Protein AF-0000000069994559 (afdb_homodimer)

Nearest PDB structures (foldseek):
  4ymw-assembly1_C  TM=9.222E-01  e=4.064E-11  Caldanaerobacter subterraneus subsp. tengcongensis MB4
  3tui-assembly2_E  TM=7.902E-01  e=3.953E-05  Escherichia coli K-12
  3tuz-assembly2_F  TM=7.887E-01  e=6.175E-05  Escherichia coli K-12
  7mc0-assembly1_B  TM=7.608E-01  e=1.261E-04  Neisseria meningitidis MC58
  3dhw-assembly1_B  TM=7.775E-01  e=4.399E-04  Escherichia coli K-12

Solvent-accessible surface area (backbone atoms only — not comparable to full-atom values): 22303 Å² total; per-residue (Å²): 126,86,73,57,79,61,76,86,60,60,69,66,46,58,70,44,42,67,60,37,52,54,5,40,47,45,32,50,50,45,26,52,50,23,45,55,55,8,50,57,48,10,54,52,33,40,54,26,52,69,42,91,52,63,65,53,21,47,51,28,50,48,49,30,49,49,32,73,32,31,35,61,68,52,46,22,44,45,50,37,52,33,32,35,64,47,71,46,79,63,54,41,63,55,20,37,37,52,23,50,16,51,31,43,14,19,53,45,19,50,46,47,48,55,23,51,68,68,48,61,67,62,55,58,51,51,36,43,72,75,67,42,48,71,67,52,32,37,64,71,49,49,45,57,53,27,53,63,61,32,43,64,60,49,52,53,50,49,42,48,37,43,38,53,50,50,58,27,43,82,62,64,28,52,63,28,33,52,16,35,37,49,54,51,25,72,74,65,67,44,50,56,57,39,52,50,53,48,40,50,51,42,32,49,52,36,50,47,50,52,51,52,49,55,61,53,42,59,66,71,59,66,113,125,86,74,57,80,61,75,87,60,60,70,67,47,56,70,45,42,67,60,38,52,53,5,41,48,46,31,49,51,44,25,51,49,22,46,55,56,10,50,56,48,9,53,53,34,40,54,27,52,68,42,90,53,63,65,53,20,48,51,30,50,47,48,30,48,52,31,72,33,32,36,61,68,54,46,22,44,44,50,37,51,35,34,35,62,46,70,45,78,63,54,41,62,55,21,36,37,50,23,51,16,53,32,43,14,20,52,45,19,51,44,48,50,55,23,50,67,70,48,62,67,62,57,56,52,50,36,44,72,75,66,39,50,71,67,52,34,37,63,71,48,49,46,58,53,28,51,63,62,31,42,63,59,48,52,52,49,48,44,48,37,42,38,53,50,51,58,28,42,82,62,65,28,51,61,28,33,51,17,36,37,48,54,52,25,72,75,66,68,44,49,58,56,39,50,49,52,49,40,50,51,42,31,49,52,38,50,48,51,53,50,53,50,54,61,51,42,58,67,71,59,66,114

Sequence (446 aa):
MFNFSYTFQWRAAFRALPDMLSGAWVTFETAALSMIFGVLIALTLTVMREARQPLPRGFANGWVSIARNTPSLFQIYILYFGLGSLGLHVSSWFALLAGITFNNAGYLAENFRGGLKAVPGTQMRAARSLGMSAFQAYRMIVVPQLLRVVFYPLTNQMVWAVLMTSLGVVVGLNNDLTGVTQEYNVKTFRTFEYFAIAAVLYYLIAKAIVAIARLLSWRLFRYMFNFSYTFQWRAAFRALPDMLSGAWVTFETAALSMIFGVLIALTLTVMREARQPLPRGFANGWVSIARNTPSLFQIYILYFGLGSLGLHVSSWFALLAGITFNNAGYLAENFRGGLKAVPGTQMRAARSLGMSAFQAYRMIVVPQLLRVVFYPLTNQMVWAVLMTSLGVVVGLNNDLTGVTQEYNVKTFRTFEYFAIAAVLYYLIAKAIVAIARLLSWRLFRY

Foldseek 3Di:
DPPPVDDDDQVVLVVCVVLLVQLAVLLLVLLVLLLVLLLVLLVQLLVLCVDPDVPSVVVSVVLLCCLAPDDLLVQLCCQQVVCVVVVRHDDLSVSLSVSLSSNLNSQVNVLLNVLLVVDDPVQQVVCVVVPDDNVRSCVPPRVLSSCLSCLVVSLVSSLVSSVSSLSSVVSPDQRHNNNVLVVVCVVPVNNCNSVVVSVVSSVVSSVVSVVVSVVVSCVSVVD/DPPPVDDDDQVVLVVCVVLLVQLAVLLLVLLVLLLVLLLVLLVQLLVLCVDPDVPSVVVSVVLLCCLAPDDLLVQLCCQQVVCVVVVRHDDLSVSLSVSLSSNSNSQVNVLLNVLLVVDDPVQQVVCVVVPDDNVRSCVPPRVLSSCLSCLVVSLVSSLVSSVSSLSSVVSPDQRHNNNVLVVVCVVPVNNCNSVVVSVVSSVVSSVVSVVVSVVVSCVSVVD

InterPro domains:
  IPR000515 ABC transporter type 1, transmembrane domain MetI-like [PF00528] (38-219)
  IPR000515 ABC transporter type 1, transmembrane domain MetI-like [PS50928] (20-213)
  IPR000515 ABC transporter type 1, transmembrane domain MetI-like [cd06261] (24-206)
  IPR010065 Amino acid ABC transporter, permease protein, 3-TM domain [TIGR01726] (17-114)
  IPR035906 MetI-like superfamily [G3DSA:1.10.3720.10] (6-221)
  IPR035906 MetI-like superfamily [SSF161098] (19-206)
  IPR043429 ABC transporter membrane protein permease protein ArtM/GltK/GlnP/TcyL/YhdX-like [PTHR30614] (8-220)

pLDDT: mean 90.91, std 9.66, range [30.05, 98.5]

Radius of gyration: 23.44 Å; Cα contacts (8 Å, |Δi|>4): 565; chains: 2; bounding box: 66×62×57 Å

Secondary structure (DSSP, 8-state):
-----PPP-HHHHHTTHHHHHHHHHHHHHHHHHHHHHHHHHHHHHHHHHT-SSHHHHHHHHHHHHHHHHS-HHHHHHIIIIIHHHTT----HHHHHHHHHHHHHHHHHHHHHHHHHHHS-HHHHHHHHHTT--HHHHIIIIIHHHHHHHTHHHHHHHHHHHHHHGGGGGGGT--SSHHHHHHHHHHHH--HHHHHHHHHHHHHHHHHHHHHHHHHHHHHHS--/-----PPP-HHHHHTTHHHHHHHHHHHHHHHHHHHHHHHHHHHHHHHHHT-SSHHHHHHHHHHHHHHHHS-HHHHHHIIIIIHHHTT----HHHHHHHHHHHHHHHHHHHHHHHHHHHS-HHHHHHHHHTT--HHHHIIIIIHHHHHHHTHHHHHHHHHHHHHHGGGGGGGT--SSHHHHHHHHHHHH--HHHHHHHHHHHHHHHHHHHHHHHHHHHHHHS--

Structure (mmCIF, N/CA/C/O backbone):
data_AF-0000000069994559-model_v1
#
loop_
_entity.id
_entity.type
_entity.pdbx_description
1 polymer 'Amino acid ABC transporter membrane protein 1, PAAT family'
#
loop_
_atom_site.group_PDB
_atom_site.id
_atom_site.type_symbol
_atom_site.label_atom_id
_atom_site.label_alt_id
_atom_site.label_comp_id
_atom_site.label_asym_id
_atom_site.label_entity_id
_atom_site.label_seq_id
_atom_site.pdbx_PDB_ins_code
_atom_site.Cartn_x
_atom_site.Cartn_y
_atom_site.Cartn_z
_atom_site.occupancy
_atom_site.B_iso_or_equiv
_atom_site.auth_seq_id
_atom_site.auth_comp_id
_atom_site.auth_asym_id
_atom_site.auth_atom_id
_atom_site.pdbx_PDB_model_num
ATOM 1 N N . MET A 1 1 ? 33.562 -16.078 -12.789 1 30.05 1 MET A N 1
ATOM 2 C CA . MET A 1 1 ? 33 -15.148 -13.781 1 30.05 1 MET A CA 1
ATOM 3 C C . MET A 1 1 ? 31.531 -15.391 -14.008 1 30.05 1 MET A C 1
ATOM 5 O O . MET A 1 1 ? 31.109 -16.531 -14.25 1 30.05 1 MET A O 1
ATOM 9 N N . PHE A 1 2 ? 30.672 -14.695 -13.289 1 45.09 2 PHE A N 1
ATOM 10 C CA . PHE A 1 2 ? 29.234 -14.883 -13.375 1 45.09 2 PHE A CA 1
ATOM 11 C C . PHE A 1 2 ? 28.781 -14.938 -14.828 1 45.09 2 PHE A C 1
ATOM 13 O O . PHE A 1 2 ? 29.016 -14 -15.594 1 45.09 2 PHE A O 1
ATOM 20 N N . ASN A 1 3 ? 29.094 -15.875 -15.578 1 43.62 3 ASN A N 1
ATOM 21 C CA . ASN A 1 3 ? 28.672 -16.031 -16.969 1 43.62 3 ASN A CA 1
ATOM 22 C C . ASN A 1 3 ? 27.188 -15.734 -17.141 1 43.62 3 ASN A C 1
ATOM 24 O O . ASN A 1 3 ? 26.344 -16.562 -16.812 1 43.62 3 ASN A O 1
ATOM 28 N N . PHE A 1 4 ? 26.75 -14.406 -16.875 1 57.44 4 PHE A N 1
ATOM 29 C CA . PHE A 1 4 ? 25.391 -13.883 -17.062 1 57.44 4 PHE A CA 1
ATOM 30 C C . PHE A 1 4 ? 24.953 -14.055 -18.516 1 57.44 4 PHE A C 1
ATOM 32 O O . PHE A 1 4 ? 25.359 -13.289 -19.391 1 57.44 4 PHE A O 1
ATOM 39 N N . SER A 1 5 ? 24.891 -15.32 -19.062 1 64.94 5 SER A N 1
ATOM 40 C CA . SER A 1 5 ? 24.547 -15.617 -20.453 1 64.94 5 SER A CA 1
ATOM 41 C C . SER A 1 5 ? 23.125 -15.172 -20.766 1 64.94 5 SER A C 1
ATOM 43 O O . SER A 1 5 ? 22.438 -15.773 -21.609 1 64.94 5 SER A O 1
ATOM 45 N N . TYR A 1 6 ? 22.625 -14.219 -20.062 1 75.69 6 TYR A N 1
ATOM 46 C CA . TYR A 1 6 ? 21.281 -13.773 -20.406 1 75.69 6 TYR A CA 1
ATOM 47 C C . TYR A 1 6 ? 21.312 -12.844 -21.609 1 75.69 6 TYR A C 1
ATOM 49 O O . TYR A 1 6 ? 22.094 -11.891 -21.641 1 75.69 6 TYR A O 1
ATOM 57 N N . THR A 1 7 ? 20.625 -13.234 -22.75 1 80.19 7 THR A N 1
ATOM 58 C CA . THR A 1 7 ? 20.484 -12.391 -23.938 1 80.19 7 THR A CA 1
ATOM 59 C C . THR A 1 7 ? 19.125 -11.719 -23.969 1 80.19 7 THR A C 1
ATOM 61 O O . THR A 1 7 ? 18.094 -12.398 -24.047 1 80.19 7 THR A O 1
ATOM 64 N N . PHE A 1 8 ? 19.219 -10.438 -23.922 1 84.31 8 PHE A N 1
ATOM 65 C CA . PHE A 1 8 ? 17.984 -9.664 -23.969 1 84.31 8 PHE A CA 1
ATOM 66 C C . PHE A 1 8 ? 17.375 -9.703 -25.359 1 84.31 8 PHE A C 1
ATOM 68 O O . PHE A 1 8 ? 18.094 -9.578 -26.359 1 84.31 8 PHE A O 1
ATOM 75 N N . GLN A 1 9 ? 16.047 -10.062 -25.422 1 85.06 9 GLN A N 1
ATOM 76 C CA . GLN A 1 9 ? 15.305 -10.047 -26.688 1 85.06 9 GLN A CA 1
ATOM 77 C C . GLN A 1 9 ? 14.211 -8.977 -26.656 1 85.06 9 GLN A C 1
ATOM 79 O O . GLN A 1 9 ? 13.023 -9.297 -26.641 1 85.06 9 GLN A O 1
ATOM 84 N N . TRP A 1 10 ? 14.578 -7.805 -26.844 1 87.81 10 TRP A N 1
ATOM 85 C CA . TRP A 1 10 ? 13.68 -6.656 -26.719 1 87.81 10 TRP A CA 1
ATOM 86 C C . TRP A 1 10 ? 12.727 -6.586 -27.906 1 87.81 10 TRP A C 1
ATOM 88 O O . TRP A 1 10 ? 11.57 -6.184 -27.75 1 87.81 10 TRP A O 1
ATOM 98 N N . ARG A 1 11 ? 13.172 -6.988 -28.953 1 86.31 11 ARG A N 1
ATOM 99 C CA . ARG A 1 11 ? 12.328 -6.941 -30.156 1 86.31 11 ARG A CA 1
ATOM 100 C C . ARG A 1 11 ? 11.094 -7.816 -29.984 1 86.31 11 ARG A C 1
ATOM 102 O O . ARG A 1 11 ? 9.977 -7.402 -30.312 1 86.31 11 ARG A O 1
ATOM 109 N N . ALA A 1 12 ? 11.305 -8.922 -29.516 1 84.19 12 ALA A N 1
ATOM 110 C CA . ALA A 1 12 ? 10.188 -9.828 -29.266 1 84.19 12 ALA A CA 1
ATOM 111 C C . ALA A 1 12 ? 9.258 -9.266 -28.188 1 84.19 12 ALA A C 1
ATOM 113 O O . ALA A 1 12 ? 8.031 -9.383 -28.297 1 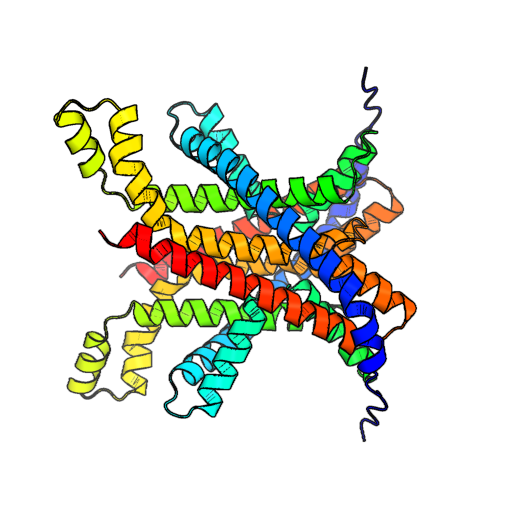84.19 12 ALA A O 1
ATOM 114 N N . ALA A 1 13 ? 9.852 -8.656 -27.234 1 88.56 13 ALA A N 1
ATOM 115 C CA . ALA A 1 13 ? 9.062 -8.133 -26.125 1 88.56 13 ALA A CA 1
ATOM 116 C C . ALA A 1 13 ? 8.203 -6.953 -26.578 1 88.56 13 ALA A C 1
ATOM 118 O O . ALA A 1 13 ? 7.062 -6.809 -26.141 1 88.56 13 ALA A O 1
ATOM 119 N N . PHE A 1 14 ? 8.727 -6.207 -27.562 1 92.5 14 PHE A N 1
ATOM 120 C CA . PHE A 1 14 ? 7.984 -5.039 -28.016 1 92.5 14 PHE A CA 1
ATOM 121 C C . PHE A 1 14 ? 6.809 -5.449 -28.891 1 92.5 14 PHE A C 1
ATOM 123 O O . PHE A 1 14 ? 5.879 -4.668 -29.109 1 92.5 14 PHE A O 1
ATOM 130 N N . ARG A 1 15 ? 6.793 -6.695 -29.391 1 92.12 15 ARG A N 1
ATOM 131 C CA . ARG A 1 15 ? 5.66 -7.203 -30.156 1 92.12 15 ARG A CA 1
ATOM 132 C C . ARG A 1 15 ? 4.43 -7.375 -29.266 1 92.12 15 ARG A C 1
ATOM 134 O O . ARG A 1 15 ? 3.301 -7.398 -29.766 1 92.12 15 ARG A O 1
ATOM 141 N N . ALA A 1 16 ? 4.688 -7.43 -27.984 1 94.25 16 ALA A N 1
ATOM 142 C CA . ALA A 1 16 ? 3.598 -7.617 -27.031 1 94.25 16 ALA A CA 1
ATOM 143 C C . ALA A 1 16 ? 3.01 -6.273 -26.594 1 94.25 16 ALA A C 1
ATOM 145 O O . ALA A 1 16 ? 1.999 -6.23 -25.891 1 94.25 16 ALA A O 1
ATOM 146 N N . LEU A 1 17 ? 3.568 -5.199 -27.062 1 95.75 17 LEU A N 1
ATOM 147 C CA . LEU A 1 17 ? 3.242 -3.863 -26.562 1 95.75 17 LEU A CA 1
ATOM 148 C C . LEU A 1 17 ? 1.766 -3.551 -26.781 1 95.75 17 LEU A C 1
ATOM 150 O O . LEU A 1 17 ? 1.102 -3.016 -25.891 1 95.75 17 LEU A O 1
ATOM 154 N N . PRO A 1 18 ? 1.188 -3.924 -27.953 1 96.62 18 PRO A N 1
ATOM 155 C CA . PRO A 1 18 ? -0.238 -3.635 -28.125 1 96.62 18 PRO A CA 1
ATOM 156 C C . PRO A 1 18 ? -1.111 -4.344 -27.094 1 96.62 18 PRO A C 1
ATOM 158 O O . PRO A 1 18 ? -2.049 -3.748 -26.562 1 96.62 18 PRO A O 1
ATOM 161 N N . ASP A 1 19 ? -0.813 -5.57 -26.844 1 97.19 19 ASP A N 1
ATOM 162 C CA . ASP A 1 19 ? -1.544 -6.316 -25.812 1 97.19 19 ASP A CA 1
ATOM 163 C C . ASP A 1 19 ? -1.346 -5.699 -24.438 1 97.19 19 ASP A C 1
ATOM 165 O O . ASP A 1 19 ? -2.293 -5.598 -23.656 1 97.19 19 ASP A O 1
ATOM 169 N N . MET A 1 20 ? -0.138 -5.289 -24.172 1 97.38 20 MET A N 1
ATOM 170 C CA . MET A 1 20 ? 0.185 -4.715 -22.875 1 97.38 20 MET A CA 1
ATOM 171 C C . MET A 1 20 ? -0.474 -3.35 -22.703 1 97.38 20 MET A C 1
ATOM 173 O O . MET A 1 20 ? -0.888 -2.992 -21.594 1 97.38 20 MET A O 1
ATOM 177 N N . LEU A 1 21 ? -0.579 -2.607 -23.781 1 97.62 21 LEU A N 1
ATOM 178 C CA . LEU A 1 21 ? -1.264 -1.319 -23.734 1 97.62 21 LEU A CA 1
ATOM 179 C C . LEU A 1 21 ? -2.76 -1.509 -23.5 1 97.62 21 LEU A C 1
ATOM 181 O O . LEU A 1 21 ? -3.383 -0.729 -22.781 1 97.62 21 LEU A O 1
ATOM 185 N N . SER A 1 22 ? -3.324 -2.52 -24.141 1 97.88 22 SER A N 1
ATOM 186 C CA . SER A 1 22 ? -4.719 -2.854 -23.859 1 97.88 22 SER A CA 1
ATOM 187 C C . SER A 1 22 ? -4.926 -3.234 -22.406 1 97.88 22 SER A C 1
ATOM 189 O O . SER A 1 22 ? -5.918 -2.842 -21.781 1 97.88 22 SER A O 1
ATOM 191 N N . GLY A 1 23 ? -3.99 -4.031 -21.875 1 98.12 23 GLY A N 1
ATOM 192 C CA . GLY A 1 23 ? -4.027 -4.363 -20.453 1 98.12 23 GLY A CA 1
ATOM 193 C C . GLY A 1 23 ? -3.887 -3.148 -19.562 1 98.12 23 GLY A C 1
ATOM 194 O O . GLY A 1 23 ? -4.523 -3.072 -18.5 1 98.12 23 GLY A O 1
ATOM 195 N N . ALA A 1 24 ? -3.064 -2.232 -20.031 1 97.94 24 ALA A N 1
ATOM 196 C CA . ALA A 1 24 ? -2.887 -0.988 -19.297 1 97.94 24 ALA A CA 1
ATOM 197 C C . ALA A 1 24 ? -4.199 -0.214 -19.188 1 97.94 24 ALA A C 1
ATOM 199 O O . ALA A 1 24 ? -4.477 0.423 -18.172 1 97.94 24 ALA A O 1
ATOM 200 N N . TRP A 1 25 ? -4.961 -0.258 -20.188 1 97.44 25 TRP A N 1
ATOM 201 C CA . TRP A 1 25 ? -6.262 0.401 -20.172 1 97.44 25 TRP A CA 1
ATOM 202 C C . TRP A 1 25 ? -7.184 -0.229 -19.141 1 97.44 25 TRP A C 1
ATOM 204 O O . TRP A 1 25 ? -7.887 0.478 -18.422 1 97.44 25 TRP A O 1
ATOM 214 N N . VAL A 1 26 ? -7.207 -1.519 -19.078 1 97.88 26 VAL A N 1
ATOM 215 C CA . VAL A 1 26 ? -8.016 -2.229 -18.094 1 97.88 26 VAL A CA 1
ATOM 216 C C . VAL A 1 26 ? -7.547 -1.864 -16.688 1 97.88 26 VAL A C 1
ATOM 218 O O . VAL A 1 26 ? -8.367 -1.658 -15.789 1 97.88 26 VAL A O 1
ATOM 221 N N . THR A 1 27 ? -6.211 -1.838 -16.516 1 98.31 27 THR A N 1
ATOM 222 C CA . THR A 1 27 ? -5.613 -1.415 -15.258 1 98.31 27 THR A CA 1
ATOM 223 C C . THR A 1 27 ? -6.105 -0.025 -14.859 1 98.31 27 THR A C 1
ATOM 225 O O . THR A 1 27 ? -6.59 0.176 -13.742 1 98.31 27 THR A O 1
ATOM 228 N N . PHE A 1 28 ? -6.023 0.873 -15.797 1 97.5 28 PHE A N 1
ATOM 229 C CA . PHE A 1 28 ? -6.445 2.246 -15.539 1 97.5 28 PHE A CA 1
ATOM 230 C C . PHE A 1 28 ? -7.938 2.309 -15.234 1 97.5 28 PHE A C 1
ATOM 232 O O . PHE A 1 28 ? -8.352 2.988 -14.297 1 97.5 28 PHE A O 1
ATOM 239 N N . GLU A 1 29 ? -8.711 1.681 -15.992 1 97.25 29 GLU A N 1
ATOM 240 C CA . GLU A 1 29 ? -10.164 1.658 -15.812 1 97.25 29 GLU A CA 1
ATOM 241 C C . GLU A 1 29 ? -10.539 1.098 -14.445 1 97.25 29 GLU A C 1
ATOM 243 O O . GLU A 1 29 ? -11.398 1.646 -13.758 1 97.25 29 GLU A O 1
ATOM 248 N N . THR A 1 30 ? -9.938 -0.03 -14.086 1 98.25 30 THR A N 1
ATOM 249 C CA . THR A 1 30 ? -10.211 -0.667 -12.805 1 98.25 30 THR A CA 1
ATOM 250 C C . THR A 1 30 ? -9.875 0.275 -11.648 1 98.25 30 THR A C 1
ATOM 252 O O . THR A 1 30 ? -10.664 0.417 -10.711 1 98.25 30 THR A O 1
ATOM 255 N N . ALA A 1 31 ? -8.711 0.909 -11.789 1 98 31 ALA A N 1
ATOM 256 C CA . ALA A 1 31 ? -8.289 1.849 -10.75 1 98 31 ALA A CA 1
ATOM 257 C C . ALA A 1 31 ? -9.25 3.033 -10.664 1 98 31 ALA A C 1
ATOM 259 O O . ALA A 1 31 ? -9.625 3.453 -9.562 1 98 31 ALA A O 1
ATOM 260 N N . ALA A 1 32 ? -9.648 3.555 -11.805 1 97.38 32 ALA A N 1
ATOM 261 C CA . ALA A 1 32 ? -10.547 4.699 -11.852 1 97.38 32 ALA A CA 1
ATOM 262 C C . ALA A 1 32 ? -11.898 4.355 -11.227 1 97.38 32 ALA A C 1
ATOM 264 O O . ALA A 1 32 ? -12.438 5.129 -10.43 1 97.38 32 ALA A O 1
ATOM 265 N N . LEU A 1 33 ? -12.414 3.256 -11.562 1 98.31 33 LEU A N 1
ATOM 266 C CA . LEU A 1 33 ? -13.688 2.822 -11.008 1 98.31 33 LEU A CA 1
ATOM 267 C C . LEU A 1 33 ? -13.586 2.594 -9.508 1 98.31 33 LEU A C 1
ATOM 269 O O . LEU A 1 33 ? -14.492 2.967 -8.758 1 98.31 33 LEU A O 1
ATOM 273 N N . SER A 1 34 ? -12.477 1.918 -9.094 1 98.31 34 SER A N 1
ATOM 274 C CA . SER A 1 34 ? -12.297 1.689 -7.66 1 98.31 34 SER A CA 1
ATOM 275 C C . SER A 1 34 ? -12.242 3.006 -6.895 1 98.31 34 SER A C 1
ATOM 277 O O . SER A 1 34 ? -12.695 3.084 -5.75 1 98.31 34 SER A O 1
ATOM 279 N N . MET A 1 35 ? -11.703 4.035 -7.574 1 97.12 35 MET A N 1
ATOM 280 C CA . MET A 1 35 ? -11.625 5.352 -6.941 1 97.12 35 MET A CA 1
ATOM 281 C C . MET A 1 35 ? -13.008 6 -6.867 1 97.12 35 MET A C 1
ATOM 283 O O . MET A 1 35 ? -13.367 6.586 -5.848 1 97.12 35 MET A O 1
ATOM 287 N N . ILE A 1 36 ? -13.75 5.93 -7.906 1 97.5 36 ILE A N 1
ATOM 288 C CA . ILE A 1 36 ? -15.086 6.516 -7.949 1 97.5 36 ILE A CA 1
ATOM 289 C C . ILE A 1 36 ? -15.961 5.883 -6.871 1 97.5 36 ILE A C 1
ATOM 291 O O . ILE A 1 36 ? -16.531 6.59 -6.031 1 97.5 36 ILE A O 1
ATOM 295 N N . PHE A 1 37 ? -16.016 4.582 -6.844 1 98.12 37 PHE A N 1
ATOM 296 C CA . PHE A 1 37 ? -16.797 3.889 -5.832 1 98.12 37 PHE A CA 1
ATOM 297 C C . PHE A 1 37 ? -16.203 4.082 -4.445 1 98.12 37 PHE A C 1
ATOM 299 O O . PHE A 1 37 ? -16.922 4.238 -3.461 1 98.12 37 PHE A O 1
ATOM 306 N N . GLY A 1 38 ? -14.852 4.055 -4.406 1 97.81 38 GLY A N 1
ATOM 307 C CA . GLY A 1 38 ? -14.172 4.262 -3.139 1 97.81 38 GLY A CA 1
ATOM 308 C C . GLY A 1 38 ? -14.469 5.609 -2.512 1 97.81 38 GLY A C 1
ATOM 309 O O . GLY A 1 38 ? -14.711 5.699 -1.305 1 97.81 38 GLY A O 1
ATOM 310 N N . VAL A 1 39 ? -14.508 6.629 -3.318 1 96.12 39 VAL A N 1
ATOM 311 C CA . VAL A 1 39 ? -14.797 7.973 -2.83 1 96.12 39 VAL A CA 1
ATOM 312 C C . VAL A 1 39 ? -16.234 8.039 -2.322 1 96.12 39 VAL A C 1
ATOM 314 O O . VAL A 1 39 ? -16.5 8.594 -1.25 1 96.12 39 VAL A O 1
ATOM 317 N N . LEU A 1 40 ? -17.141 7.473 -3.059 1 96.56 40 LEU A N 1
ATOM 318 C CA . LEU A 1 40 ? -18.547 7.477 -2.664 1 96.56 40 LEU A CA 1
ATOM 319 C C . LEU A 1 40 ? -18.734 6.746 -1.338 1 96.56 40 LEU A C 1
ATOM 321 O O . LEU A 1 40 ? -19.406 7.258 -0.435 1 96.56 40 LEU A O 1
ATOM 325 N N . ILE A 1 41 ? -18.141 5.629 -1.163 1 97.94 41 ILE A N 1
ATOM 326 C CA . ILE A 1 41 ? -18.25 4.848 0.064 1 97.94 41 ILE A CA 1
ATOM 327 C C . ILE A 1 41 ? -17.531 5.57 1.202 1 97.94 41 ILE A C 1
ATOM 329 O O . ILE A 1 41 ? -18.047 5.629 2.324 1 97.94 41 ILE A O 1
ATOM 333 N N . ALA A 1 42 ? -16.375 6.113 0.854 1 97.44 42 ALA A N 1
ATOM 334 C CA . ALA A 1 42 ? -15.578 6.805 1.864 1 97.44 42 ALA A CA 1
ATOM 335 C C . ALA A 1 42 ? -16.328 8 2.434 1 97.44 42 ALA A C 1
ATOM 337 O O . ALA A 1 42 ? -16.25 8.281 3.631 1 97.44 42 ALA A O 1
ATOM 338 N N . LEU A 1 43 ? -17.016 8.742 1.575 1 93 43 LEU A N 1
ATOM 339 C CA . LEU A 1 43 ? -17.812 9.867 2.037 1 93 43 LEU A CA 1
ATOM 340 C C . LEU A 1 43 ? -18.906 9.398 3.002 1 93 43 LEU A C 1
ATOM 342 O O . LEU A 1 43 ? -19.125 10.016 4.047 1 93 43 LEU A O 1
ATOM 346 N N . THR A 1 44 ? -19.531 8.32 2.648 1 95.25 44 THR A N 1
ATOM 347 C CA . THR A 1 44 ? -20.562 7.75 3.508 1 95.25 44 THR A CA 1
ATOM 348 C C . THR A 1 44 ? -19.969 7.301 4.84 1 95.25 44 THR A C 1
ATOM 350 O O . THR A 1 44 ? -20.516 7.598 5.902 1 95.25 44 THR A O 1
ATOM 353 N N . LEU A 1 45 ? -18.828 6.637 4.793 1 97.19 45 LEU A N 1
ATOM 354 C CA . LEU A 1 45 ? -18.156 6.18 6.008 1 97.19 45 LEU A CA 1
ATOM 355 C C . LEU A 1 45 ? -17.75 7.359 6.883 1 97.19 45 LEU A C 1
ATOM 357 O O . LEU A 1 45 ? -17.859 7.289 8.109 1 97.19 45 LEU A O 1
ATOM 361 N N . THR A 1 46 ? -17.312 8.398 6.234 1 94.25 46 THR A N 1
ATOM 362 C CA . THR A 1 46 ? -16.891 9.586 6.969 1 94.25 46 THR A CA 1
ATOM 363 C C . THR A 1 46 ? -18.062 10.211 7.715 1 94.25 46 THR A C 1
ATOM 365 O O . THR A 1 46 ? -17.922 10.602 8.875 1 94.25 46 THR A O 1
ATOM 368 N N . VAL A 1 47 ? -19.188 10.281 7.09 1 89.25 47 VAL A N 1
ATOM 369 C CA . VAL A 1 47 ? -20.391 10.82 7.719 1 89.25 47 VAL A CA 1
ATOM 370 C C . VAL A 1 47 ? -20.828 9.906 8.859 1 89.25 47 VAL A C 1
ATOM 372 O O . VAL A 1 47 ? -21.203 10.383 9.938 1 89.25 47 VAL A O 1
ATOM 375 N N . MET A 1 48 ? -20.75 8.641 8.656 1 94.38 48 MET A N 1
ATOM 376 C CA . MET A 1 48 ? -21.156 7.668 9.672 1 94.38 48 MET A CA 1
ATOM 377 C C . MET A 1 48 ? -20.266 7.773 10.906 1 94.38 48 MET A C 1
ATOM 379 O O . MET A 1 48 ? -20.734 7.57 12.031 1 94.38 48 MET A O 1
ATOM 383 N N . ARG A 1 49 ? -19.078 8.07 10.664 1 93.62 49 ARG A N 1
ATOM 384 C CA . ARG A 1 49 ? -18.125 8.156 11.773 1 93.62 49 ARG A CA 1
ATOM 385 C C . ARG A 1 49 ? -18.406 9.383 12.633 1 93.62 49 ARG A C 1
ATOM 387 O O . ARG A 1 49 ? -18 9.438 13.797 1 93.62 49 ARG A O 1
ATOM 394 N N . GLU A 1 50 ? -19.094 10.375 12.086 1 85.62 50 GLU A N 1
ATOM 395 C CA . GLU A 1 50 ? -19.422 11.594 12.812 1 85.62 50 GLU A CA 1
ATOM 396 C C . GLU A 1 50 ? -20.797 11.484 13.484 1 85.62 50 GLU A C 1
ATOM 398 O O . GLU A 1 50 ? -21.219 12.383 14.211 1 85.62 50 GLU A O 1
ATOM 403 N N . ALA A 1 51 ? -21.422 10.375 13.266 1 87.88 51 ALA A N 1
ATOM 404 C CA . ALA A 1 51 ? -22.766 10.188 13.805 1 87.88 51 ALA A CA 1
ATOM 405 C C . ALA A 1 51 ? -22.734 10.055 15.328 1 87.88 51 ALA A C 1
ATOM 407 O O . ALA A 1 51 ? -21.75 9.562 15.891 1 87.88 51 ALA A O 1
ATOM 408 N N . ARG A 1 52 ? -23.781 10.516 16.031 1 87.56 52 ARG A N 1
ATOM 409 C CA . ARG A 1 52 ? -23.922 10.398 17.484 1 87.56 52 ARG A CA 1
ATOM 410 C C . ARG A 1 52 ? -24.219 8.961 17.891 1 87.56 52 ARG A C 1
ATOM 412 O O . ARG A 1 52 ? -23.781 8.508 18.953 1 87.56 52 ARG A O 1
ATOM 419 N N . GLN A 1 53 ? -24.922 8.281 16.984 1 93.88 53 GLN A N 1
ATOM 420 C CA . GLN A 1 53 ? -25.297 6.898 17.266 1 93.88 53 GLN A CA 1
ATOM 421 C C . GLN A 1 53 ? -24.094 5.969 17.172 1 93.88 53 GLN A C 1
ATOM 423 O O . GLN A 1 53 ? -23.281 6.086 16.25 1 93.88 53 GLN A O 1
ATOM 428 N N . PRO A 1 54 ? -24.031 4.988 18.031 1 95.31 54 PRO A N 1
ATOM 429 C CA . PRO A 1 54 ? -22.844 4.113 18.062 1 95.31 54 PRO A CA 1
ATOM 430 C C . PRO A 1 54 ? -22.844 3.084 16.938 1 95.31 54 PRO A C 1
ATOM 432 O O . PRO A 1 54 ? -21.766 2.652 16.5 1 95.31 54 PRO A O 1
ATOM 435 N N . LEU A 1 55 ? -23.891 2.705 16.484 1 95.56 55 LEU A N 1
ATOM 436 C CA . LEU A 1 55 ? -23.938 1.626 15.5 1 95.56 55 LEU A CA 1
ATOM 437 C C . LEU A 1 55 ? -23.312 2.062 14.18 1 95.56 55 LEU A C 1
ATOM 439 O O . LEU A 1 55 ? -22.406 1.402 13.672 1 95.56 55 LEU A O 1
ATOM 443 N N . PRO A 1 56 ? -23.828 3.219 13.625 1 95.38 56 PRO A N 1
ATOM 444 C CA . PRO A 1 56 ? -23.172 3.658 12.391 1 95.38 56 PRO A CA 1
ATOM 445 C C . PRO A 1 56 ? -21.703 4.004 12.594 1 95.38 56 PRO A C 1
ATOM 447 O O . PRO A 1 56 ? -20.875 3.707 11.727 1 95.38 56 PRO A O 1
ATOM 450 N N . ARG A 1 57 ? -21.391 4.582 13.633 1 95.94 57 ARG A N 1
ATOM 451 C CA . ARG A 1 57 ? -20.016 4.926 13.953 1 95.94 57 ARG A CA 1
ATOM 452 C C . ARG A 1 57 ? -19.156 3.674 14.07 1 95.94 57 ARG A C 1
ATOM 454 O O . ARG A 1 57 ? -18.031 3.637 13.547 1 95.94 57 ARG A O 1
ATOM 461 N N . GLY A 1 58 ? -19.641 2.682 14.727 1 96.19 58 GLY A N 1
ATOM 462 C CA . GLY A 1 58 ? -18.922 1.427 14.875 1 96.19 58 GLY A CA 1
ATOM 463 C C . GLY A 1 58 ? -18.703 0.709 13.555 1 96.19 58 GLY A C 1
ATOM 464 O O . GLY A 1 58 ? -17.625 0.16 13.32 1 96.19 58 GLY A O 1
ATOM 465 N N . PHE A 1 59 ? -19.688 0.692 12.742 1 97.25 59 PHE A N 1
ATOM 466 C CA . PHE A 1 59 ? -19.578 0.072 11.43 1 97.25 59 PHE A CA 1
ATOM 467 C C . PHE A 1 59 ? -18.5 0.754 10.602 1 97.25 59 PHE A C 1
ATOM 469 O O . PHE A 1 59 ? -17.641 0.085 10.008 1 97.25 59 PHE A O 1
ATOM 476 N N . ALA A 1 60 ? -18.531 2.059 10.594 1 97.38 60 ALA A N 1
ATOM 477 C CA . ALA A 1 60 ? -17.562 2.83 9.82 1 97.38 60 ALA A CA 1
ATOM 478 C C . ALA A 1 60 ? -16.141 2.615 10.352 1 97.38 60 ALA A C 1
ATOM 480 O O . ALA A 1 60 ? -15.219 2.385 9.57 1 97.38 60 ALA A O 1
ATOM 481 N N . ASN A 1 61 ? -16.031 2.609 11.641 1 96.12 61 ASN A N 1
ATOM 482 C CA . ASN A 1 61 ? -14.719 2.375 12.25 1 96.12 61 ASN A CA 1
ATOM 483 C C . ASN A 1 61 ? -14.219 0.958 11.969 1 96.12 61 ASN A C 1
ATOM 485 O O . ASN A 1 61 ? -13.023 0.747 11.766 1 96.12 61 ASN A O 1
ATOM 489 N N . GLY A 1 62 ? -15.133 0.068 12.039 1 96.06 62 GLY A N 1
ATOM 490 C CA . GLY A 1 62 ? -14.789 -1.306 11.711 1 96.06 62 GLY A CA 1
ATOM 491 C C . GLY A 1 62 ? -14.312 -1.476 10.273 1 96.06 62 GLY A C 1
ATOM 492 O O . GLY A 1 62 ? -13.297 -2.129 10.031 1 96.06 62 GLY A O 1
ATOM 493 N N . TRP A 1 63 ? -15.039 -0.917 9.359 1 96.88 63 TRP A N 1
ATOM 494 C CA . TRP A 1 63 ? -14.648 -0.963 7.957 1 96.88 63 TRP A CA 1
ATOM 495 C C . TRP A 1 63 ? -13.25 -0.387 7.762 1 96.88 63 TRP A C 1
ATOM 497 O O . TRP A 1 63 ? -12.391 -1.021 7.141 1 96.88 63 TRP A O 1
ATOM 507 N N . VAL A 1 64 ? -13.047 0.782 8.25 1 96.94 64 VAL A N 1
ATOM 508 C CA . VAL A 1 64 ? -11.781 1.49 8.07 1 96.94 64 VAL A CA 1
ATOM 509 C C . VAL A 1 64 ? -10.648 0.689 8.703 1 96.94 64 VAL A C 1
ATOM 511 O O . VAL A 1 64 ? -9.586 0.521 8.094 1 96.94 64 VAL A O 1
ATOM 514 N N . SER A 1 65 ? -10.961 0.188 9.852 1 94.94 65 SER A N 1
ATOM 515 C CA . SER A 1 65 ? -9.938 -0.566 10.578 1 94.94 65 SER A CA 1
ATOM 516 C C . SER A 1 65 ? -9.555 -1.836 9.828 1 94.94 65 SER A C 1
ATOM 518 O O . SER A 1 65 ? -8.367 -2.137 9.672 1 94.94 65 SER A O 1
ATOM 520 N N . ILE A 1 66 ? -10.453 -2.572 9.336 1 94.69 66 ILE A N 1
ATOM 521 C CA . ILE A 1 66 ? -10.195 -3.816 8.625 1 94.69 66 ILE A CA 1
ATOM 522 C C . ILE A 1 66 ? -9.508 -3.516 7.293 1 94.69 66 ILE A C 1
ATOM 524 O O . ILE A 1 66 ? -8.539 -4.184 6.922 1 94.69 66 ILE A O 1
ATOM 528 N N . ALA A 1 67 ? -10 -2.551 6.594 1 95.94 67 ALA A N 1
ATOM 529 C CA . ALA A 1 67 ? -9.461 -2.189 5.289 1 95.94 67 ALA A CA 1
ATOM 530 C C . ALA A 1 67 ? -7.98 -1.82 5.391 1 95.94 67 ALA A C 1
ATOM 532 O O . ALA A 1 67 ? -7.18 -2.188 4.527 1 95.94 67 ALA A O 1
ATOM 533 N N . ARG A 1 68 ? -7.598 -1.17 6.461 1 94.5 68 ARG A N 1
ATOM 534 C CA . ARG A 1 68 ? -6.266 -0.572 6.535 1 94.5 68 ARG A CA 1
ATOM 535 C C . ARG A 1 68 ? -5.305 -1.474 7.301 1 94.5 68 ARG A C 1
ATOM 537 O O . ARG A 1 68 ? -4.094 -1.249 7.289 1 94.5 68 ARG A O 1
ATOM 544 N N . ASN A 1 69 ? -5.906 -2.596 7.961 1 94.75 69 ASN A N 1
ATOM 545 C CA . ASN A 1 69 ? -5.035 -3.4 8.812 1 94.75 69 ASN A CA 1
ATOM 546 C C . ASN A 1 69 ? -5.02 -4.863 8.375 1 94.75 69 ASN A C 1
ATOM 548 O O . ASN A 1 69 ? -4.555 -5.73 9.117 1 94.75 69 ASN A O 1
ATOM 552 N N . THR A 1 70 ? -5.504 -5.152 7.25 1 95.19 70 THR A N 1
ATOM 553 C CA . THR A 1 70 ? -5.41 -6.465 6.621 1 95.19 70 THR A CA 1
ATOM 554 C C . THR A 1 70 ? -4.855 -6.348 5.203 1 95.19 70 THR A C 1
ATOM 556 O O . THR A 1 70 ? -5.078 -5.34 4.527 1 95.19 70 THR A O 1
ATOM 559 N N . PRO A 1 71 ? -4.109 -7.352 4.766 1 95 71 PRO A N 1
ATOM 560 C CA . PRO A 1 71 ? -3.58 -7.285 3.4 1 95 71 PRO A CA 1
ATOM 561 C C . PRO A 1 71 ? -4.68 -7.168 2.348 1 95 71 PRO A C 1
ATOM 563 O O . PRO A 1 71 ? -5.672 -7.898 2.404 1 95 71 PRO A O 1
ATOM 566 N N . SER A 1 72 ? -4.469 -6.273 1.439 1 94.25 72 SER A N 1
ATOM 567 C CA . SER A 1 72 ? -5.422 -6.148 0.34 1 94.25 72 SER A CA 1
ATOM 568 C C . SER A 1 72 ? -5.547 -7.461 -0.428 1 94.25 72 SER A C 1
ATOM 570 O O . SER A 1 72 ? -6.625 -7.793 -0.927 1 94.25 72 SER A O 1
ATOM 572 N N . LEU A 1 73 ? -4.438 -8.164 -0.5 1 93.19 73 LEU A N 1
ATOM 573 C CA . LEU A 1 73 ? -4.445 -9.477 -1.136 1 93.19 73 LEU A CA 1
ATOM 574 C C . LEU A 1 73 ? -5.508 -10.375 -0.514 1 93.19 73 LEU A C 1
ATOM 576 O O . LEU A 1 73 ? -6.238 -11.07 -1.229 1 93.19 73 LEU A O 1
ATOM 580 N N . PHE A 1 74 ? -5.641 -10.328 0.783 1 92.19 74 PHE A N 1
ATOM 581 C CA . PHE A 1 74 ? -6.621 -11.141 1.492 1 92.19 74 PHE A CA 1
ATOM 582 C C . PHE A 1 74 ? -8.039 -10.68 1.176 1 92.19 74 PHE A C 1
ATOM 584 O O . PHE A 1 74 ? -8.945 -11.5 1.029 1 92.19 74 PHE A O 1
ATOM 591 N N . GLN A 1 75 ? -8.211 -9.453 1.097 1 93.19 75 GLN A N 1
ATOM 592 C CA . GLN A 1 75 ? -9.531 -8.891 0.796 1 93.19 75 GLN A CA 1
ATOM 593 C C . GLN A 1 75 ? -10.016 -9.344 -0.579 1 93.19 75 GLN A C 1
ATOM 595 O O . GLN A 1 75 ? -11.172 -9.727 -0.738 1 93.19 75 GLN A O 1
ATOM 600 N N . ILE A 1 76 ? -9.102 -9.422 -1.497 1 93.25 76 ILE A N 1
ATOM 601 C CA . ILE A 1 76 ? -9.422 -9.875 -2.846 1 93.25 76 ILE A CA 1
ATOM 602 C C . ILE A 1 76 ? -9.68 -11.375 -2.838 1 93.25 76 ILE A C 1
ATOM 604 O O . ILE A 1 76 ? -10.664 -11.844 -3.422 1 93.25 76 ILE A O 1
ATOM 608 N N . TYR A 1 77 ? -8.875 -12.133 -2.102 1 89.38 77 TYR A N 1
ATOM 609 C CA . TYR A 1 77 ? -8.992 -13.578 -2.031 1 89.38 77 TYR A CA 1
ATOM 610 C C . TYR A 1 77 ? -10.328 -13.992 -1.422 1 89.38 77 TYR A C 1
ATOM 612 O O . TYR A 1 77 ? -11.008 -14.883 -1.939 1 89.38 77 TYR A O 1
ATOM 620 N N . ILE A 1 78 ? -10.641 -13.344 -0.38 1 88.38 78 ILE A N 1
ATOM 621 C CA . ILE A 1 78 ? -11.867 -13.688 0.322 1 88.38 78 ILE A CA 1
ATOM 622 C C . ILE A 1 78 ? -13.07 -13.414 -0.577 1 88.38 78 ILE A C 1
ATOM 624 O O . ILE A 1 78 ? -14.031 -14.188 -0.606 1 88.38 78 ILE A O 1
ATOM 628 N N . LEU A 1 79 ? -13.047 -12.328 -1.267 1 90.25 79 LEU A N 1
ATOM 629 C CA . LEU A 1 79 ? -14.156 -12 -2.152 1 90.25 79 LEU A CA 1
ATOM 630 C C . LEU A 1 79 ? -14.258 -13 -3.297 1 90.25 79 LEU A C 1
ATOM 632 O O . LEU A 1 79 ? -15.352 -13.461 -3.631 1 90.25 79 LEU A O 1
ATOM 636 N N . TYR A 1 80 ? -13.125 -13.391 -3.836 1 91.69 80 TYR A N 1
ATOM 637 C CA . TYR A 1 80 ? -13.125 -14.297 -4.977 1 91.69 80 TYR A CA 1
ATOM 638 C C . TYR A 1 80 ? -13.414 -15.727 -4.535 1 91.69 80 TYR A C 1
ATOM 640 O O . TYR A 1 80 ? -14.414 -16.328 -4.945 1 91.69 80 TYR A O 1
ATOM 648 N N . PHE A 1 81 ? -12.688 -16.234 -3.652 1 85.81 81 PHE A N 1
ATOM 649 C CA . PHE A 1 81 ? -12.789 -17.625 -3.254 1 85.81 81 PHE A CA 1
ATOM 650 C C . PHE A 1 81 ? -13.852 -17.812 -2.184 1 85.81 81 PHE A C 1
ATOM 652 O O . PHE A 1 81 ? -14.492 -18.859 -2.111 1 85.81 81 PHE A O 1
ATOM 659 N N . GLY A 1 82 ? -13.977 -16.859 -1.285 1 83.25 82 GLY A N 1
ATOM 660 C CA . GLY A 1 82 ? -15.008 -16.938 -0.264 1 83.25 82 GLY A CA 1
ATOM 661 C C . GLY A 1 82 ? -16.406 -16.969 -0.837 1 83.25 82 GLY A C 1
ATOM 662 O O . GLY A 1 82 ? -17.203 -17.859 -0.51 1 83.25 82 GLY A O 1
ATOM 663 N N . LEU A 1 83 ? -16.672 -15.992 -1.725 1 85.19 83 LEU A N 1
ATOM 664 C CA . LEU A 1 83 ? -17.969 -16 -2.389 1 85.19 83 LEU A CA 1
ATOM 665 C C . LEU A 1 83 ? -18.141 -17.266 -3.227 1 85.19 83 LEU A C 1
ATOM 667 O O . LEU A 1 83 ? -19.25 -17.812 -3.311 1 85.19 83 LEU A O 1
ATOM 671 N N . GLY A 1 84 ? -17.047 -17.672 -3.828 1 83.19 84 GLY A N 1
ATOM 672 C CA . GLY A 1 84 ? -17.094 -18.922 -4.566 1 83.19 84 GLY A CA 1
ATOM 673 C C . GLY A 1 84 ? -17.469 -20.109 -3.701 1 83.19 84 GLY A C 1
ATOM 674 O O . GLY A 1 84 ? -18.25 -20.969 -4.125 1 83.19 84 GLY A O 1
ATOM 675 N N . SER A 1 85 ? -16.938 -20.109 -2.521 1 81.25 85 SER A N 1
ATOM 676 C CA . SER A 1 85 ? -17.219 -21.203 -1.604 1 81.25 85 SER A CA 1
ATOM 677 C C . SER A 1 85 ? -18.688 -21.203 -1.174 1 81.25 85 SER A C 1
ATOM 679 O O . SER A 1 85 ? -19.219 -22.234 -0.755 1 81.25 85 SER A O 1
ATOM 681 N N . LEU A 1 86 ? -19.344 -20.047 -1.339 1 82.44 86 LEU A N 1
ATOM 682 C CA . LEU A 1 86 ? -20.766 -19.922 -1.019 1 82.44 86 LEU A CA 1
ATOM 683 C C . LEU A 1 86 ? -21.625 -20.219 -2.244 1 82.44 86 LEU A C 1
ATOM 685 O O . LEU A 1 86 ? -22.844 -20.078 -2.191 1 82.44 86 LEU A O 1
ATOM 689 N N . GLY A 1 87 ? -20.938 -20.516 -3.363 1 83.69 87 GLY A N 1
ATOM 690 C CA . GLY A 1 87 ? -21.656 -20.828 -4.598 1 83.69 87 GLY A CA 1
ATOM 691 C C . GLY A 1 87 ? -21.859 -19.609 -5.477 1 83.69 87 GLY A C 1
ATOM 692 O O . GLY A 1 87 ? -22.5 -19.703 -6.527 1 83.69 87 GLY A O 1
ATOM 693 N N . LEU A 1 88 ? -21.344 -18.453 -5.02 1 87.38 88 LEU A N 1
ATOM 694 C CA . LEU A 1 88 ? -21.422 -17.219 -5.793 1 87.38 88 LEU A CA 1
ATOM 695 C C . LEU A 1 88 ? -20.141 -16.953 -6.566 1 87.38 88 LEU A C 1
ATOM 697 O O . LEU A 1 88 ? -19.203 -16.359 -6.039 1 87.38 88 LEU A O 1
ATOM 701 N N . HIS A 1 89 ? -20.156 -17.406 -7.789 1 89.56 89 HIS A N 1
ATOM 702 C CA . HIS A 1 89 ? -18.953 -17.266 -8.602 1 89.56 89 HIS A CA 1
ATOM 703 C C . HIS A 1 89 ? -18.906 -15.898 -9.273 1 89.56 89 HIS A C 1
ATOM 705 O O . HIS A 1 89 ? -19.734 -15.586 -10.125 1 89.56 89 HIS A O 1
ATOM 711 N N . VAL A 1 90 ? -17.984 -15.117 -8.82 1 92.56 90 VAL A N 1
ATOM 712 C CA . VAL A 1 90 ? -17.797 -13.797 -9.406 1 92.56 90 VAL A CA 1
ATOM 713 C C . VAL A 1 90 ? -16.547 -13.805 -10.297 1 92.56 90 VAL A C 1
ATOM 715 O O . VAL A 1 90 ? -15.695 -14.688 -10.18 1 92.56 90 VAL A O 1
ATOM 718 N N . SER A 1 91 ? -16.516 -12.875 -11.227 1 96.5 91 SER A N 1
ATOM 719 C CA . SER A 1 91 ? -15.352 -12.781 -12.102 1 96.5 91 SER A CA 1
ATOM 720 C C . SER A 1 91 ? -14.125 -12.281 -11.336 1 96.5 91 SER A C 1
ATOM 722 O O . SER A 1 91 ? -14.258 -11.648 -10.281 1 96.5 91 SER A O 1
ATOM 724 N N . SER A 1 92 ? -12.953 -12.641 -11.867 1 96.69 92 SER A N 1
ATOM 725 C CA . SER A 1 92 ? -11.703 -12.148 -11.297 1 96.69 92 SER A CA 1
ATOM 726 C C . SER A 1 92 ? -11.672 -10.625 -11.242 1 96.69 92 SER A C 1
ATOM 728 O O . SER A 1 92 ? -11.227 -10.047 -10.25 1 96.69 92 SER A O 1
ATOM 730 N N . TRP A 1 93 ? -12.188 -10.016 -12.258 1 97.81 93 TRP A N 1
ATOM 731 C CA . TRP A 1 93 ? -12.188 -8.555 -12.344 1 97.81 93 TRP A CA 1
ATOM 732 C C . TRP A 1 93 ? -13.07 -7.949 -11.258 1 97.81 93 TRP A C 1
ATOM 734 O O . TRP A 1 93 ? -12.672 -6.98 -10.602 1 97.81 93 TRP A O 1
ATOM 744 N N . PHE A 1 94 ? -14.234 -8.5 -11.055 1 97.38 94 PHE A N 1
ATOM 745 C CA . PHE A 1 94 ? -15.133 -7.98 -10.031 1 97.38 94 PHE A CA 1
ATOM 746 C C . PHE A 1 94 ? -14.523 -8.125 -8.648 1 97.38 94 PHE A C 1
ATOM 748 O O . PHE A 1 94 ? -14.625 -7.211 -7.82 1 97.38 94 PHE A O 1
ATOM 755 N N . ALA A 1 95 ? -13.93 -9.305 -8.352 1 96.62 95 ALA A N 1
ATOM 756 C CA . ALA A 1 95 ? -13.297 -9.523 -7.055 1 96.62 95 ALA A CA 1
ATOM 757 C C . ALA A 1 95 ? -12.18 -8.516 -6.805 1 96.62 95 ALA A C 1
ATOM 759 O O . ALA A 1 95 ? -12.055 -7.984 -5.699 1 96.62 95 ALA A O 1
ATOM 760 N N . LEU A 1 96 ? -11.391 -8.297 -7.875 1 97.81 96 LEU A N 1
ATOM 761 C CA . LEU A 1 96 ? -10.32 -7.312 -7.777 1 97.81 96 LEU A CA 1
ATOM 762 C C . LEU A 1 96 ? -10.891 -5.922 -7.512 1 97.81 96 LEU A C 1
ATOM 764 O O . LEU A 1 96 ? -10.445 -5.234 -6.586 1 97.81 96 LEU A O 1
ATOM 768 N N . LEU A 1 97 ? -11.867 -5.516 -8.328 1 98.31 97 LEU A N 1
ATOM 769 C CA . LEU A 1 97 ? -12.469 -4.191 -8.203 1 98.31 97 LEU A CA 1
ATOM 770 C C . LEU A 1 97 ? -13.078 -3.998 -6.82 1 98.31 97 LEU A C 1
ATOM 772 O O . LEU A 1 97 ? -12.836 -2.98 -6.168 1 98.31 97 LEU A O 1
ATOM 776 N N . ALA A 1 98 ? -13.805 -4.953 -6.375 1 97.88 98 ALA A N 1
ATOM 777 C CA . ALA A 1 98 ? -14.477 -4.859 -5.082 1 97.88 98 ALA A CA 1
ATOM 778 C C . ALA A 1 98 ? -13.469 -4.828 -3.938 1 97.88 98 ALA A C 1
ATOM 780 O O . ALA A 1 98 ? -13.625 -4.07 -2.979 1 97.88 98 ALA A O 1
ATOM 781 N N . GLY A 1 99 ? -12.453 -5.711 -4.043 1 97.25 99 GLY A N 1
ATOM 782 C CA . GLY A 1 99 ? -11.43 -5.742 -3.01 1 97.25 99 GLY A CA 1
ATOM 783 C C . GLY A 1 99 ? -10.656 -4.441 -2.896 1 97.25 99 GLY A C 1
ATOM 784 O O . GLY A 1 99 ? -10.492 -3.904 -1.798 1 97.25 99 GLY A O 1
ATOM 785 N N . ILE A 1 100 ? -10.227 -3.896 -4.02 1 97.69 100 ILE A N 1
ATOM 786 C CA . ILE A 1 100 ? -9.492 -2.639 -4.047 1 97.69 100 ILE A CA 1
ATOM 787 C C . ILE A 1 100 ? -10.398 -1.498 -3.586 1 97.69 100 ILE A C 1
ATOM 789 O O . ILE A 1 100 ? -9.953 -0.598 -2.869 1 97.69 100 ILE A O 1
ATOM 793 N N . THR A 1 101 ? -11.641 -1.536 -3.996 1 98.5 101 THR A N 1
ATOM 794 C CA . THR A 1 101 ? -12.594 -0.513 -3.59 1 98.5 101 THR A CA 1
ATOM 795 C C . THR A 1 101 ? -12.789 -0.522 -2.076 1 98.5 101 THR A C 1
ATOM 797 O O . THR A 1 101 ? -12.797 0.534 -1.44 1 98.5 101 THR A O 1
ATOM 800 N N . PHE A 1 102 ? -12.984 -1.696 -1.517 1 98 102 PHE A N 1
ATOM 801 C CA . PHE A 1 102 ? -13.133 -1.841 -0.073 1 98 102 PHE A CA 1
ATOM 802 C C . PHE A 1 102 ? -11.938 -1.233 0.657 1 98 102 PHE A C 1
ATOM 804 O O . PHE A 1 102 ? -12.109 -0.458 1.6 1 98 102 PHE A O 1
ATOM 811 N N . ASN A 1 103 ? -10.742 -1.601 0.177 1 97.31 103 ASN A N 1
ATOM 812 C CA . ASN A 1 103 ? -9.508 -1.091 0.767 1 97.31 103 ASN A CA 1
ATOM 813 C C . ASN A 1 103 ? -9.375 0.419 0.584 1 97.31 103 ASN A C 1
ATOM 815 O O . ASN A 1 103 ? -9.148 1.149 1.55 1 97.31 103 ASN A O 1
ATOM 819 N N . ASN A 1 104 ? -9.602 0.874 -0.616 1 97.19 104 ASN A N 1
ATOM 820 C CA . ASN A 1 104 ? -9.5 2.287 -0.962 1 97.19 104 ASN A CA 1
ATOM 821 C C . ASN A 1 104 ? -10.461 3.135 -0.13 1 97.19 104 ASN A C 1
ATOM 823 O O . ASN A 1 104 ? -10.094 4.215 0.338 1 97.19 104 ASN A O 1
ATOM 827 N N . ALA A 1 105 ? -11.617 2.641 0.001 1 97.94 105 ALA A N 1
ATOM 828 C CA . ALA A 1 105 ? -12.625 3.375 0.766 1 97.94 105 ALA A CA 1
ATOM 829 C C . ALA A 1 105 ? -12.164 3.6 2.203 1 97.94 105 ALA A C 1
ATOM 831 O O . ALA A 1 105 ? -12.398 4.664 2.779 1 97.94 105 ALA A O 1
ATOM 832 N N . GLY A 1 106 ? -11.586 2.605 2.766 1 97.31 106 GLY A N 1
ATOM 833 C CA . GLY A 1 106 ? -11.062 2.748 4.113 1 97.31 106 GLY A CA 1
ATOM 834 C C . GLY A 1 106 ? -10.008 3.832 4.234 1 97.31 106 GLY A C 1
ATOM 835 O O . GLY A 1 106 ? -10.078 4.68 5.129 1 97.31 106 GLY A O 1
ATOM 836 N N . TYR A 1 107 ? -9.07 3.855 3.338 1 95.81 107 TYR A N 1
ATOM 837 C CA . TYR A 1 107 ? -8.008 4.852 3.35 1 95.81 107 TYR A CA 1
ATOM 838 C C . TYR A 1 107 ? -8.562 6.242 3.049 1 95.81 107 TYR A C 1
ATOM 840 O O . TYR A 1 107 ? -8.18 7.219 3.693 1 95.81 107 TYR A O 1
ATOM 848 N N . LEU A 1 108 ? -9.43 6.297 2.115 1 96.88 108 LEU A N 1
ATOM 849 C CA . LEU A 1 108 ? -10.023 7.57 1.728 1 96.88 108 LEU A CA 1
ATOM 850 C C . LEU A 1 108 ? -10.828 8.164 2.875 1 96.88 108 LEU A C 1
ATOM 852 O O . LEU A 1 108 ? -10.797 9.375 3.104 1 96.88 108 LEU A O 1
ATOM 856 N N . ALA A 1 109 ? -11.547 7.309 3.574 1 97.06 109 ALA A N 1
ATOM 857 C CA . ALA A 1 109 ? -12.312 7.785 4.723 1 97.06 109 ALA A CA 1
ATOM 858 C C . ALA A 1 109 ? -11.398 8.398 5.777 1 97.06 109 ALA A C 1
ATOM 860 O O . ALA A 1 109 ? -11.734 9.414 6.391 1 97.06 109 ALA A O 1
ATOM 861 N N . GLU A 1 110 ? -10.305 7.758 5.977 1 94.38 110 GLU A N 1
ATOM 862 C CA . GLU A 1 110 ? -9.336 8.297 6.926 1 94.38 110 GLU A CA 1
ATOM 863 C C . GLU A 1 110 ? -8.766 9.625 6.438 1 94.38 110 GLU A C 1
ATOM 865 O O . GLU A 1 110 ? -8.547 10.539 7.23 1 94.38 110 GLU A O 1
ATOM 870 N N . ASN A 1 111 ? -8.5 9.734 5.148 1 94.12 111 ASN A N 1
ATOM 871 C CA . ASN A 1 111 ? -8.039 10.984 4.555 1 94.12 111 ASN A CA 1
ATOM 872 C C . ASN A 1 111 ? -9.078 12.094 4.723 1 94.12 111 ASN A C 1
ATOM 874 O O . ASN A 1 111 ? -8.727 13.234 5.035 1 94.12 111 ASN A O 1
ATOM 878 N N . PHE A 1 112 ? -10.297 11.727 4.566 1 94.94 112 PHE A N 1
ATOM 879 C CA . PHE A 1 112 ? -11.375 12.695 4.719 1 94.94 112 PHE A CA 1
ATOM 880 C C . PHE A 1 112 ? -11.5 13.133 6.172 1 94.94 112 PHE A C 1
ATOM 882 O O . PHE A 1 112 ? -11.695 14.32 6.453 1 94.94 112 PHE A O 1
ATOM 889 N N . ARG A 1 113 ? -11.438 12.203 7.008 1 93 113 ARG A N 1
ATOM 890 C CA . ARG A 1 113 ? -11.5 12.531 8.43 1 93 113 ARG A CA 1
ATOM 891 C C . ARG A 1 113 ? -10.375 13.484 8.82 1 93 113 ARG A C 1
ATOM 893 O O . ARG A 1 113 ? -10.617 14.484 9.5 1 93 113 ARG A O 1
ATOM 900 N N . GLY A 1 114 ? -9.188 13.125 8.406 1 89.88 114 GLY A N 1
ATOM 901 C CA . GLY A 1 114 ? -8.062 14.008 8.656 1 89.88 114 GLY A CA 1
ATOM 902 C C . GLY A 1 114 ? -8.234 15.383 8.039 1 89.88 114 GLY A C 1
ATOM 903 O O . GLY A 1 114 ? -7.902 16.391 8.664 1 89.88 114 GLY A O 1
ATOM 904 N N . GLY A 1 115 ? -8.773 15.438 6.871 1 90.44 115 GLY A N 1
ATOM 905 C CA . GLY A 1 115 ? -9.039 16.703 6.195 1 90.44 115 GLY A CA 1
ATOM 906 C C . GLY A 1 115 ? -10.109 17.531 6.871 1 90.44 115 GLY A C 1
ATOM 907 O O . GLY A 1 115 ? -10 18.75 6.941 1 90.44 115 GLY A O 1
ATOM 908 N N . LEU A 1 116 ? -11.102 16.906 7.383 1 89.62 116 LEU A N 1
ATOM 909 C CA . LEU A 1 116 ? -12.164 17.609 8.094 1 89.62 116 LEU A CA 1
ATOM 910 C C . LEU A 1 116 ? -11.633 18.25 9.375 1 89.62 116 LEU A C 1
ATOM 912 O O . LEU A 1 116 ? -12.039 19.359 9.734 1 89.62 116 LEU A O 1
ATOM 916 N N . LYS A 1 117 ? -10.75 17.516 9.93 1 88.19 117 LYS A N 1
ATOM 917 C CA . LYS A 1 117 ? -10.164 18.031 11.164 1 88.19 117 LYS A CA 1
ATOM 918 C C . LYS A 1 117 ? -9.281 19.25 10.898 1 88.19 117 LYS A C 1
ATOM 920 O O . LYS A 1 117 ? -9.062 20.062 11.797 1 88.19 117 LYS A O 1
ATOM 925 N N . ALA A 1 118 ? -8.844 19.281 9.719 1 86.5 118 ALA A N 1
ATOM 926 C CA . ALA A 1 118 ? -7.98 20.406 9.352 1 86.5 118 ALA A CA 1
ATOM 927 C C . ALA A 1 118 ? -8.797 21.672 9.102 1 86.5 118 ALA A C 1
ATOM 929 O O . ALA A 1 118 ? -8.242 22.766 9.07 1 86.5 118 ALA A O 1
ATOM 930 N N . VAL A 1 119 ? -10.094 21.578 8.938 1 87.25 119 VAL A N 1
ATOM 931 C CA . VAL A 1 119 ? -10.984 22.719 8.766 1 87.25 119 VAL A CA 1
ATOM 932 C C . VAL A 1 119 ? -11.398 23.25 10.133 1 87.25 119 VAL A C 1
ATOM 934 O O . VAL A 1 119 ? -12.023 22.547 10.922 1 87.25 119 VAL A O 1
ATOM 937 N N . PRO A 1 120 ? -11.008 24.5 10.375 1 88.44 120 PRO A N 1
ATOM 938 C CA . PRO A 1 120 ? -11.336 25.047 11.695 1 88.44 120 PRO A CA 1
ATOM 939 C C . PRO A 1 120 ? -12.836 25 12 1 88.44 120 PRO A C 1
ATOM 941 O O . PRO A 1 120 ? -13.648 25.375 11.156 1 88.44 120 PRO A O 1
ATOM 944 N N . GLY A 1 121 ? -13.141 24.562 13.141 1 87.19 121 GLY A N 1
ATOM 945 C CA . GLY A 1 121 ? -14.523 24.469 13.578 1 87.19 121 GLY A CA 1
ATOM 946 C C . GLY A 1 121 ? -15.234 25.812 13.602 1 87.19 121 GLY A C 1
ATOM 947 O O . GLY A 1 121 ? -16.469 25.859 13.492 1 87.19 121 GLY A O 1
ATOM 948 N N . THR A 1 122 ? -14.445 26.844 13.664 1 88.75 122 THR A N 1
ATOM 949 C CA . THR A 1 122 ? -14.992 28.203 13.688 1 88.75 122 THR A CA 1
ATOM 950 C C . THR A 1 122 ? -15.703 28.516 12.375 1 88.75 122 THR A C 1
ATOM 952 O O . THR A 1 122 ? -16.656 29.297 12.344 1 88.75 122 THR A O 1
ATOM 955 N N . GLN A 1 123 ? -15.266 27.875 11.406 1 89.69 123 GLN A N 1
ATOM 956 C CA . GLN A 1 123 ? -15.875 28.109 10.102 1 89.69 123 GLN A CA 1
ATOM 957 C C . GLN A 1 123 ? -17.312 27.609 10.055 1 89.69 123 GLN A C 1
ATOM 959 O O . GLN A 1 123 ? -18.203 28.297 9.562 1 89.69 123 GLN A O 1
ATOM 964 N N . MET A 1 124 ? -17.5 26.438 10.57 1 88.12 124 MET A N 1
ATOM 965 C CA . MET A 1 124 ? -18.859 25.891 10.641 1 88.12 124 MET A CA 1
ATOM 966 C C . MET A 1 124 ? -19.734 26.719 11.578 1 88.12 124 MET A C 1
ATOM 968 O O . MET A 1 124 ? -20.875 27.031 11.242 1 88.12 124 MET A O 1
ATOM 972 N N . ARG A 1 125 ? -19.172 27.109 12.641 1 90.88 125 ARG A N 1
ATOM 973 C CA . ARG A 1 125 ? -19.906 27.906 13.617 1 90.88 125 ARG A CA 1
ATOM 974 C C . ARG A 1 125 ? -20.281 29.266 13.047 1 90.88 125 ARG A C 1
ATOM 976 O O . ARG A 1 125 ? -21.406 29.734 13.234 1 90.88 125 ARG A O 1
ATOM 983 N N . ALA A 1 126 ? -19.297 29.812 12.43 1 93.56 126 ALA A N 1
ATOM 984 C CA . ALA A 1 126 ? -19.547 31.109 11.812 1 93.56 126 ALA A CA 1
ATOM 985 C C . ALA A 1 126 ? -20.625 31.016 10.734 1 93.56 126 ALA A C 1
ATOM 987 O O . ALA A 1 126 ? -21.516 31.859 10.664 1 93.56 126 ALA A O 1
ATOM 988 N N . ALA A 1 127 ? -20.562 30 9.93 1 92.81 127 ALA A N 1
ATOM 989 C CA . ALA A 1 127 ? -21.531 29.812 8.859 1 92.81 127 ALA A CA 1
ATOM 990 C C . ALA A 1 127 ? -22.938 29.609 9.422 1 92.81 127 ALA A C 1
ATOM 992 O O . ALA A 1 127 ? -23.906 30.188 8.906 1 92.81 127 ALA A O 1
ATOM 993 N N . ARG A 1 128 ? -23.016 28.891 10.469 1 91.94 128 ARG A N 1
ATOM 994 C CA . ARG A 1 128 ? -24.312 28.625 11.102 1 91.94 128 ARG A CA 1
ATOM 995 C C . ARG A 1 128 ? -24.859 29.891 11.758 1 91.94 128 ARG A C 1
ATOM 997 O O . ARG A 1 128 ? -26.078 30.109 11.766 1 91.94 128 ARG A O 1
ATOM 1004 N N . SER A 1 129 ? -24 30.672 12.281 1 94.69 129 SER A N 1
ATOM 1005 C CA . SER A 1 129 ? -24.391 31.938 12.914 1 94.69 129 SER A CA 1
ATOM 1006 C C . SER A 1 129 ? -24.938 32.906 11.891 1 94.69 129 SER A C 1
ATOM 1008 O O . SER A 1 129 ? -25.75 33.781 12.219 1 94.69 129 SER A O 1
ATOM 1010 N N . LEU A 1 130 ? -24.484 32.812 10.68 1 94.88 130 LEU A N 1
ATOM 1011 C CA . LEU A 1 130 ? -24.922 33.719 9.602 1 94.88 130 LEU A CA 1
ATOM 1012 C C . LEU A 1 130 ? -26.234 33.219 8.984 1 94.88 130 LEU A C 1
ATOM 1014 O O . LEU A 1 130 ? -26.734 33.812 8.031 1 94.88 130 LEU A O 1
ATOM 1018 N N . GLY A 1 131 ? -26.719 32.062 9.539 1 93.44 131 GLY A N 1
ATOM 1019 C CA . GLY A 1 131 ? -28.047 31.625 9.125 1 93.44 131 GLY A CA 1
ATOM 1020 C C . GLY A 1 131 ? -28 30.469 8.141 1 93.44 131 GLY A C 1
ATOM 1021 O O . GLY A 1 131 ? -29.031 30.016 7.652 1 93.44 131 GLY A O 1
ATOM 1022 N N . MET A 1 132 ? -26.859 29.984 7.852 1 93.19 132 MET A N 1
ATOM 1023 C CA . MET A 1 132 ? -26.766 28.859 6.926 1 93.19 132 MET A CA 1
ATOM 1024 C C . MET A 1 132 ? -27.25 27.578 7.582 1 93.19 132 MET A C 1
ATOM 1026 O O . MET A 1 132 ? -27.016 27.344 8.773 1 93.19 132 MET A O 1
ATOM 1030 N N . SER A 1 133 ? -27.953 26.781 6.742 1 93.69 133 SER A N 1
ATOM 1031 C CA . SER A 1 133 ? -28.25 25.438 7.207 1 93.69 133 SER A CA 1
ATOM 1032 C C . SER A 1 133 ? -27 24.562 7.242 1 93.69 133 SER A C 1
ATOM 1034 O O . SER A 1 133 ? -25.969 24.938 6.684 1 93.69 133 SER A O 1
ATOM 1036 N N . ALA A 1 134 ? -27.094 23.453 7.961 1 87.06 134 ALA A N 1
ATOM 1037 C CA . ALA A 1 134 ? -25.953 22.547 8.023 1 87.06 134 ALA A CA 1
ATOM 1038 C C . ALA A 1 134 ? -25.547 22.078 6.629 1 87.06 134 ALA A C 1
ATOM 1040 O O . ALA A 1 134 ? -24.344 22.047 6.309 1 87.06 134 ALA A O 1
ATOM 1041 N N . PHE A 1 135 ? -26.516 21.812 5.895 1 89 135 PHE A N 1
ATOM 1042 C CA . PHE A 1 135 ? -26.25 21.328 4.539 1 89 135 PHE A CA 1
ATOM 1043 C C . PHE A 1 135 ? -25.594 22.422 3.707 1 89 135 PHE A C 1
ATOM 1045 O O . PHE A 1 135 ? -24.641 22.141 2.973 1 89 135 PHE A O 1
ATOM 1052 N N . GLN A 1 136 ? -26.031 23.609 3.881 1 91.38 136 GLN A N 1
ATOM 1053 C CA . GLN A 1 136 ? -25.453 24.734 3.16 1 91.38 136 GLN A CA 1
ATOM 1054 C C . GLN A 1 136 ? -24.016 24.984 3.6 1 91.38 136 GLN A C 1
ATOM 1056 O O . GLN A 1 136 ? -23.141 25.203 2.764 1 91.38 136 GLN A O 1
ATOM 1061 N N . ALA A 1 137 ? -23.844 24.906 4.898 1 91.56 137 ALA A N 1
ATOM 1062 C CA . ALA A 1 137 ? -22.516 25.156 5.457 1 91.56 137 ALA A CA 1
ATOM 1063 C C . ALA A 1 137 ? -21.516 24.094 4.992 1 91.56 137 ALA A C 1
ATOM 1065 O O . ALA A 1 137 ? -20.391 24.406 4.621 1 91.56 137 ALA A O 1
ATOM 1066 N N . TYR A 1 138 ? -21.984 22.891 4.965 1 87.12 138 TYR A N 1
ATOM 1067 C CA . TYR A 1 138 ? -21.109 21.797 4.527 1 87.12 138 TYR A CA 1
ATOM 1068 C C . TYR A 1 138 ? -20.797 21.922 3.037 1 87.12 138 TYR A C 1
ATOM 1070 O O . TYR A 1 138 ? -19.641 21.797 2.623 1 87.12 138 TYR A O 1
ATOM 1078 N N . ARG A 1 139 ? -21.781 22.125 2.316 1 88.06 139 ARG A N 1
ATOM 1079 C CA . ARG A 1 139 ? -21.641 22.141 0.864 1 88.06 139 ARG A CA 1
ATOM 1080 C C . ARG A 1 139 ? -20.828 23.359 0.407 1 88.06 139 ARG A C 1
ATOM 1082 O O . ARG A 1 139 ? -19.984 23.25 -0.494 1 88.06 139 ARG A O 1
ATOM 1089 N N . MET A 1 140 ? -20.969 24.5 1.078 1 90.56 140 MET A N 1
ATOM 1090 C CA . MET A 1 140 ? -20.422 25.75 0.556 1 90.56 140 MET A CA 1
ATOM 1091 C C . MET A 1 140 ? -19.094 26.094 1.236 1 90.56 140 MET A C 1
ATOM 1093 O O . MET A 1 140 ? -18.281 26.828 0.679 1 90.56 140 MET A O 1
ATOM 1097 N N . ILE A 1 141 ? -18.859 25.547 2.381 1 90 141 ILE A N 1
ATOM 1098 C CA . ILE A 1 141 ? -17.703 26 3.131 1 90 141 ILE A CA 1
ATOM 1099 C C . ILE A 1 141 ? -16.797 24.812 3.438 1 90 141 ILE A C 1
ATOM 1101 O O . ILE A 1 141 ? -15.641 24.766 2.992 1 90 141 ILE A O 1
ATOM 1105 N N . VAL A 1 142 ? -17.359 23.844 4.035 1 87.94 142 VAL A N 1
ATOM 1106 C CA . VAL A 1 142 ? -16.547 22.766 4.594 1 87.94 142 VAL A CA 1
ATOM 1107 C C . VAL A 1 142 ? -16.031 21.875 3.469 1 87.94 142 VAL A C 1
ATOM 1109 O O . VAL A 1 142 ? -14.828 21.609 3.379 1 87.94 142 VAL A O 1
ATOM 1112 N N . VAL A 1 143 ? -16.906 21.5 2.551 1 87.06 143 VAL A N 1
ATOM 1113 C CA . VAL A 1 143 ? -16.578 20.516 1.527 1 87.06 143 VAL A CA 1
ATOM 1114 C C . VAL A 1 143 ? -15.523 21.094 0.582 1 87.06 143 VAL A C 1
ATOM 1116 O O . VAL A 1 143 ? -14.523 20.438 0.28 1 87.06 143 VAL A O 1
ATOM 1119 N N . PRO A 1 144 ? -15.727 22.312 0.152 1 87.5 144 PRO A N 1
ATOM 1120 C CA . PRO A 1 144 ? -14.695 22.875 -0.722 1 87.5 144 PRO A CA 1
ATOM 1121 C C . PRO A 1 144 ? -13.328 22.953 -0.049 1 87.5 144 PRO A C 1
ATOM 1123 O O . PRO A 1 144 ? -12.305 22.688 -0.687 1 87.5 144 PRO A O 1
ATOM 1126 N N . GLN A 1 145 ? -13.266 23.281 1.182 1 89.69 145 GLN A N 1
ATOM 1127 C CA . GLN A 1 145 ? -12.008 23.344 1.92 1 89.69 145 GLN A CA 1
ATOM 1128 C C . GLN A 1 145 ? -11.422 21.953 2.123 1 89.69 145 GLN A C 1
ATOM 1130 O O . GLN A 1 145 ? -10.211 21.75 2.012 1 89.69 145 GLN A O 1
ATOM 1135 N N . LEU A 1 146 ? -12.328 21 2.381 1 88.81 146 LEU A N 1
ATOM 1136 C CA . LEU A 1 146 ? -11.93 19.609 2.547 1 88.81 146 LEU A CA 1
ATOM 1137 C C . LEU A 1 146 ? -11.273 19.078 1.275 1 88.81 146 LEU A C 1
ATOM 1139 O O . LEU A 1 146 ? -10.219 18.438 1.335 1 88.81 146 LEU A O 1
ATOM 1143 N N . LEU A 1 147 ? -11.859 19.375 0.167 1 86.5 147 LEU A N 1
ATOM 1144 C CA . LEU A 1 147 ? -11.359 18.875 -1.109 1 86.5 147 LEU A CA 1
ATOM 1145 C C . LEU A 1 147 ? -9.969 19.438 -1.404 1 86.5 147 LEU A C 1
ATOM 1147 O O . LEU A 1 147 ? -9.133 18.75 -2.004 1 86.5 147 LEU A O 1
ATOM 1151 N N . ARG A 1 148 ? -9.75 20.609 -0.933 1 88.56 148 ARG A N 1
ATOM 1152 C CA . ARG A 1 148 ? -8.43 21.219 -1.112 1 88.56 148 ARG A CA 1
ATOM 1153 C C . ARG A 1 148 ? -7.387 20.516 -0.251 1 88.56 148 ARG A C 1
ATOM 1155 O O . ARG A 1 148 ? -6.27 20.266 -0.705 1 88.56 148 ARG A O 1
ATOM 1162 N N . VAL A 1 149 ? -7.836 20.203 0.857 1 88.62 149 VAL A N 1
ATOM 1163 C CA . VAL A 1 149 ? -6.914 19.609 1.821 1 88.62 149 VAL A CA 1
ATOM 1164 C C . VAL A 1 149 ? -6.59 18.172 1.413 1 88.62 149 VAL A C 1
ATOM 1166 O O . VAL A 1 149 ? -5.445 17.734 1.524 1 88.62 149 VAL A O 1
ATOM 1169 N N . VAL A 1 150 ? -7.559 17.5 0.86 1 91.81 150 VAL A N 1
ATOM 1170 C CA . VAL A 1 150 ? -7.363 16.062 0.647 1 91.81 150 VAL A CA 1
ATOM 1171 C C . VAL A 1 150 ? -6.992 15.812 -0.811 1 91.81 150 VAL A C 1
ATOM 1173 O O . VAL A 1 150 ? -6.914 14.656 -1.243 1 91.81 150 VAL A O 1
ATOM 1176 N N . PHE A 1 151 ? -6.727 16.797 -1.533 1 91.06 151 PHE A N 1
ATOM 1177 C CA . PHE A 1 151 ? -6.441 16.656 -2.955 1 91.06 151 PHE A CA 1
ATOM 1178 C C . PHE A 1 151 ? -5.223 15.766 -3.174 1 91.06 151 PHE A C 1
ATOM 1180 O O . PHE A 1 151 ? -5.285 14.797 -3.938 1 91.06 151 PHE A O 1
ATOM 1187 N N . TYR A 1 152 ? -4.105 16.062 -2.545 1 88.44 152 TYR A N 1
ATOM 1188 C CA . TYR A 1 152 ? -2.881 15.297 -2.73 1 88.44 152 TYR A CA 1
ATOM 1189 C C . TYR A 1 152 ? -3.035 13.883 -2.184 1 88.44 152 TYR A C 1
ATOM 1191 O O . TYR A 1 152 ? -2.684 12.906 -2.854 1 88.44 152 TYR A O 1
ATOM 1199 N N . PRO A 1 153 ? -3.67 13.773 -1.058 1 90.5 153 PRO A N 1
ATOM 1200 C CA . PRO A 1 153 ? -3.963 12.422 -0.567 1 90.5 153 PRO A CA 1
ATOM 1201 C C . PRO A 1 153 ? -4.82 11.617 -1.539 1 90.5 153 PRO A C 1
ATOM 1203 O O . PRO A 1 153 ? -4.613 10.406 -1.689 1 90.5 153 PRO A O 1
ATOM 1206 N N . LEU A 1 154 ? -5.746 12.281 -2.205 1 93.94 154 LEU A N 1
ATOM 1207 C CA . LEU A 1 154 ? -6.586 11.602 -3.184 1 93.94 154 LEU A CA 1
ATOM 1208 C C . LEU A 1 154 ? -5.766 11.148 -4.387 1 93.94 154 LEU A C 1
ATOM 1210 O O . LEU A 1 154 ? -5.973 10.047 -4.906 1 93.94 154 LEU A O 1
ATOM 1214 N N . THR A 1 155 ? -4.895 12 -4.801 1 94.38 155 THR A N 1
ATOM 1215 C CA . THR A 1 155 ? -4.023 11.664 -5.922 1 94.38 155 THR A CA 1
ATOM 1216 C C . THR A 1 155 ? -3.131 10.477 -5.582 1 94.38 155 THR A C 1
ATOM 1218 O O . THR A 1 155 ? -2.982 9.555 -6.387 1 94.38 155 THR A O 1
ATOM 1221 N N . ASN A 1 156 ? -2.59 10.477 -4.398 1 93.19 156 ASN A N 1
ATOM 1222 C CA . ASN A 1 156 ? -1.763 9.367 -3.941 1 93.19 156 ASN A CA 1
ATOM 1223 C C . ASN A 1 156 ? -2.559 8.062 -3.871 1 93.19 156 ASN A C 1
ATOM 1225 O O . ASN A 1 156 ? -2.039 6.996 -4.191 1 93.19 156 ASN A O 1
ATOM 1229 N N . GLN A 1 157 ? -3.748 8.203 -3.436 1 96.06 157 GLN A N 1
ATOM 1230 C CA . GLN A 1 157 ? -4.602 7.02 -3.342 1 96.06 157 GLN A CA 1
ATOM 1231 C C . GLN A 1 157 ? -4.91 6.453 -4.723 1 96.06 157 GLN A C 1
ATOM 1233 O O . GLN A 1 157 ? -5.039 5.238 -4.887 1 96.06 157 GLN A O 1
ATOM 1238 N N . MET A 1 158 ? -5.055 7.344 -5.66 1 97 158 MET A N 1
ATOM 1239 C CA . MET A 1 158 ? -5.27 6.898 -7.035 1 97 158 MET A CA 1
ATOM 1240 C C . MET A 1 158 ? -4.059 6.129 -7.555 1 97 158 MET A C 1
ATOM 1242 O O . MET A 1 158 ? -4.207 5.086 -8.188 1 97 158 MET A O 1
ATOM 1246 N N . VAL A 1 159 ? -2.922 6.648 -7.336 1 96.44 159 VAL A N 1
ATOM 1247 C CA . VAL A 1 159 ? -1.701 5.957 -7.742 1 96.44 159 VAL A CA 1
ATOM 1248 C C . VAL A 1 159 ? -1.624 4.598 -7.051 1 96.44 159 VAL A C 1
ATOM 1250 O O . VAL A 1 159 ? -1.314 3.588 -7.691 1 96.44 159 VAL A O 1
ATOM 1253 N N . TRP A 1 160 ? -1.893 4.578 -5.789 1 95.31 160 TRP A N 1
ATOM 1254 C CA . TRP A 1 160 ? -1.926 3.326 -5.039 1 95.31 160 TRP A CA 1
ATOM 1255 C C . TRP A 1 160 ? -2.877 2.326 -5.684 1 95.31 160 TRP A C 1
ATOM 1257 O O . TRP A 1 160 ? -2.533 1.155 -5.859 1 95.31 160 TRP A O 1
ATOM 1267 N N . ALA A 1 161 ? -4.074 2.809 -6.027 1 97.56 161 ALA A N 1
ATOM 1268 C CA . ALA A 1 161 ? -5.07 1.939 -6.648 1 97.56 161 ALA A CA 1
ATOM 1269 C C . ALA A 1 161 ? -4.535 1.318 -7.934 1 97.56 161 ALA A C 1
ATOM 1271 O O . ALA A 1 161 ? -4.723 0.125 -8.18 1 97.56 161 ALA A O 1
ATOM 1272 N N . VAL A 1 162 ? -3.895 2.109 -8.703 1 97.88 162 VAL A N 1
ATOM 1273 C CA . VAL A 1 162 ? -3.324 1.62 -9.953 1 97.88 162 VAL A CA 1
ATOM 1274 C C . VAL A 1 162 ? -2.32 0.506 -9.664 1 97.88 162 VAL A C 1
ATOM 1276 O O . VAL A 1 162 ? -2.363 -0.556 -10.289 1 97.88 162 VAL A O 1
ATOM 1279 N N . LEU A 1 163 ? -1.451 0.725 -8.773 1 96.62 163 LEU A N 1
ATOM 1280 C CA . LEU A 1 163 ? -0.403 -0.24 -8.453 1 96.62 163 LEU A CA 1
ATOM 1281 C C . LEU A 1 163 ? -0.997 -1.509 -7.852 1 96.62 163 LEU A C 1
ATOM 1283 O O . LEU A 1 163 ? -0.51 -2.611 -8.109 1 96.62 163 LEU A O 1
ATOM 1287 N N . MET A 1 164 ? -2.092 -1.37 -7.16 1 96.56 164 MET A N 1
ATOM 1288 C CA . MET A 1 164 ? -2.703 -2.512 -6.484 1 96.56 164 MET A CA 1
ATOM 1289 C C . MET A 1 164 ? -3.504 -3.359 -7.469 1 96.56 164 MET A C 1
ATOM 1291 O O . MET A 1 164 ? -3.836 -4.508 -7.176 1 96.56 164 MET A O 1
ATOM 1295 N N . THR A 1 165 ? -3.846 -2.785 -8.594 1 97.81 165 THR A N 1
ATOM 1296 C CA . THR A 1 165 ? -4.496 -3.609 -9.609 1 97.81 165 THR A CA 1
ATOM 1297 C C . THR A 1 165 ? -3.613 -4.793 -9.992 1 97.81 165 THR A C 1
ATOM 1299 O O . THR A 1 165 ? -4.102 -5.789 -10.523 1 97.81 165 THR A O 1
ATOM 1302 N N . SER A 1 166 ? -2.35 -4.656 -9.766 1 97 166 SER A N 1
ATOM 1303 C CA . SER A 1 166 ? -1.424 -5.734 -10.102 1 97 166 SER A CA 1
ATOM 1304 C C . SER A 1 166 ? -1.774 -7.016 -9.352 1 97 166 SER A C 1
ATOM 1306 O O . SER A 1 166 ? -1.376 -8.109 -9.758 1 97 166 SER A O 1
ATOM 1308 N N . LEU A 1 167 ? -2.539 -6.961 -8.297 1 96.12 167 LEU A N 1
ATOM 1309 C CA . LEU A 1 167 ? -2.879 -8.109 -7.461 1 96.12 167 LEU A CA 1
ATOM 1310 C C . LEU A 1 167 ? -3.926 -8.984 -8.148 1 96.12 167 LEU A C 1
ATOM 1312 O O . LEU A 1 167 ? -4.172 -10.117 -7.715 1 96.12 167 LEU A O 1
ATOM 1316 N N . GLY A 1 168 ? -4.512 -8.492 -9.219 1 96 168 GLY A N 1
ATOM 1317 C CA . GLY A 1 168 ? -5.52 -9.266 -9.938 1 96 168 GLY A CA 1
ATOM 1318 C C . GLY A 1 168 ? -5.012 -10.609 -10.422 1 96 168 GLY A C 1
ATOM 1319 O O . GLY A 1 168 ? -5.781 -11.562 -10.539 1 96 168 GLY A O 1
ATOM 1320 N N . VAL A 1 169 ? -3.773 -10.672 -10.633 1 92.81 169 VAL A N 1
ATOM 1321 C CA . VAL A 1 169 ? -3.174 -11.875 -11.188 1 92.81 169 VAL A CA 1
ATOM 1322 C C . VAL A 1 169 ? -3.316 -13.031 -10.195 1 92.81 169 VAL A C 1
ATOM 1324 O O . VAL A 1 169 ? -3.395 -14.195 -10.594 1 92.81 169 VAL A O 1
ATOM 1327 N N . VAL A 1 170 ? -3.43 -12.766 -8.938 1 87.31 170 VAL A N 1
ATOM 1328 C CA . VAL A 1 170 ? -3.475 -13.797 -7.91 1 87.31 170 VAL A CA 1
ATOM 1329 C C . VAL A 1 170 ? -4.812 -14.531 -7.969 1 87.31 170 VAL A C 1
ATOM 1331 O O . VAL A 1 170 ? -4.938 -15.656 -7.477 1 87.31 170 VAL A O 1
ATOM 1334 N N . VAL A 1 171 ? -5.832 -13.844 -8.539 1 91.12 171 VAL A N 1
ATOM 1335 C CA . VAL A 1 171 ? -7.133 -14.492 -8.688 1 91.12 171 VAL A CA 1
ATOM 1336 C C . VAL A 1 171 ? -7.387 -14.805 -10.164 1 91.12 171 VAL A C 1
ATOM 1338 O O . VAL A 1 171 ? -8.539 -14.977 -10.578 1 91.12 171 VAL A O 1
ATOM 1341 N N . GLY A 1 172 ? -6.379 -14.742 -10.953 1 92 172 GLY A N 1
ATOM 1342 C CA . GLY A 1 172 ? -6.457 -15.273 -12.297 1 92 172 GLY A CA 1
ATOM 1343 C C . GLY A 1 172 ? -6.801 -14.219 -13.336 1 92 172 GLY A C 1
ATOM 1344 O O . GLY A 1 172 ? -7.109 -14.547 -14.484 1 92 172 GLY A O 1
ATOM 1345 N N . LEU A 1 173 ? -6.836 -12.961 -12.953 1 95.5 173 LEU A N 1
ATOM 1346 C CA . LEU A 1 173 ? -7.066 -11.93 -13.953 1 95.5 173 LEU A CA 1
ATOM 1347 C C . LEU A 1 173 ? -5.941 -11.914 -14.984 1 95.5 173 LEU A C 1
ATOM 1349 O O . LEU A 1 173 ? -4.766 -11.828 -14.625 1 95.5 173 LEU A O 1
ATOM 1353 N N . ASN A 1 174 ? -6.305 -11.922 -16.266 1 95.88 174 ASN A N 1
ATOM 1354 C CA . ASN A 1 174 ? -5.258 -12.094 -17.266 1 95.88 174 ASN A CA 1
ATOM 1355 C C . ASN A 1 174 ? -5.348 -11.039 -18.359 1 95.88 174 ASN A C 1
ATOM 1357 O O . ASN A 1 174 ? -4.578 -11.062 -19.328 1 95.88 174 ASN A O 1
ATOM 1361 N N . ASN A 1 175 ? -6.246 -10.141 -18.156 1 96.75 175 ASN A N 1
ATOM 1362 C CA . ASN A 1 175 ? -6.406 -9.164 -19.234 1 96.75 175 ASN A CA 1
ATOM 1363 C C . ASN A 1 175 ? -5.992 -7.766 -18.781 1 96.75 175 ASN A C 1
ATOM 1365 O O . ASN A 1 175 ? -6.137 -6.801 -19.531 1 96.75 175 ASN A O 1
ATOM 1369 N N . ASP A 1 176 ? -5.574 -7.586 -17.531 1 97.94 176 ASP A N 1
ATOM 1370 C CA . ASP A 1 176 ? -4.961 -6.328 -17.125 1 97.94 176 ASP A CA 1
ATOM 1371 C C . ASP A 1 176 ? -3.461 -6.328 -17.406 1 97.94 176 ASP A C 1
ATOM 1373 O O . ASP A 1 176 ? -2.93 -7.293 -17.969 1 97.94 176 ASP A O 1
ATOM 1377 N N . LEU A 1 177 ? -2.803 -5.273 -17.141 1 97.81 177 LEU A N 1
ATOM 1378 C CA . LEU A 1 177 ? -1.396 -5.137 -17.5 1 97.81 177 LEU A CA 1
ATOM 1379 C C . LEU A 1 177 ? -0.559 -6.242 -16.875 1 97.81 177 LEU A C 1
ATOM 1381 O O . LEU A 1 177 ? 0.236 -6.891 -17.547 1 97.81 177 LEU A O 1
ATOM 1385 N N . THR A 1 178 ? -0.747 -6.48 -15.602 1 96.44 178 THR A N 1
ATOM 1386 C CA . THR A 1 178 ? 0.016 -7.516 -14.914 1 96.44 178 THR A CA 1
ATOM 1387 C C . THR A 1 178 ? -0.326 -8.898 -15.461 1 96.44 178 THR A C 1
ATOM 1389 O O . THR A 1 178 ? 0.564 -9.719 -15.68 1 96.44 178 THR A O 1
ATOM 1392 N N . GLY A 1 179 ? -1.593 -9.148 -15.68 1 95.88 179 GLY A N 1
ATOM 1393 C CA . GLY A 1 179 ? -2.012 -10.43 -16.219 1 95.88 179 GLY A CA 1
ATOM 1394 C C . GLY A 1 179 ? -1.43 -10.711 -17.594 1 95.88 179 GLY A C 1
ATOM 1395 O O . GLY A 1 179 ? -0.911 -11.805 -17.844 1 95.88 179 GLY A O 1
ATOM 1396 N N . VAL A 1 180 ? -1.509 -9.773 -18.438 1 96.81 180 VAL A N 1
ATOM 1397 C CA . VAL A 1 180 ? -0.952 -9.914 -19.781 1 96.81 180 VAL A CA 1
ATOM 1398 C C . VAL A 1 180 ? 0.555 -10.148 -19.688 1 96.81 180 VAL A C 1
ATOM 1400 O O . VAL A 1 180 ? 1.102 -10.992 -20.406 1 96.81 180 VAL A O 1
ATOM 1403 N N . THR A 1 181 ? 1.215 -9.367 -18.844 1 94.94 181 THR A N 1
ATOM 1404 C CA . THR A 1 181 ? 2.652 -9.516 -18.641 1 94.94 181 THR A CA 1
ATOM 1405 C C . THR A 1 181 ? 3 -10.93 -18.188 1 94.94 181 THR A C 1
ATOM 1407 O O . THR A 1 181 ? 3.922 -11.547 -18.719 1 94.94 181 THR A O 1
ATOM 1410 N N . GLN A 1 182 ? 2.238 -11.398 -17.266 1 91.94 182 GLN A N 1
ATOM 1411 C CA . GLN A 1 182 ? 2.475 -12.734 -16.734 1 91.94 182 GLN A CA 1
ATOM 1412 C C . GLN A 1 182 ? 2.238 -13.805 -17.797 1 91.94 182 GLN A C 1
ATOM 1414 O O . GLN A 1 182 ? 2.951 -14.805 -17.844 1 91.94 182 GLN A O 1
ATOM 1419 N N . GLU A 1 183 ? 1.246 -13.641 -18.547 1 93.5 183 GLU A N 1
ATOM 1420 C CA . GLU A 1 183 ? 0.968 -14.594 -19.625 1 93.5 183 GLU A CA 1
ATOM 1421 C C . GLU A 1 183 ? 2.145 -14.703 -20.594 1 93.5 183 GLU A C 1
ATOM 1423 O O . GLU A 1 183 ? 2.566 -15.805 -20.938 1 93.5 183 GLU A O 1
ATOM 1428 N N . TYR A 1 184 ? 2.637 -13.57 -21.016 1 92.81 184 TYR A N 1
ATOM 1429 C CA . TYR A 1 184 ? 3.785 -13.562 -21.922 1 92.81 184 TYR A CA 1
ATOM 1430 C C . TYR A 1 184 ? 5.016 -14.141 -21.234 1 92.81 184 TYR A C 1
ATOM 1432 O O . TYR A 1 184 ? 5.809 -14.852 -21.859 1 92.81 184 TYR A O 1
ATOM 1440 N N . ASN A 1 185 ? 5.188 -13.82 -19.969 1 88.25 185 ASN A N 1
ATOM 1441 C CA . ASN A 1 185 ? 6.332 -14.32 -19.219 1 88.25 185 ASN A CA 1
ATOM 1442 C C . ASN A 1 185 ? 6.324 -15.844 -19.125 1 88.25 185 ASN A C 1
ATOM 1444 O O . ASN A 1 185 ? 7.363 -16.484 -19.281 1 88.25 185 ASN A O 1
ATOM 1448 N N . VAL A 1 186 ? 5.207 -16.375 -18.875 1 85.44 186 VAL A N 1
ATOM 1449 C CA . VAL A 1 186 ? 5.086 -17.828 -18.703 1 85.44 186 VAL A CA 1
ATOM 1450 C C . VAL A 1 186 ? 5.332 -18.516 -20.047 1 85.44 186 VAL A C 1
ATOM 1452 O O . VAL A 1 186 ? 5.902 -19.609 -20.094 1 85.44 186 VAL A O 1
ATOM 1455 N N . LYS A 1 187 ? 4.992 -17.906 -21.109 1 88.81 187 LYS A N 1
ATOM 1456 C CA . LYS A 1 187 ? 5.117 -18.484 -22.438 1 88.81 187 LYS A CA 1
ATOM 1457 C C . LYS A 1 187 ? 6.547 -18.375 -22.953 1 88.81 187 LYS A C 1
ATOM 1459 O O . LYS A 1 187 ? 7.023 -19.25 -23.672 1 88.81 187 LYS A O 1
ATOM 1464 N N . THR A 1 188 ? 7.211 -17.297 -22.578 1 86.5 188 THR A N 1
ATOM 1465 C CA . THR A 1 188 ? 8.477 -17 -23.234 1 86.5 188 THR A CA 1
ATOM 1466 C C . THR A 1 188 ? 9.633 -17.094 -22.234 1 86.5 188 THR A C 1
ATOM 1468 O O . THR A 1 188 ? 10.797 -17.156 -22.641 1 86.5 188 THR A O 1
ATOM 1471 N N . PHE A 1 189 ? 9.305 -16.984 -20.969 1 80.06 189 PHE A N 1
ATOM 1472 C CA . PHE A 1 189 ? 10.273 -17.016 -19.875 1 80.06 189 PHE A CA 1
ATOM 1473 C C . PHE A 1 189 ? 11.227 -15.82 -19.969 1 80.06 189 PHE A C 1
ATOM 1475 O O . PHE A 1 189 ? 12.398 -15.93 -19.609 1 80.06 189 PHE A O 1
ATOM 1482 N N . ARG A 1 190 ? 10.75 -14.805 -20.609 1 85.88 190 ARG A N 1
ATOM 1483 C CA . ARG A 1 190 ? 11.516 -13.57 -20.688 1 85.88 190 ARG A CA 1
ATOM 1484 C C . ARG A 1 190 ? 11.055 -12.555 -19.641 1 85.88 190 ARG A C 1
ATOM 1486 O O . ARG A 1 190 ? 10.594 -11.469 -19.984 1 85.88 190 ARG A O 1
ATOM 1493 N N . THR A 1 191 ? 11.383 -12.844 -18.438 1 84.25 191 THR A N 1
ATOM 1494 C CA . THR A 1 191 ? 10.875 -12.133 -17.266 1 84.25 191 THR A CA 1
ATOM 1495 C C . THR A 1 191 ? 11.359 -10.68 -17.266 1 84.25 191 THR A C 1
ATOM 1497 O O . THR A 1 191 ? 10.555 -9.758 -17.141 1 84.25 191 THR A O 1
ATOM 1500 N N . PHE A 1 192 ? 12.586 -10.398 -17.531 1 86.31 192 PHE A N 1
ATOM 1501 C CA . PHE A 1 192 ? 13.164 -9.062 -17.422 1 86.31 192 PHE A CA 1
ATOM 1502 C C . PHE A 1 192 ? 12.539 -8.117 -18.438 1 86.31 192 PHE A C 1
ATOM 1504 O O . PHE A 1 192 ? 12.148 -7 -18.094 1 86.31 192 PHE A O 1
ATOM 1511 N N . GLU A 1 193 ? 12.414 -8.586 -19.594 1 90 193 GLU A N 1
ATOM 1512 C CA . GLU A 1 193 ? 11.922 -7.719 -20.656 1 90 193 GLU A CA 1
ATOM 1513 C C . GLU A 1 193 ? 10.461 -7.332 -20.438 1 90 193 GLU A C 1
ATOM 1515 O O . GLU A 1 193 ? 10.117 -6.148 -20.438 1 90 193 GLU A O 1
ATOM 1520 N N . TYR A 1 194 ? 9.625 -8.336 -20.156 1 91.19 194 TYR A N 1
ATOM 1521 C CA . TYR A 1 194 ? 8.195 -8.078 -20.062 1 91.19 194 TYR A CA 1
ATOM 1522 C C . TYR A 1 194 ? 7.871 -7.297 -18.797 1 91.19 194 TYR A C 1
ATOM 1524 O O . TYR A 1 194 ? 7.066 -6.363 -18.812 1 91.19 194 TYR A O 1
ATOM 1532 N N . PHE A 1 195 ? 8.539 -7.625 -17.734 1 90.5 195 PHE A N 1
ATOM 1533 C CA . PHE A 1 195 ? 8.25 -6.922 -16.484 1 90.5 195 PHE A CA 1
ATOM 1534 C C . PHE A 1 195 ? 8.852 -5.523 -16.5 1 90.5 195 PHE A C 1
ATOM 1536 O O . PHE A 1 195 ? 8.312 -4.598 -15.891 1 90.5 195 PHE A O 1
ATOM 1543 N N . ALA A 1 196 ? 9.938 -5.348 -17.172 1 89.88 196 ALA A N 1
ATOM 1544 C CA . ALA A 1 196 ? 10.492 -4.008 -17.328 1 89.88 196 ALA A CA 1
ATOM 1545 C C . ALA A 1 196 ? 9.539 -3.105 -18.109 1 89.88 196 ALA A C 1
ATOM 1547 O O . ALA A 1 196 ? 9.305 -1.958 -17.719 1 89.88 196 ALA A O 1
ATOM 1548 N N . ILE A 1 197 ? 9.016 -3.646 -19.203 1 94.25 197 ILE A N 1
ATOM 1549 C CA . ILE A 1 197 ? 8.062 -2.875 -20 1 94.25 197 ILE A CA 1
ATOM 1550 C C . ILE A 1 197 ? 6.828 -2.553 -19.156 1 94.25 197 ILE A C 1
ATOM 1552 O O . ILE A 1 197 ? 6.348 -1.417 -19.156 1 94.25 197 ILE A O 1
ATOM 1556 N N . ALA A 1 198 ? 6.34 -3.582 -18.438 1 95.75 198 ALA A N 1
ATOM 1557 C CA . ALA A 1 198 ? 5.176 -3.381 -17.578 1 95.75 198 ALA A CA 1
ATOM 1558 C C . ALA A 1 198 ? 5.461 -2.332 -16.516 1 95.75 198 ALA A C 1
ATOM 1560 O O . ALA A 1 198 ? 4.605 -1.495 -16.219 1 95.75 198 ALA A O 1
ATOM 1561 N N . ALA A 1 199 ? 6.637 -2.406 -15.969 1 93.25 199 ALA A N 1
ATOM 1562 C CA . ALA A 1 199 ? 7.031 -1.439 -14.945 1 93.25 199 ALA A CA 1
ATOM 1563 C C . ALA A 1 199 ? 7.027 -0.02 -15.508 1 93.25 199 ALA A C 1
ATOM 1565 O O . ALA A 1 199 ? 6.57 0.915 -14.844 1 93.25 199 ALA A O 1
ATOM 1566 N N . VAL A 1 200 ? 7.523 0.158 -16.672 1 94.75 200 VAL A N 1
ATOM 1567 C CA . VAL A 1 200 ? 7.555 1.466 -17.312 1 94.75 200 VAL A CA 1
ATOM 1568 C C . VAL A 1 200 ? 6.129 1.954 -17.562 1 94.75 200 VAL A C 1
ATOM 1570 O O . VAL A 1 200 ? 5.824 3.133 -17.359 1 94.75 200 VAL A O 1
ATOM 1573 N N . LEU A 1 201 ? 5.316 1.071 -17.984 1 97.12 201 LEU A N 1
ATOM 1574 C CA . LEU A 1 201 ? 3.932 1.445 -18.266 1 97.12 201 LEU A CA 1
ATOM 1575 C C . LEU A 1 201 ? 3.217 1.844 -16.969 1 97.12 201 LEU A C 1
ATOM 1577 O O . LEU A 1 201 ? 2.477 2.83 -16.953 1 97.12 201 LEU A O 1
ATOM 1581 N N . TYR A 1 202 ? 3.412 1.049 -15.938 1 97.19 202 TYR A N 1
ATOM 1582 C CA . TYR A 1 202 ? 2.855 1.44 -14.648 1 97.19 202 TYR A CA 1
ATOM 1583 C C . TYR A 1 202 ? 3.369 2.812 -14.227 1 97.19 202 TYR A C 1
ATOM 1585 O O . TYR A 1 202 ? 2.6 3.654 -13.758 1 97.19 202 TYR A O 1
ATOM 1593 N N . TYR A 1 203 ? 4.629 2.99 -14.375 1 95.25 203 TYR A N 1
ATOM 1594 C CA . TYR A 1 203 ? 5.266 4.254 -14.023 1 95.25 203 TYR A CA 1
ATOM 1595 C C . TYR A 1 203 ? 4.652 5.41 -14.805 1 95.25 203 TYR A C 1
ATOM 1597 O O . TYR A 1 203 ? 4.352 6.461 -14.234 1 95.25 203 TYR A O 1
ATOM 1605 N N . LEU A 1 204 ? 4.453 5.219 -16.016 1 96 204 LEU A N 1
ATOM 1606 C CA . LEU A 1 204 ? 3.881 6.25 -16.875 1 96 204 LEU A CA 1
ATOM 1607 C C . LEU A 1 204 ? 2.439 6.551 -16.484 1 96 204 LEU A C 1
ATOM 1609 O O . LEU A 1 204 ? 2.014 7.707 -16.5 1 96 204 LEU A O 1
ATOM 1613 N N . ILE A 1 205 ? 1.691 5.559 -16.172 1 96.56 205 ILE A N 1
ATOM 1614 C CA . ILE A 1 205 ? 0.316 5.754 -15.719 1 96.56 205 ILE A CA 1
ATOM 1615 C C . ILE A 1 205 ? 0.305 6.566 -14.43 1 96.56 205 ILE A C 1
ATOM 1617 O O . ILE A 1 205 ? -0.456 7.527 -14.297 1 96.56 205 ILE A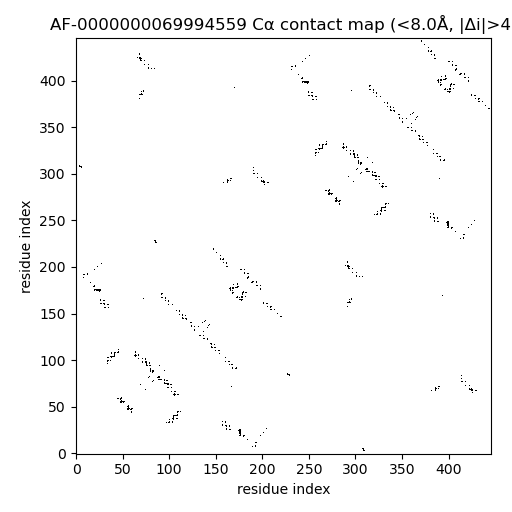 O 1
ATOM 1621 N N . ALA A 1 206 ? 1.143 6.16 -13.55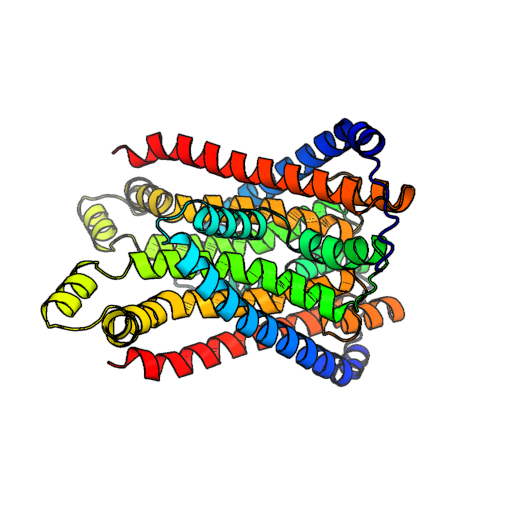5 1 95.06 206 ALA A N 1
ATOM 1622 C CA . ALA A 1 206 ? 1.229 6.867 -12.281 1 95.06 206 ALA A CA 1
ATOM 1623 C C . ALA A 1 206 ? 1.619 8.328 -12.492 1 95.06 206 ALA A C 1
ATOM 1625 O O . ALA A 1 206 ? 1.017 9.227 -11.898 1 95.06 206 ALA A O 1
ATOM 1626 N N . LYS A 1 207 ? 2.572 8.562 -13.336 1 93.69 207 LYS A N 1
ATOM 1627 C CA . LYS A 1 207 ? 3.021 9.922 -13.617 1 93.69 207 LYS A CA 1
ATOM 1628 C C . LYS A 1 207 ? 1.933 10.727 -14.32 1 93.69 207 LYS A C 1
ATOM 1630 O O . LYS A 1 207 ? 1.776 11.922 -14.062 1 93.69 207 LYS A O 1
ATOM 1635 N N . ALA A 1 208 ? 1.262 10.086 -15.172 1 95 208 ALA A N 1
ATOM 1636 C CA . ALA A 1 208 ? 0.159 10.75 -15.867 1 95 208 ALA A CA 1
ATOM 1637 C C . ALA A 1 208 ? -0.921 11.188 -14.875 1 95 208 ALA A C 1
ATOM 1639 O O . ALA A 1 208 ? -1.456 12.297 -14.984 1 95 208 ALA A O 1
ATOM 1640 N N . ILE A 1 209 ? -1.206 10.383 -13.961 1 94.25 209 ILE A N 1
ATOM 1641 C CA . ILE A 1 209 ? -2.209 10.688 -12.953 1 94.25 209 ILE A CA 1
ATOM 1642 C C . ILE A 1 209 ? -1.766 11.898 -12.133 1 94.25 209 ILE A C 1
ATOM 1644 O O . ILE A 1 209 ? -2.545 12.828 -11.914 1 94.25 209 ILE A O 1
ATOM 1648 N N . VAL A 1 210 ? -0.59 11.867 -11.719 1 91.31 210 VAL A N 1
ATOM 1649 C CA . VAL A 1 210 ? -0.057 12.961 -10.922 1 91.31 210 VAL A CA 1
ATOM 1650 C C . VAL A 1 210 ? -0.046 14.25 -11.742 1 91.31 210 VAL A C 1
ATOM 1652 O O . VAL A 1 210 ? -0.402 15.32 -11.242 1 91.31 210 VAL A O 1
ATOM 1655 N N . ALA A 1 211 ? 0.326 14.148 -12.992 1 92.19 211 ALA A N 1
ATOM 1656 C CA . ALA A 1 211 ? 0.375 15.312 -13.875 1 92.19 211 ALA A CA 1
ATOM 1657 C C . ALA A 1 211 ? -1.02 15.891 -14.094 1 92.19 211 ALA A C 1
ATOM 1659 O O . ALA A 1 211 ? -1.21 17.109 -14.055 1 92.19 211 ALA A O 1
ATOM 1660 N N . ILE A 1 212 ? -1.915 15.062 -14.336 1 92.06 212 ILE A N 1
ATOM 1661 C CA . ILE A 1 212 ? -3.293 15.492 -14.547 1 92.06 212 ILE A CA 1
ATOM 1662 C C . ILE A 1 212 ? -3.834 16.141 -13.273 1 92.06 212 ILE A C 1
ATOM 1664 O O . ILE A 1 212 ? -4.5 17.172 -13.328 1 92.06 212 ILE A O 1
ATOM 1668 N N . ALA A 1 213 ? -3.529 15.5 -12.156 1 89.81 213 ALA A N 1
ATOM 1669 C CA . ALA A 1 213 ? -3.955 16.047 -10.875 1 89.81 213 ALA A CA 1
ATOM 1670 C C . ALA A 1 213 ? -3.355 17.438 -10.656 1 89.81 213 ALA A C 1
ATOM 1672 O O . ALA A 1 213 ? -4.039 18.344 -10.172 1 89.81 213 ALA A O 1
ATOM 1673 N N . ARG A 1 214 ? -2.133 17.656 -10.977 1 88.19 214 ARG A N 1
ATOM 1674 C CA . ARG A 1 214 ? -1.473 18.953 -10.844 1 88.19 214 ARG A CA 1
ATOM 1675 C C . ARG A 1 214 ? -2.133 20 -11.727 1 88.19 214 ARG A C 1
ATOM 1677 O O . ARG A 1 214 ? -2.295 21.156 -11.32 1 88.19 214 ARG A O 1
ATOM 1684 N N . LEU A 1 215 ? -2.502 19.609 -12.859 1 88 215 LEU A N 1
ATOM 1685 C CA . LEU A 1 215 ? -3.158 20.516 -13.789 1 88 215 LEU A CA 1
ATOM 1686 C C . LEU A 1 215 ? -4.531 20.938 -13.266 1 88 215 LEU A C 1
ATOM 1688 O O . LEU A 1 215 ? -4.945 22.078 -13.43 1 88 215 LEU A O 1
ATOM 1692 N N . LEU A 1 216 ? -5.176 20.031 -12.641 1 84.81 216 LEU A N 1
ATOM 1693 C CA . LEU A 1 216 ? -6.496 20.297 -12.094 1 84.81 216 LEU A CA 1
ATOM 1694 C C . LEU A 1 216 ? -6.395 21.156 -10.828 1 84.81 216 LEU A C 1
ATOM 1696 O O . LEU A 1 216 ? -7.324 21.906 -10.5 1 84.81 216 LEU A O 1
ATOM 1700 N N . SER A 1 217 ? -5.32 20.969 -10.102 1 80.38 217 SER A N 1
ATOM 1701 C CA . SER A 1 217 ? -5.109 21.734 -8.875 1 80.38 217 SER A CA 1
ATOM 1702 C C . SER A 1 217 ? -4.953 23.219 -9.172 1 80.38 217 SER A C 1
ATOM 1704 O O . SER A 1 217 ? -5.328 24.062 -8.359 1 80.38 217 SER A O 1
ATOM 1706 N N . TRP A 1 218 ? -4.402 23.609 -10.281 1 71.06 218 TRP A N 1
ATOM 1707 C CA . TRP A 1 218 ? -4.234 25 -10.672 1 71.06 218 TRP A CA 1
ATOM 1708 C C . TRP A 1 218 ? -5.578 25.719 -10.727 1 71.06 218 TRP A C 1
ATOM 1710 O O . TRP A 1 218 ? -5.68 26.891 -10.352 1 71.06 218 TRP A O 1
ATOM 1720 N N . ARG A 1 219 ? -6.582 25.047 -10.922 1 66.31 219 ARG A N 1
ATOM 1721 C CA . ARG A 1 219 ? -7.914 25.625 -11.008 1 66.31 219 ARG A CA 1
ATOM 1722 C C . ARG A 1 219 ? -8.602 25.625 -9.648 1 66.31 219 ARG A C 1
ATOM 1724 O O . ARG A 1 219 ? -9.312 26.578 -9.305 1 66.31 219 ARG A O 1
ATOM 1731 N N . LEU A 1 220 ? -8.352 24.609 -8.93 1 64.12 220 LEU A N 1
ATOM 1732 C CA . LEU A 1 220 ? -9.016 24.438 -7.641 1 64.12 220 LEU A CA 1
ATOM 1733 C C . LEU A 1 220 ? -8.398 25.344 -6.586 1 64.12 220 LEU A C 1
ATOM 1735 O O . LEU A 1 220 ? -9.086 25.812 -5.676 1 64.12 220 LEU A O 1
ATOM 1739 N N . PHE A 1 221 ? -7.039 25.594 -6.703 1 64.5 221 PHE A N 1
ATOM 1740 C CA . PHE A 1 221 ? -6.379 26.312 -5.621 1 64.5 221 PHE A CA 1
ATOM 1741 C C . PHE A 1 221 ? -6.129 27.766 -6.012 1 64.5 221 PHE A C 1
ATOM 1743 O O . PHE A 1 221 ? -5.434 28.5 -5.301 1 64.5 221 PHE A O 1
ATOM 1750 N N . ARG A 1 222 ? -6.488 28.203 -7.23 1 56.34 222 ARG A N 1
ATOM 1751 C CA . ARG A 1 222 ? -6.297 29.609 -7.59 1 56.34 222 ARG A CA 1
ATOM 1752 C C . ARG A 1 222 ? -6.918 30.531 -6.547 1 56.34 222 ARG A C 1
ATOM 1754 O O . ARG A 1 222 ? -6.461 31.656 -6.363 1 56.34 222 ARG A O 1
ATOM 1761 N N . TYR A 1 223 ? -7.859 30.234 -5.93 1 44.78 223 TYR A N 1
ATOM 1762 C CA . TYR A 1 223 ? -8.352 31.312 -5.094 1 44.78 223 TYR A CA 1
ATOM 1763 C C . TYR A 1 223 ? -7.746 31.25 -3.695 1 44.78 223 TYR A C 1
ATOM 1765 O O . TYR A 1 223 ? -7.449 30.156 -3.195 1 44.78 223 TYR A O 1
ATOM 1773 N N . MET B 1 1 ? -33.531 -19.641 -3.395 1 30.23 1 MET B N 1
ATOM 1774 C CA . MET B 1 1 ? -32.969 -19.719 -2.049 1 30.23 1 MET B CA 1
ATOM 1775 C C . MET B 1 1 ? -31.5 -20.078 -2.098 1 30.23 1 MET B C 1
ATOM 1777 O O . MET B 1 1 ? -31.109 -21.047 -2.76 1 30.23 1 MET B O 1
ATOM 1781 N N . PHE B 1 2 ? -30.609 -19.078 -2.09 1 44.97 2 PHE B N 1
ATOM 1782 C CA . PHE B 1 2 ? -29.172 -19.312 -2.193 1 44.97 2 PHE B CA 1
ATOM 1783 C C . PHE B 1 2 ? -28.734 -20.406 -1.24 1 44.97 2 PHE B C 1
ATOM 1785 O O . PHE B 1 2 ? -28.969 -20.328 -0.032 1 44.97 2 PHE B O 1
ATOM 1792 N N . ASN B 1 3 ? -29.078 -21.594 -1.403 1 43.53 3 ASN B N 1
ATOM 1793 C CA . ASN B 1 3 ? -28.672 -22.719 -0.569 1 43.53 3 ASN B CA 1
ATOM 1794 C C . ASN B 1 3 ? -27.188 -22.672 -0.25 1 43.53 3 ASN B C 1
ATOM 1796 O O . ASN B 1 3 ? -26.359 -23.031 -1.087 1 43.53 3 ASN B O 1
ATOM 1800 N N . PHE B 1 4 ? -26.719 -21.578 0.522 1 57.38 4 PHE B N 1
ATOM 1801 C CA . PHE B 1 4 ? -25.359 -21.391 1.028 1 57.38 4 PHE B CA 1
ATOM 1802 C C . PHE B 1 4 ? -24.938 -22.578 1.882 1 57.38 4 PHE B C 1
ATOM 1804 O O . PHE B 1 4 ? -25.312 -22.688 3.047 1 57.38 4 PHE B O 1
ATOM 1811 N N . SER B 1 5 ? -24.906 -23.828 1.338 1 65.12 5 SER B N 1
ATOM 1812 C CA . SER B 1 5 ? -24.578 -25.047 2.066 1 65.12 5 SER B CA 1
ATOM 1813 C C . SER B 1 5 ? -23.156 -25.016 2.59 1 65.12 5 SER B C 1
ATOM 1815 O O . SER B 1 5 ? -22.5 -26.062 2.697 1 65.12 5 SER B O 1
ATOM 1817 N N . TYR B 1 6 ? -22.625 -23.875 2.787 1 75.69 6 TYR B N 1
ATOM 1818 C CA . TYR B 1 6 ? -21.266 -23.844 3.328 1 75.69 6 TYR B CA 1
ATOM 1819 C C . TYR B 1 6 ? -21.281 -24.109 4.828 1 75.69 6 TYR B C 1
ATOM 1821 O O . TYR B 1 6 ? -22.031 -23.469 5.57 1 75.69 6 TYR B O 1
ATOM 1829 N N . THR B 1 7 ? -20.609 -25.234 5.305 1 80.06 7 THR B N 1
ATOM 1830 C CA . THR B 1 7 ? -20.469 -25.547 6.723 1 80.06 7 THR B CA 1
ATOM 1831 C C . THR B 1 7 ? -19.078 -25.141 7.227 1 80.06 7 THR B C 1
ATOM 1833 O O . THR B 1 7 ? -18.078 -25.672 6.77 1 80.06 7 THR B O 1
ATOM 1836 N N . PHE B 1 8 ? -19.156 -24.234 8.133 1 83.88 8 PHE B N 1
ATOM 1837 C CA . PHE B 1 8 ? -17.906 -23.766 8.727 1 83.88 8 PHE B CA 1
ATOM 1838 C C . PHE B 1 8 ? -17.312 -24.828 9.641 1 83.88 8 PHE B C 1
ATOM 1840 O O . PHE B 1 8 ? -18.031 -25.469 10.414 1 83.88 8 PHE B O 1
ATOM 18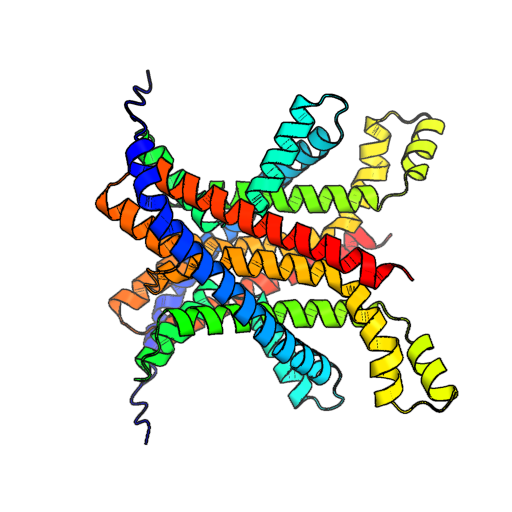47 N N . GLN B 1 9 ? -15.992 -25.141 9.406 1 84.75 9 GLN B N 1
ATOM 1848 C CA . GLN B 1 9 ? -15.258 -26.062 10.266 1 84.75 9 GLN B CA 1
ATOM 1849 C C . GLN B 1 9 ? -14.148 -25.359 11.023 1 84.75 9 GLN B C 1
ATOM 1851 O O . GLN B 1 9 ? -12.969 -25.578 10.766 1 84.75 9 GLN B O 1
ATOM 1856 N N . TRP B 1 10 ? -14.484 -24.688 12.016 1 87.69 10 TRP B N 1
ATOM 1857 C CA . TRP B 1 10 ? -13.57 -23.844 12.773 1 87.69 10 TRP B CA 1
ATOM 1858 C C . TRP B 1 10 ? -12.625 -24.688 13.617 1 87.69 10 TRP B C 1
ATOM 1860 O O . TRP B 1 10 ? -11.461 -24.328 13.805 1 87.69 10 TRP B O 1
ATOM 1870 N N . ARG B 1 11 ? -13.086 -25.734 14.023 1 86 11 ARG B N 1
ATOM 1871 C CA . ARG B 1 11 ? -12.258 -26.594 14.852 1 86 11 ARG B CA 1
ATOM 1872 C C . ARG B 1 11 ? -11.031 -27.078 14.086 1 86 11 ARG B C 1
ATOM 1874 O O . ARG B 1 11 ? -9.922 -27.062 14.609 1 86 11 ARG B O 1
ATOM 1881 N N . ALA B 1 12 ? -11.25 -27.484 12.961 1 84.06 12 ALA B N 1
ATOM 1882 C CA . ALA B 1 12 ? -10.148 -27.922 12.109 1 84.06 12 ALA B CA 1
ATOM 1883 C C . ALA B 1 12 ? -9.203 -26.766 11.805 1 84.06 12 ALA B C 1
ATOM 1885 O O . ALA B 1 12 ? -7.98 -26.938 11.781 1 84.06 12 ALA B O 1
ATOM 1886 N N . ALA B 1 13 ? -9.781 -25.641 11.625 1 88.44 13 ALA B N 1
ATOM 1887 C CA . ALA B 1 13 ? -8.977 -24.484 11.266 1 88.44 13 ALA B CA 1
ATOM 1888 C C . ALA B 1 13 ? -8.102 -24.031 12.43 1 88.44 13 ALA B C 1
ATOM 1890 O O . ALA B 1 13 ? -6.953 -23.625 12.234 1 88.44 13 ALA B O 1
ATOM 1891 N N . PHE B 1 14 ? -8.609 -24.25 13.648 1 92.5 14 PHE B N 1
ATOM 1892 C CA . PHE B 1 14 ? -7.859 -23.812 14.82 1 92.5 14 PHE B CA 1
ATOM 1893 C C . PHE B 1 14 ? -6.695 -24.766 15.102 1 92.5 14 PHE B C 1
ATOM 1895 O O . PHE B 1 14 ? -5.754 -24.406 15.805 1 92.5 14 PHE B O 1
ATOM 1902 N N . ARG B 1 15 ? -6.695 -25.953 14.516 1 92.06 15 ARG B N 1
ATOM 1903 C CA . ARG B 1 15 ? -5.574 -26.875 14.641 1 92.06 15 ARG B CA 1
ATOM 1904 C C . ARG B 1 15 ? -4.344 -26.359 13.914 1 92.06 15 ARG B C 1
ATOM 1906 O O . ARG B 1 15 ? -3.217 -26.75 14.219 1 92.06 15 ARG B O 1
ATOM 1913 N N . ALA B 1 16 ? -4.59 -25.438 13 1 94.12 16 ALA B N 1
ATOM 1914 C CA . ALA B 1 16 ? -3.496 -24.875 12.211 1 94.12 16 ALA B CA 1
ATOM 1915 C C . ALA B 1 16 ? -2.887 -23.672 12.914 1 94.12 16 ALA B C 1
ATOM 1917 O O . ALA B 1 16 ? -1.875 -23.125 12.461 1 94.12 16 ALA B O 1
ATOM 1918 N N . LEU B 1 17 ? -3.43 -23.281 14.031 1 95.81 17 LEU B N 1
ATOM 1919 C CA . LEU B 1 17 ? -3.082 -22.016 14.688 1 95.81 17 LEU B CA 1
ATOM 1920 C C . LEU B 1 17 ? -1.602 -21.984 15.055 1 95.81 17 LEU B C 1
ATOM 1922 O O . LEU B 1 17 ? -0.924 -20.984 14.844 1 95.81 17 LEU B O 1
ATOM 1926 N N . PRO B 1 18 ? -1.039 -23.125 15.562 1 96.62 18 PRO B N 1
ATOM 1927 C CA . PRO B 1 18 ? 0.389 -23.078 15.883 1 96.62 18 PRO B CA 1
ATOM 1928 C C . PRO B 1 18 ? 1.26 -22.797 14.656 1 96.62 18 PRO B C 1
ATOM 1930 O O . PRO B 1 18 ? 2.207 -22.016 14.734 1 96.62 18 PRO B O 1
ATOM 1933 N N . ASP B 1 19 ? 0.953 -23.438 13.57 1 97.19 19 ASP B N 1
ATOM 1934 C CA . ASP B 1 19 ? 1.682 -23.188 12.328 1 97.19 19 ASP B CA 1
ATOM 1935 C C . ASP B 1 19 ? 1.5 -21.75 11.859 1 97.19 19 ASP B C 1
ATOM 1937 O O . ASP B 1 19 ? 2.453 -21.109 11.398 1 97.19 19 ASP B O 1
ATOM 1941 N N . MET B 1 20 ? 0.3 -21.266 11.992 1 97.44 20 MET B N 1
ATOM 1942 C CA . MET B 1 20 ? -0.006 -19.906 11.539 1 97.44 20 MET B CA 1
ATOM 1943 C C . MET B 1 20 ? 0.673 -18.875 12.43 1 97.44 20 MET B C 1
ATOM 1945 O O . MET B 1 20 ? 1.102 -17.812 11.945 1 97.44 20 MET B O 1
ATOM 1949 N N . LEU B 1 21 ? 0.788 -19.188 13.711 1 97.69 21 LEU B N 1
ATOM 1950 C CA . LEU B 1 21 ? 1.492 -18.281 14.625 1 97.69 21 LEU B CA 1
ATOM 1951 C C 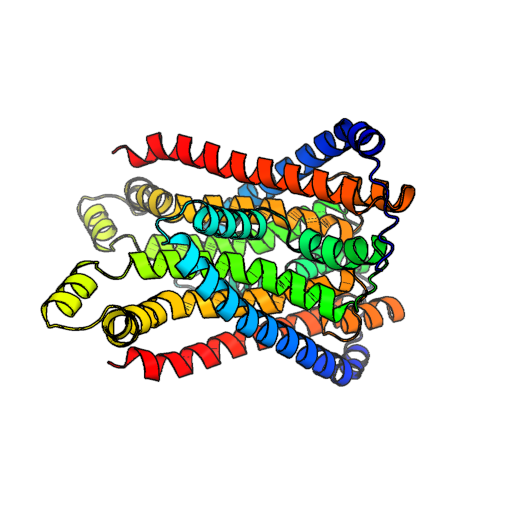. LEU B 1 21 ? 2.986 -18.266 14.32 1 97.69 21 LEU B C 1
ATOM 1953 O O . LEU B 1 21 ? 3.627 -17.219 14.398 1 97.69 21 LEU B O 1
ATOM 1957 N N . SER B 1 22 ? 3.535 -19.422 13.992 1 97.88 22 SER B N 1
ATOM 1958 C CA . SER B 1 22 ? 4.926 -19.469 13.555 1 97.88 22 SER B CA 1
ATOM 1959 C C . SER B 1 22 ? 5.137 -18.641 12.281 1 97.88 22 SER B C 1
ATOM 1961 O O . SER B 1 22 ? 6.141 -17.938 12.148 1 97.88 22 SER B O 1
ATOM 1963 N N . GLY B 1 23 ? 4.188 -18.781 11.336 1 98.06 23 GLY B N 1
ATOM 1964 C CA . GLY B 1 23 ? 4.227 -17.953 10.141 1 98.06 23 GLY B CA 1
ATOM 1965 C C . GLY B 1 23 ? 4.113 -16.469 10.43 1 98.06 23 GLY B C 1
ATOM 1966 O O . GLY B 1 23 ? 4.762 -15.648 9.773 1 98.06 23 GLY B O 1
ATOM 1967 N N . ALA B 1 24 ? 3.303 -16.188 11.43 1 98 24 ALA B N 1
ATOM 1968 C CA . ALA B 1 24 ? 3.146 -14.805 11.852 1 98 24 ALA B CA 1
ATOM 1969 C C . ALA B 1 24 ? 4.469 -14.227 12.352 1 98 24 ALA B C 1
ATOM 1971 O O . ALA B 1 24 ? 4.762 -13.047 12.141 1 98 24 ALA B O 1
ATOM 1972 N N . TRP B 1 25 ? 5.223 -15 12.984 1 97.44 25 TRP B N 1
ATOM 1973 C CA . TRP B 1 25 ? 6.535 -14.562 13.461 1 97.44 25 TRP B CA 1
ATOM 1974 C C . TRP B 1 25 ? 7.453 -14.234 12.289 1 97.44 25 TRP B C 1
ATOM 1976 O O . TRP B 1 25 ? 8.172 -13.234 12.32 1 97.44 25 TRP B O 1
ATOM 1986 N N . VAL B 1 26 ? 7.457 -15.062 11.289 1 97.88 26 VAL B N 1
ATOM 1987 C CA . VAL B 1 26 ? 8.258 -14.82 10.094 1 97.88 26 VAL B CA 1
ATOM 1988 C C . VAL B 1 26 ? 7.809 -13.531 9.422 1 97.88 26 VAL B C 1
ATOM 1990 O O . VAL B 1 26 ? 8.633 -12.742 8.961 1 97.88 26 VAL B O 1
ATOM 1993 N N . THR B 1 27 ? 6.469 -13.375 9.344 1 98.31 27 THR B N 1
ATOM 1994 C CA . THR B 1 27 ? 5.891 -12.148 8.805 1 98.31 27 THR B CA 1
ATOM 1995 C C . THR B 1 27 ? 6.402 -10.93 9.562 1 98.31 27 THR B C 1
ATOM 1997 O O . THR B 1 27 ? 6.898 -9.977 8.953 1 98.31 27 THR B O 1
ATOM 2000 N N . PHE B 1 28 ? 6.332 -11.008 10.852 1 97.5 28 PHE B N 1
ATOM 2001 C CA . PHE B 1 28 ? 6.773 -9.898 11.688 1 97.5 28 PHE B CA 1
ATOM 2002 C C . PHE B 1 28 ? 8.266 -9.648 11.523 1 97.5 28 PHE B C 1
ATOM 2004 O O . PHE B 1 28 ? 8.703 -8.508 11.383 1 97.5 28 PHE B O 1
ATOM 2011 N N . GLU B 1 29 ? 9.023 -10.648 11.578 1 97.38 29 GLU B N 1
ATOM 2012 C CA . GLU B 1 29 ? 10.469 -10.547 11.43 1 97.38 29 GLU B CA 1
ATOM 2013 C C . GLU B 1 29 ? 10.852 -9.922 10.086 1 97.38 29 GLU B C 1
ATOM 2015 O O . GLU B 1 29 ? 11.727 -9.062 10.023 1 97.38 29 GLU B O 1
ATOM 2020 N N . THR B 1 30 ? 10.242 -10.414 9.016 1 98.31 30 THR B N 1
ATOM 2021 C CA . THR B 1 30 ? 10.516 -9.898 7.676 1 98.31 30 THR B CA 1
ATOM 2022 C C . THR B 1 30 ? 10.203 -8.406 7.598 1 98.31 30 THR B C 1
ATOM 2024 O O . THR B 1 30 ? 10.992 -7.629 7.062 1 98.31 30 THR B O 1
ATOM 2027 N N . ALA B 1 31 ? 9.039 -8.062 8.164 1 98 31 ALA B N 1
ATOM 2028 C CA . ALA B 1 31 ? 8.641 -6.656 8.164 1 98 31 ALA B CA 1
ATOM 2029 C C . ALA B 1 31 ? 9.617 -5.809 8.969 1 98 31 ALA B C 1
ATOM 2031 O O . ALA B 1 31 ? 10.016 -4.723 8.539 1 98 31 ALA B O 1
ATOM 2032 N N . ALA B 1 32 ? 10.023 -6.301 10.117 1 97.38 32 ALA B N 1
ATOM 2033 C CA . ALA B 1 32 ? 10.945 -5.578 10.984 1 97.38 32 ALA B CA 1
ATOM 2034 C C . ALA B 1 32 ? 12.289 -5.367 10.297 1 97.38 32 ALA B C 1
ATOM 2036 O O . ALA B 1 32 ? 12.852 -4.27 10.328 1 97.38 32 ALA B O 1
ATOM 2037 N N . LEU B 1 33 ? 12.773 -6.371 9.719 1 98.31 33 LEU B N 1
ATOM 2038 C CA . LEU B 1 33 ? 14.055 -6.281 9.016 1 98.31 33 LEU B CA 1
ATOM 2039 C C . LEU B 1 33 ? 13.961 -5.32 7.836 1 98.31 33 LEU B C 1
ATOM 2041 O O . LEU B 1 33 ? 14.875 -4.531 7.598 1 98.31 33 LEU B O 1
ATOM 2045 N N . SER B 1 34 ? 12.844 -5.449 7.059 1 98.31 34 SER B N 1
ATOM 2046 C CA . SER B 1 34 ? 12.664 -4.543 5.926 1 98.31 34 SER B CA 1
ATOM 2047 C C . SER B 1 34 ? 12.633 -3.088 6.379 1 98.31 34 SER B C 1
ATOM 2049 O O . SER B 1 34 ? 13.102 -2.199 5.664 1 98.31 34 SER B O 1
ATOM 2051 N N . MET B 1 35 ? 12.117 -2.889 7.602 1 97.12 35 MET B N 1
ATOM 2052 C CA . MET B 1 35 ? 12.062 -1.536 8.148 1 97.12 35 MET B CA 1
ATOM 2053 C C . MET B 1 35 ? 13.453 -1.064 8.57 1 97.12 35 MET B C 1
ATOM 2055 O O . MET B 1 35 ? 13.828 0.078 8.305 1 97.12 35 MET B O 1
ATOM 2059 N N . ILE B 1 36 ? 14.188 -1.887 9.211 1 97.5 36 ILE B N 1
ATOM 2060 C CA . ILE B 1 36 ? 15.523 -1.541 9.672 1 97.5 36 ILE B CA 1
ATOM 2061 C C . ILE B 1 36 ? 16.406 -1.187 8.469 1 97.5 36 ILE B C 1
ATOM 2063 O O . ILE B 1 36 ? 16.984 -0.102 8.414 1 97.5 36 ILE B O 1
ATOM 2067 N N . PHE B 1 37 ? 16.438 -2.049 7.496 1 98.12 37 PHE B N 1
ATOM 2068 C CA . PHE B 1 37 ? 17.234 -1.785 6.297 1 98.12 37 PHE B CA 1
ATOM 2069 C C . PHE B 1 37 ? 16.641 -0.624 5.504 1 98.12 37 PHE B C 1
ATOM 2071 O O . PHE B 1 37 ? 17.375 0.194 4.949 1 98.12 37 PHE B O 1
ATOM 2078 N N . GLY B 1 38 ? 15.289 -0.588 5.469 1 97.81 38 GLY B N 1
ATOM 2079 C CA . GLY B 1 38 ? 14.617 0.498 4.77 1 97.81 38 GLY B CA 1
ATOM 2080 C C . GLY B 1 38 ? 14.945 1.865 5.336 1 97.81 38 GLY B C 1
ATOM 2081 O O . GLY B 1 38 ? 15.195 2.812 4.586 1 97.81 38 GLY B O 1
ATOM 2082 N N . VAL B 1 39 ? 15 1.952 6.629 1 96.06 39 VAL B N 1
ATOM 2083 C CA . VAL B 1 39 ? 15.312 3.215 7.289 1 96.06 39 VAL B CA 1
ATOM 2084 C C . VAL B 1 39 ? 16.75 3.611 6.988 1 96.06 39 VAL B C 1
ATOM 2086 O O . VAL B 1 39 ? 17.031 4.77 6.668 1 96.06 39 VAL B O 1
ATOM 2089 N N . LEU B 1 40 ? 17.641 2.672 7.059 1 96.5 40 LEU B N 1
ATOM 2090 C CA . LEU B 1 40 ? 19.047 2.941 6.785 1 96.5 40 LEU B CA 1
ATOM 2091 C C . LEU B 1 40 ? 19.234 3.424 5.352 1 96.5 40 LEU B C 1
ATOM 2093 O O . LEU B 1 40 ? 19.922 4.422 5.113 1 96.5 40 LEU B O 1
ATOM 2097 N N . ILE B 1 41 ? 18.625 2.811 4.414 1 97.94 41 ILE B N 1
ATOM 2098 C CA . ILE B 1 41 ? 18.734 3.188 3.01 1 97.94 41 ILE B CA 1
ATOM 2099 C C . ILE B 1 41 ? 18.047 4.527 2.779 1 97.94 41 ILE B C 1
ATOM 2101 O O . ILE B 1 41 ? 18.562 5.387 2.064 1 97.94 41 ILE B O 1
ATOM 2105 N N . ALA B 1 42 ? 16.891 4.652 3.428 1 97.44 42 ALA B N 1
ATOM 2106 C CA . ALA B 1 42 ? 16.109 5.879 3.264 1 97.44 42 ALA B CA 1
ATOM 2107 C C . ALA B 1 42 ? 16.891 7.094 3.756 1 97.44 42 ALA B C 1
ATOM 2109 O O . ALA B 1 42 ? 16.828 8.172 3.154 1 97.44 42 ALA B O 1
ATOM 2110 N N . LEU B 1 43 ? 17.578 6.949 4.867 1 92.94 43 LEU B N 1
ATOM 2111 C CA . LEU B 1 43 ? 18.406 8.039 5.383 1 92.94 43 LEU B CA 1
ATOM 2112 C C . LEU B 1 43 ? 19.484 8.414 4.379 1 92.94 43 LEU B C 1
ATOM 2114 O O . LEU B 1 43 ? 19.719 9.594 4.133 1 92.94 43 LEU B O 1
ATOM 2118 N N . THR B 1 44 ? 20.094 7.41 3.814 1 95.25 44 THR B N 1
ATOM 2119 C CA . THR B 1 44 ? 21.109 7.645 2.807 1 95.25 44 THR B CA 1
ATOM 2120 C C . THR B 1 44 ? 20.531 8.336 1.58 1 95.25 44 THR B C 1
ATOM 2122 O O . THR B 1 44 ? 21.094 9.312 1.08 1 95.25 44 THR B O 1
ATOM 2125 N N . LEU B 1 45 ? 19.375 7.871 1.136 1 97.19 45 LEU B N 1
ATOM 2126 C CA . LEU B 1 45 ? 18.703 8.469 -0.017 1 97.19 45 LEU B CA 1
ATOM 2127 C C . LEU B 1 45 ? 18.328 9.922 0.265 1 97.19 45 LEU B C 1
ATOM 2129 O O . LEU B 1 45 ? 18.438 10.781 -0.615 1 97.19 45 LEU B O 1
ATOM 2133 N N . THR B 1 46 ? 17.906 10.156 1.478 1 94.19 46 THR B N 1
ATOM 2134 C CA . THR B 1 46 ? 17.5 11.5 1.86 1 94.19 46 THR B CA 1
ATOM 2135 C C . THR B 1 46 ? 18.703 12.453 1.812 1 94.19 46 THR B C 1
ATOM 2137 O O . THR B 1 46 ? 18.578 13.578 1.315 1 94.19 46 THR B O 1
ATOM 2140 N N . VAL B 1 47 ? 19.828 12.023 2.268 1 89.19 47 VAL B N 1
ATOM 2141 C CA . VAL B 1 47 ? 21.047 12.828 2.229 1 89.19 47 VAL B CA 1
ATOM 2142 C C . VAL B 1 47 ? 21.469 13.047 0.78 1 89.19 47 VAL B C 1
ATOM 2144 O O . VAL B 1 47 ? 21.844 14.164 0.399 1 89.19 47 VAL B O 1
ATOM 2147 N N . MET B 1 48 ? 21.359 12.039 -0.017 1 94.31 48 MET B N 1
ATOM 2148 C CA . MET B 1 48 ? 21.75 12.125 -1.423 1 94.31 48 MET B CA 1
ATOM 2149 C C . MET B 1 48 ? 20.875 13.117 -2.17 1 94.31 48 MET B C 1
ATOM 2151 O O . MET B 1 48 ? 21.344 13.805 -3.082 1 94.31 48 MET B O 1
ATOM 2155 N N . ARG B 1 49 ? 19.688 13.164 -1.777 1 93.62 49 ARG B N 1
ATOM 2156 C CA . ARG B 1 49 ? 18.75 14.055 -2.455 1 93.62 49 ARG B CA 1
ATOM 2157 C C . ARG B 1 49 ? 19.062 15.516 -2.139 1 93.62 49 ARG B C 1
ATOM 2159 O O . ARG B 1 49 ? 18.656 16.422 -2.877 1 93.62 49 ARG B O 1
ATOM 2166 N N . GLU B 1 50 ? 19.75 15.766 -1.034 1 85.69 50 GLU B N 1
ATOM 2167 C CA . GLU B 1 50 ? 20.125 17.125 -0.635 1 85.69 50 GLU B CA 1
ATOM 2168 C C . GLU B 1 50 ? 21.484 17.516 -1.181 1 85.69 50 GLU B C 1
ATOM 2170 O O . GLU B 1 50 ? 21.938 18.656 -1.007 1 85.69 50 GLU B O 1
ATOM 2175 N N . ALA B 1 51 ? 22.109 16.594 -1.857 1 87.88 51 ALA B N 1
ATOM 2176 C CA . ALA B 1 51 ? 23.438 16.844 -2.383 1 87.88 51 ALA B CA 1
ATOM 2177 C C . ALA B 1 51 ? 23.422 17.875 -3.502 1 87.88 51 ALA B C 1
ATOM 2179 O O . ALA B 1 51 ? 22.438 17.984 -4.242 1 87.88 51 ALA B O 1
ATOM 2180 N N . ARG B 1 52 ? 24.484 18.703 -3.654 1 87.44 52 ARG B N 1
ATOM 2181 C CA . ARG B 1 52 ? 24.641 19.703 -4.719 1 87.44 52 ARG B CA 1
ATOM 2182 C C . ARG B 1 52 ? 24.906 19.016 -6.059 1 87.44 52 ARG B C 1
ATOM 2184 O O . ARG B 1 52 ? 24.469 19.5 -7.102 1 87.44 52 ARG B O 1
ATOM 2191 N N . GLN B 1 53 ? 25.594 17.859 -5.957 1 93.88 53 GLN B N 1
ATOM 2192 C CA . GLN B 1 53 ? 25.938 17.141 -7.172 1 93.88 53 GLN B CA 1
ATOM 2193 C C . GLN B 1 53 ? 24.719 16.453 -7.781 1 93.88 53 GLN B C 1
ATOM 2195 O O . GLN B 1 53 ? 23.906 15.867 -7.062 1 93.88 53 GLN B O 1
ATOM 2200 N N . PRO B 1 54 ? 24.641 16.422 -9.078 1 95.31 54 PRO B N 1
ATOM 2201 C CA . PRO B 1 54 ? 23.453 15.875 -9.742 1 95.31 54 PRO B CA 1
ATOM 2202 C C . PRO B 1 54 ? 23.422 14.352 -9.734 1 95.31 54 PRO B C 1
ATOM 2204 O O . PRO B 1 54 ? 22.328 13.758 -9.75 1 95.31 54 PRO B O 1
ATOM 2207 N N . LEU B 1 55 ? 24.469 13.742 -9.711 1 95.56 55 LEU B N 1
ATOM 2208 C CA . LEU B 1 55 ? 24.484 12.289 -9.836 1 95.56 55 LEU B CA 1
ATOM 2209 C C . LEU B 1 55 ? 23.859 11.625 -8.617 1 95.56 55 LEU B C 1
ATOM 2211 O O . LEU B 1 55 ? 22.938 10.82 -8.75 1 95.56 55 LEU B O 1
ATOM 2215 N N . PRO B 1 56 ? 24.375 11.984 -7.395 1 95.25 56 PRO B N 1
ATOM 2216 C CA . PRO B 1 56 ? 23.734 11.383 -6.23 1 95.25 56 PRO B CA 1
ATOM 2217 C C . PRO B 1 56 ? 22.266 11.789 -6.102 1 95.25 56 PRO B C 1
ATOM 2219 O O . PRO B 1 56 ? 21.422 10.977 -5.73 1 95.25 56 PRO B O 1
ATOM 2222 N N . ARG B 1 57 ? 21.969 12.953 -6.371 1 95.94 57 ARG B N 1
ATOM 2223 C CA . ARG B 1 57 ? 20.609 13.445 -6.328 1 95.94 57 ARG B CA 1
ATOM 2224 C C . ARG B 1 57 ? 19.719 12.703 -7.32 1 95.94 57 ARG B C 1
ATOM 2226 O O . ARG B 1 57 ? 18.594 12.312 -6.988 1 95.94 57 ARG B O 1
ATOM 2233 N N . GLY B 1 58 ? 20.203 12.516 -8.5 1 96.12 58 GLY B N 1
ATOM 2234 C CA . GLY B 1 58 ? 19.469 11.789 -9.516 1 96.12 58 GLY B CA 1
ATOM 2235 C C . GLY B 1 58 ? 19.219 10.336 -9.156 1 96.12 58 GLY B C 1
ATOM 2236 O O . GLY B 1 58 ? 18.125 9.812 -9.391 1 96.12 58 GLY B O 1
ATOM 2237 N N . PHE B 1 59 ? 20.188 9.711 -8.625 1 97.25 59 PHE B N 1
ATOM 2238 C CA . PHE B 1 59 ? 20.062 8.328 -8.195 1 97.25 59 PHE B CA 1
ATOM 2239 C C . PHE B 1 59 ? 18.984 8.188 -7.125 1 97.25 59 PHE B C 1
ATOM 2241 O O . PHE B 1 59 ? 18.125 7.316 -7.211 1 97.25 59 PHE B O 1
ATOM 2248 N N . ALA B 1 60 ? 19.031 9.07 -6.16 1 97.38 60 ALA B N 1
ATOM 2249 C CA . ALA B 1 60 ? 18.078 9.039 -5.062 1 97.38 60 ALA B CA 1
ATOM 2250 C C . ALA B 1 60 ? 16.656 9.305 -5.566 1 97.38 60 ALA B C 1
ATOM 2252 O O . ALA B 1 60 ? 15.719 8.594 -5.203 1 97.38 60 ALA B O 1
ATOM 2253 N N . ASN B 1 61 ? 16.547 10.258 -6.445 1 96.12 61 ASN B N 1
ATOM 2254 C CA . ASN B 1 61 ? 15.242 10.57 -7.016 1 96.12 61 ASN B CA 1
ATOM 2255 C C . ASN B 1 61 ? 14.719 9.422 -7.871 1 96.12 61 ASN B C 1
ATOM 2257 O O . ASN B 1 61 ? 13.516 9.141 -7.879 1 96.12 61 ASN B O 1
ATOM 2261 N N . GLY B 1 62 ? 15.625 8.852 -8.57 1 96.06 62 GLY B N 1
ATOM 2262 C CA . GLY B 1 62 ? 15.25 7.688 -9.359 1 96.06 62 GLY B CA 1
ATOM 2263 C C . GLY B 1 62 ? 14.766 6.527 -8.516 1 96.06 62 GLY B C 1
ATOM 2264 O O . GLY B 1 62 ? 13.734 5.922 -8.82 1 96.06 62 GLY B O 1
ATOM 2265 N N . TRP B 1 63 ? 15.484 6.215 -7.496 1 96.88 63 TRP B N 1
ATOM 2266 C CA . TRP B 1 63 ? 15.086 5.152 -6.578 1 96.88 63 TRP B CA 1
ATOM 2267 C C . TRP B 1 63 ? 13.695 5.422 -6.008 1 96.88 63 TRP B C 1
ATOM 2269 O O . TRP B 1 63 ? 12.82 4.555 -6.051 1 96.88 63 TRP B O 1
ATOM 2279 N N . VAL B 1 64 ? 13.523 6.574 -5.469 1 96.94 64 VAL B N 1
ATOM 2280 C CA . VAL B 1 64 ? 12.273 6.945 -4.812 1 96.94 64 VAL B CA 1
ATO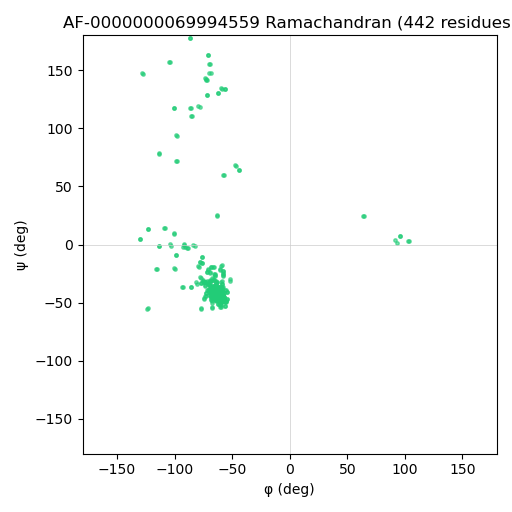M 2281 C C . VAL B 1 64 ? 11.125 6.891 -5.82 1 96.94 64 VAL B C 1
ATOM 2283 O O . VAL B 1 64 ? 10.055 6.352 -5.527 1 96.94 64 VAL B O 1
ATOM 2286 N N . SER B 1 65 ? 11.438 7.391 -6.98 1 94.94 65 SER B N 1
ATOM 2287 C CA . SER B 1 65 ? 10.406 7.434 -8.016 1 94.94 65 SER B CA 1
ATOM 2288 C C . SER B 1 65 ? 9.992 6.027 -8.438 1 94.94 65 SER B C 1
ATOM 2290 O O . SER B 1 65 ? 8.797 5.734 -8.547 1 94.94 65 SER B O 1
ATOM 2292 N N . ILE B 1 66 ? 10.875 5.16 -8.656 1 94.69 66 ILE B N 1
ATOM 2293 C CA . ILE B 1 66 ? 10.586 3.797 -9.094 1 94.69 66 ILE B CA 1
ATOM 2294 C C . ILE B 1 66 ? 9.898 3.033 -7.965 1 94.69 66 ILE B C 1
ATOM 2296 O O . ILE B 1 66 ? 8.914 2.326 -8.195 1 94.69 66 ILE B O 1
ATOM 2300 N N . ALA B 1 67 ? 10.398 3.164 -6.785 1 96 67 ALA B N 1
ATOM 2301 C CA . ALA B 1 67 ? 9.852 2.457 -5.629 1 96 67 ALA B CA 1
ATOM 2302 C C . ALA B 1 67 ? 8.383 2.812 -5.418 1 96 67 ALA B C 1
ATOM 2304 O O . ALA B 1 67 ? 7.57 1.942 -5.098 1 96 67 ALA B O 1
ATOM 2305 N N . ARG B 1 68 ? 8.016 4.047 -5.656 1 94.56 68 ARG B N 1
ATOM 2306 C CA . ARG B 1 68 ? 6.703 4.531 -5.254 1 94.56 68 ARG B CA 1
ATOM 2307 C C . ARG B 1 68 ? 5.73 4.508 -6.43 1 94.56 68 ARG B C 1
ATOM 2309 O O . ARG B 1 68 ? 4.523 4.68 -6.246 1 94.56 68 ARG B O 1
ATOM 2316 N N . ASN B 1 69 ? 6.32 4.227 -7.707 1 94.75 69 ASN B N 1
ATOM 2317 C CA . ASN B 1 69 ? 5.445 4.332 -8.867 1 94.75 69 ASN B CA 1
ATOM 2318 C C . ASN B 1 69 ? 5.398 3.023 -9.656 1 94.75 69 ASN B C 1
ATOM 2320 O O . ASN B 1 69 ? 4.926 2.996 -10.797 1 94.75 69 ASN B O 1
ATOM 2324 N N . THR B 1 70 ? 5.867 1.983 -9.117 1 95.25 70 THR B N 1
ATOM 2325 C CA . THR B 1 70 ? 5.742 0.637 -9.672 1 95.25 70 THR B CA 1
ATOM 2326 C C . THR B 1 70 ? 5.188 -0.324 -8.625 1 95.25 70 THR B C 1
ATOM 2328 O O . THR B 1 70 ? 5.414 -0.143 -7.422 1 95.25 70 THR B O 1
ATOM 2331 N N . PRO B 1 71 ? 4.43 -1.315 -9.062 1 95.06 71 PRO B N 1
ATOM 2332 C CA . PRO B 1 71 ? 3.895 -2.27 -8.086 1 95.06 71 PRO B CA 1
ATOM 2333 C C . PRO B 1 71 ? 4.988 -2.988 -7.301 1 95.06 71 PRO B C 1
ATOM 2335 O O . PRO B 1 71 ? 5.969 -3.455 -7.887 1 95.06 71 PRO B O 1
ATOM 2338 N N . SER B 1 72 ? 4.785 -3.061 -6.016 1 94.38 72 SER B N 1
ATOM 2339 C CA . SER B 1 72 ? 5.73 -3.805 -5.191 1 94.38 72 SER B CA 1
ATOM 2340 C C . SER B 1 72 ? 5.828 -5.258 -5.641 1 94.38 72 SER B C 1
ATOM 2342 O O . SER B 1 72 ? 6.898 -5.867 -5.555 1 94.38 72 SER B O 1
ATOM 2344 N N . LEU B 1 73 ? 4.711 -5.766 -6.105 1 93.31 73 LEU B N 1
ATOM 2345 C CA . LEU B 1 73 ? 4.695 -7.121 -6.645 1 93.31 73 LEU B CA 1
ATOM 2346 C C . LEU B 1 73 ? 5.746 -7.285 -7.734 1 93.31 73 LEU B C 1
ATOM 2348 O O . LEU B 1 73 ? 6.457 -8.297 -7.773 1 93.31 73 LEU B O 1
ATOM 2352 N N . PHE B 1 74 ? 5.887 -6.293 -8.586 1 92.31 74 PHE B N 1
ATOM 2353 C CA . PHE B 1 74 ? 6.859 -6.336 -9.672 1 92.31 74 PHE B CA 1
ATOM 2354 C C . PHE B 1 74 ? 8.281 -6.285 -9.125 1 92.31 74 PHE B C 1
ATOM 2356 O O . PHE B 1 74 ? 9.172 -6.961 -9.641 1 92.31 74 PHE B O 1
ATOM 2363 N N . GLN B 1 75 ? 8.477 -5.52 -8.156 1 93.25 75 GLN B N 1
ATOM 2364 C CA . GLN B 1 75 ? 9.797 -5.391 -7.551 1 93.25 75 GLN B CA 1
ATOM 2365 C C . GLN B 1 75 ? 10.273 -6.715 -6.961 1 93.25 75 GLN B C 1
ATOM 2367 O O . GLN B 1 75 ? 11.422 -7.109 -7.148 1 93.25 75 GLN B O 1
ATOM 2372 N N . ILE B 1 76 ? 9.352 -7.434 -6.391 1 93.25 76 ILE B N 1
ATOM 2373 C CA . ILE B 1 76 ? 9.656 -8.742 -5.82 1 93.25 76 ILE B CA 1
ATOM 2374 C C . ILE B 1 76 ? 9.883 -9.75 -6.938 1 93.25 76 ILE B C 1
ATOM 2376 O O . ILE B 1 76 ? 10.852 -10.516 -6.902 1 93.25 76 ILE B O 1
ATOM 2380 N N . TYR B 1 77 ? 9.078 -9.703 -7.973 1 89.5 77 TYR B N 1
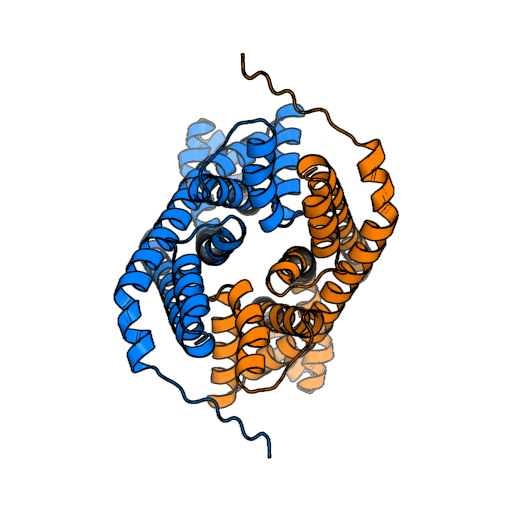ATOM 2381 C CA . TYR B 1 77 ? 9.164 -10.641 -9.094 1 89.5 77 TYR B CA 1
ATOM 2382 C C . TYR B 1 77 ? 10.492 -10.484 -9.82 1 89.5 77 TYR B C 1
ATOM 2384 O O . TYR B 1 77 ? 11.148 -11.484 -10.141 1 89.5 77 TYR B O 1
ATOM 2392 N N . ILE B 1 78 ? 10.828 -9.281 -10.055 1 88.5 78 ILE B N 1
ATOM 2393 C CA . ILE B 1 78 ? 12.055 -9.016 -10.797 1 88.5 78 ILE B CA 1
ATOM 2394 C C . ILE B 1 78 ? 13.258 -9.508 -10 1 88.5 78 ILE B C 1
ATOM 2396 O O . ILE B 1 78 ? 14.195 -10.078 -10.57 1 88.5 78 ILE B O 1
ATOM 2400 N N . LEU B 1 79 ? 13.25 -9.289 -8.734 1 90.31 79 LEU B N 1
ATOM 2401 C CA . LEU B 1 79 ? 14.359 -9.734 -7.906 1 90.31 79 LEU B CA 1
ATOM 2402 C C . LEU B 1 79 ? 14.438 -11.258 -7.879 1 90.31 79 LEU B C 1
ATOM 2404 O O . LEU B 1 79 ? 15.523 -11.828 -8 1 90.31 79 LEU B O 1
ATOM 2408 N N . TYR B 1 80 ? 13.297 -11.898 -7.793 1 91.75 80 TYR B N 1
ATOM 2409 C CA . TYR B 1 80 ? 13.281 -13.352 -7.695 1 91.75 80 TYR B CA 1
ATOM 2410 C C . TYR B 1 80 ? 13.547 -13.992 -9.055 1 91.75 80 TYR B C 1
ATOM 2412 O O . TYR B 1 80 ? 14.531 -14.711 -9.227 1 91.75 80 TYR B O 1
ATOM 2420 N N . PHE B 1 81 ? 12.82 -13.672 -10.008 1 85.81 81 PHE B N 1
ATOM 2421 C CA . PHE B 1 81 ? 12.898 -14.32 -11.312 1 85.81 81 PHE B CA 1
ATOM 2422 C C . PHE B 1 81 ? 13.961 -13.664 -12.18 1 85.81 81 PHE B C 1
ATOM 2424 O O . PHE B 1 81 ? 14.586 -14.328 -13.008 1 85.81 81 PHE B O 1
ATOM 2431 N N . GLY B 1 82 ? 14.102 -12.359 -12.078 1 83.38 82 GLY B N 1
ATOM 2432 C CA . GLY B 1 82 ? 15.141 -11.672 -12.836 1 83.38 82 GLY B CA 1
ATOM 2433 C C . GLY B 1 82 ? 16.547 -12.141 -12.484 1 83.38 82 GLY B C 1
ATOM 2434 O O . GLY B 1 82 ? 17.312 -12.5 -13.367 1 83.38 82 GLY B O 1
ATOM 2435 N N . LEU B 1 83 ? 16.812 -12.148 -11.172 1 85.44 83 LEU B N 1
ATOM 2436 C CA . LEU B 1 83 ? 18.109 -12.664 -10.742 1 85.44 83 LEU B CA 1
ATOM 2437 C C . LEU B 1 83 ? 18.25 -14.133 -11.109 1 85.44 83 LEU B C 1
ATOM 2439 O O . LEU B 1 83 ? 19.344 -14.578 -11.469 1 85.44 83 LEU B O 1
ATOM 2443 N N . GLY B 1 84 ? 17.156 -14.836 -10.992 1 83.31 84 GLY B N 1
ATOM 2444 C CA . GLY B 1 84 ? 17.172 -16.219 -11.422 1 83.31 84 GLY B CA 1
ATOM 2445 C C . GLY B 1 84 ? 17.531 -16.391 -12.883 1 83.31 84 GLY B C 1
ATOM 2446 O O . GLY B 1 84 ? 18.297 -17.297 -13.242 1 83.31 84 GLY B O 1
ATOM 2447 N N . SER B 1 85 ? 16.984 -15.508 -13.68 1 81.31 85 SER B N 1
ATOM 2448 C CA . SER B 1 85 ? 17.266 -15.57 -15.109 1 81.31 85 SER B CA 1
ATOM 2449 C C . SER B 1 85 ? 18.719 -15.273 -15.406 1 81.31 85 SER B C 1
ATOM 2451 O O . SER B 1 85 ? 19.234 -15.656 -16.453 1 81.31 85 SER B O 1
ATOM 2453 N N . LEU B 1 86 ? 19.406 -14.625 -14.453 1 82.62 86 LEU B N 1
ATOM 2454 C CA . LEU B 1 86 ? 20.828 -14.328 -14.594 1 82.62 86 LEU B CA 1
ATOM 2455 C C . LEU B 1 86 ? 21.672 -15.438 -13.984 1 82.62 86 LEU B C 1
ATOM 2457 O O . LEU B 1 86 ? 22.906 -15.336 -13.938 1 82.62 86 LEU B O 1
ATOM 2461 N N . GLY B 1 87 ? 20.984 -16.453 -13.461 1 83.81 87 GLY B N 1
ATOM 2462 C CA . GLY B 1 87 ? 21.672 -17.594 -12.859 1 83.81 87 GLY B CA 1
ATOM 2463 C C . GLY B 1 87 ? 21.906 -17.422 -11.375 1 83.81 87 GLY B C 1
ATOM 2464 O O . GLY B 1 87 ? 22.531 -18.266 -10.742 1 83.81 87 GLY B O 1
ATOM 2465 N N . LEU B 1 88 ? 21.391 -16.297 -10.812 1 87.69 88 LEU B N 1
ATOM 2466 C CA . LEU B 1 88 ? 21.5 -16.047 -9.383 1 87.69 88 LEU B CA 1
ATOM 2467 C C . LEU B 1 88 ? 20.219 -16.422 -8.656 1 87.69 88 LEU B C 1
ATOM 2469 O O . LEU B 1 88 ? 19.297 -15.609 -8.555 1 87.69 88 LEU B O 1
ATOM 2473 N N . HIS B 1 89 ? 20.219 -17.625 -8.156 1 89.69 89 HIS B N 1
ATOM 2474 C CA . HIS B 1 89 ? 19.016 -18.109 -7.496 1 89.69 89 HIS B CA 1
ATOM 2475 C C . HIS B 1 89 ? 18.984 -17.688 -6.031 1 89.69 89 HIS B C 1
ATOM 2477 O O . HIS B 1 89 ? 19.828 -18.125 -5.238 1 89.69 89 HIS B O 1
ATOM 2483 N N . VAL B 1 90 ? 18.094 -16.812 -5.742 1 92.62 90 VAL B N 1
ATOM 2484 C CA . VAL B 1 90 ? 17.922 -16.359 -4.367 1 92.62 90 VAL B CA 1
ATOM 2485 C C . VAL B 1 90 ? 16.672 -17 -3.76 1 92.62 90 VAL B C 1
ATOM 2487 O O . VAL B 1 90 ? 15.797 -17.484 -4.484 1 92.62 90 VAL B O 1
ATOM 2490 N N . SER B 1 91 ? 16.656 -17.062 -2.453 1 96.56 91 SER B N 1
ATOM 2491 C CA . SER B 1 91 ? 15.477 -17.625 -1.782 1 96.56 91 SER B CA 1
ATOM 2492 C C . SER B 1 91 ? 14.273 -16.703 -1.923 1 96.56 91 SER B C 1
ATOM 2494 O O . SER B 1 91 ? 14.422 -15.508 -2.156 1 96.56 91 SER B O 1
ATOM 2496 N N . SER B 1 92 ? 13.086 -17.312 -1.827 1 96.69 92 SER B N 1
ATOM 2497 C CA . SER B 1 92 ? 11.844 -16.547 -1.846 1 96.69 92 SER B CA 1
ATOM 2498 C C . SER B 1 92 ? 11.836 -15.484 -0.757 1 96.69 92 SER B C 1
ATOM 2500 O O . SER B 1 92 ? 11.406 -14.352 -0.991 1 96.69 92 SER B O 1
ATOM 2502 N N . TRP B 1 93 ? 12.352 -15.836 0.386 1 97.88 93 TRP B N 1
ATOM 2503 C CA . TRP B 1 93 ? 12.367 -14.914 1.518 1 97.88 93 TRP B CA 1
ATOM 2504 C C . TRP B 1 93 ? 13.266 -13.711 1.23 1 97.88 93 TRP B C 1
ATOM 2506 O O . TRP B 1 93 ? 12.891 -12.57 1.507 1 97.88 93 TRP B O 1
ATOM 2516 N N . PHE B 1 94 ? 14.422 -13.945 0.679 1 97.44 94 PHE B N 1
ATOM 2517 C CA . PHE B 1 94 ? 15.336 -12.852 0.369 1 97.44 94 PHE B CA 1
ATOM 2518 C C . PHE B 1 94 ? 14.734 -11.914 -0.666 1 97.44 94 PHE B C 1
ATOM 2520 O O . PHE B 1 94 ? 14.859 -10.695 -0.549 1 97.44 94 PHE B O 1
ATOM 2527 N N . ALA B 1 95 ? 14.125 -12.484 -1.732 1 96.69 95 ALA B N 1
ATOM 2528 C CA . ALA B 1 95 ? 13.5 -11.664 -2.768 1 96.69 95 ALA B CA 1
ATOM 2529 C C . ALA B 1 95 ? 12.406 -10.789 -2.182 1 96.69 95 ALA B C 1
ATOM 2531 O O . ALA B 1 95 ? 12.289 -9.609 -2.533 1 96.69 95 ALA B O 1
ATOM 2532 N N . LEU B 1 96 ? 11.617 -11.414 -1.289 1 97.88 96 LEU B N 1
ATOM 2533 C CA . LEU B 1 96 ? 10.562 -10.664 -0.619 1 97.88 96 LEU B CA 1
ATOM 2534 C C . LEU B 1 96 ? 11.148 -9.539 0.226 1 97.88 96 LEU B C 1
ATOM 2536 O O . LEU B 1 96 ? 10.727 -8.383 0.111 1 97.88 96 LEU B O 1
ATOM 2540 N N . LEU B 1 97 ? 12.125 -9.883 1.067 1 98.38 97 LEU B N 1
ATOM 2541 C CA . LEU B 1 97 ? 12.75 -8.914 1.959 1 98.38 97 LEU B CA 1
ATOM 2542 C C . LEU B 1 97 ? 13.367 -7.766 1.165 1 98.38 97 LEU B C 1
ATOM 2544 O O . LEU B 1 97 ? 13.148 -6.594 1.48 1 98.38 97 LEU B O 1
ATOM 2548 N N . ALA B 1 98 ? 14.078 -8.094 0.156 1 97.88 98 ALA B N 1
ATOM 2549 C CA . ALA B 1 98 ? 14.766 -7.086 -0.651 1 97.88 98 ALA B CA 1
ATOM 2550 C C . ALA B 1 98 ? 13.766 -6.203 -1.393 1 97.88 98 ALA B C 1
ATOM 2552 O O . ALA B 1 98 ? 13.945 -4.988 -1.479 1 97.88 98 ALA B O 1
ATOM 2553 N N . GLY B 1 99 ? 12.742 -6.859 -1.978 1 97.31 99 GLY B N 1
ATOM 2554 C CA . GLY B 1 99 ? 11.727 -6.098 -2.688 1 97.31 99 GLY B CA 1
ATOM 2555 C C . GLY B 1 99 ? 10.977 -5.125 -1.798 1 97.31 99 GLY B C 1
ATOM 2556 O O . GLY B 1 99 ? 10.82 -3.953 -2.143 1 97.31 99 GLY B O 1
ATOM 2557 N N . ILE B 1 100 ? 10.547 -5.59 -0.637 1 97.75 100 ILE B N 1
ATOM 2558 C CA . ILE B 1 100 ? 9.828 -4.75 0.316 1 97.75 100 ILE B CA 1
ATOM 2559 C C . ILE B 1 100 ? 10.758 -3.654 0.839 1 97.75 100 ILE B C 1
ATOM 2561 O O . ILE B 1 100 ? 10.336 -2.51 1.018 1 97.75 100 ILE B O 1
ATOM 2565 N N . THR B 1 101 ? 11.992 -3.998 1.086 1 98.5 101 THR B N 1
ATOM 2566 C CA . THR B 1 101 ? 12.969 -3.025 1.561 1 98.5 101 THR B CA 1
ATOM 2567 C C . THR B 1 101 ? 13.172 -1.916 0.532 1 98.5 101 THR B C 1
ATOM 2569 O O . THR B 1 101 ? 13.203 -0.735 0.884 1 98.5 101 THR B O 1
ATOM 2572 N N . PHE B 1 102 ? 13.352 -2.299 -0.714 1 98.06 102 PHE B N 1
ATOM 2573 C CA . PHE B 1 102 ? 13.508 -1.333 -1.795 1 98.06 102 PHE B CA 1
ATOM 2574 C C . PHE B 1 102 ? 12.336 -0.364 -1.831 1 98.06 102 PHE B C 1
ATOM 2576 O O . PHE B 1 102 ? 12.531 0.853 -1.893 1 98.06 102 PHE B O 1
ATOM 2583 N N . ASN B 1 103 ? 11.125 -0.948 -1.779 1 97.38 103 ASN B N 1
ATOM 2584 C CA . ASN B 1 103 ? 9.906 -0.146 -1.793 1 97.38 103 ASN B CA 1
ATOM 2585 C C . ASN B 1 103 ? 9.805 0.737 -0.553 1 97.38 103 ASN B C 1
ATOM 2587 O O . ASN B 1 103 ? 9.594 1.947 -0.664 1 97.38 103 ASN B O 1
ATOM 2591 N N . ASN B 1 104 ? 10.016 0.151 0.594 1 97.19 104 ASN B N 1
ATOM 2592 C CA . ASN B 1 104 ? 9.945 0.848 1.873 1 97.19 104 ASN B CA 1
ATOM 2593 C C . ASN B 1 104 ? 10.922 2.016 1.935 1 97.19 104 ASN B C 1
ATOM 2595 O O . ASN B 1 104 ? 10.578 3.094 2.422 1 97.19 104 ASN B O 1
ATOM 2599 N N . ALA B 1 105 ? 12.07 1.764 1.474 1 97.94 105 ALA B N 1
ATOM 2600 C CA . ALA B 1 105 ? 13.094 2.805 1.495 1 97.94 105 ALA B CA 1
ATOM 2601 C C . ALA B 1 105 ? 12.648 4.027 0.698 1 97.94 105 ALA B C 1
ATOM 2603 O O . ALA B 1 105 ? 12.914 5.164 1.095 1 97.94 105 ALA B O 1
ATOM 2604 N N . GLY B 1 106 ? 12.055 3.785 -0.415 1 97.31 106 GLY B N 1
ATOM 2605 C CA . GLY B 1 106 ? 11.547 4.891 -1.214 1 97.31 106 GLY B CA 1
ATOM 2606 C C . GLY B 1 106 ? 10.508 5.723 -0.488 1 97.31 106 GLY B C 1
ATOM 2607 O O . GLY B 1 106 ? 10.602 6.953 -0.468 1 97.31 106 GLY B O 1
ATOM 2608 N N . TYR B 1 107 ? 9.578 5.09 0.136 1 95.81 107 TYR B N 1
ATOM 2609 C CA . TYR B 1 107 ? 8.523 5.785 0.873 1 95.81 107 TYR B CA 1
ATOM 2610 C C . TYR B 1 107 ? 9.094 6.488 2.1 1 95.81 107 TYR B C 1
ATOM 2612 O O . TYR B 1 107 ? 8.734 7.633 2.391 1 95.81 107 TYR B O 1
ATOM 2620 N N . LEU B 1 108 ? 9.961 5.82 2.768 1 96.88 108 LEU B N 1
ATOM 2621 C CA . LEU B 1 108 ? 10.57 6.383 3.967 1 96.88 108 LEU B CA 1
ATOM 2622 C C . LEU B 1 108 ? 11.398 7.617 3.627 1 96.88 108 LEU B C 1
ATOM 2624 O O . LEU B 1 108 ? 11.383 8.602 4.367 1 96.88 108 LEU B O 1
ATOM 2628 N N . ALA B 1 109 ? 12.102 7.543 2.52 1 97 109 ALA B N 1
ATOM 2629 C CA . ALA B 1 109 ? 12.883 8.703 2.092 1 97 109 ALA B CA 1
ATOM 2630 C C . ALA B 1 109 ? 11.984 9.906 1.836 1 97 109 ALA B C 1
ATOM 2632 O O . ALA B 1 109 ? 12.344 11.039 2.176 1 97 109 ALA B O 1
ATOM 2633 N N . GLU B 1 110 ? 10.891 9.641 1.237 1 94.44 110 GLU B N 1
ATOM 2634 C CA . GLU B 1 110 ? 9.93 10.711 1.003 1 94.44 110 GLU B CA 1
ATOM 2635 C C . GLU B 1 110 ? 9.383 11.258 2.316 1 94.44 110 GLU B C 1
ATOM 2637 O O . GLU B 1 110 ? 9.18 12.469 2.457 1 94.44 110 GLU B O 1
ATOM 2642 N N . ASN B 1 111 ? 9.109 10.391 3.264 1 94.06 111 ASN B N 1
ATOM 2643 C CA . ASN B 1 111 ? 8.664 10.805 4.59 1 94.06 111 ASN B CA 1
ATOM 2644 C C . ASN B 1 111 ? 9.719 11.656 5.289 1 94.06 111 ASN B C 1
ATOM 2646 O O . ASN B 1 111 ? 9.391 12.664 5.922 1 94.06 111 ASN B O 1
ATOM 2650 N N . PHE B 1 112 ? 10.93 11.273 5.117 1 94.88 112 PHE B N 1
ATOM 2651 C CA . PHE B 1 112 ? 12.023 12.023 5.727 1 94.88 112 PHE B CA 1
ATOM 2652 C C . PHE B 1 112 ? 12.172 13.391 5.07 1 94.88 112 PHE B C 1
ATOM 2654 O O . PHE B 1 112 ? 12.383 14.391 5.758 1 94.88 112 PHE B O 1
ATOM 2661 N N . ARG B 1 113 ? 12.094 13.375 3.82 1 92.94 113 ARG B N 1
ATOM 2662 C CA . ARG B 1 113 ? 12.172 14.648 3.105 1 92.94 113 ARG B CA 1
ATOM 2663 C C . ARG B 1 113 ? 11.07 15.602 3.555 1 92.94 113 ARG B C 1
ATOM 2665 O O . ARG B 1 113 ? 11.328 16.766 3.828 1 92.94 113 ARG B O 1
ATOM 2672 N N . GLY B 1 114 ? 9.875 15.07 3.572 1 89.75 114 GLY B N 1
ATOM 2673 C CA . GLY B 1 114 ? 8.766 15.875 4.062 1 89.75 114 GLY B CA 1
ATOM 2674 C C . GLY B 1 114 ? 8.961 16.344 5.492 1 89.75 114 GLY B C 1
ATOM 2675 O O . GLY B 1 114 ? 8.648 17.484 5.82 1 89.75 114 GLY B O 1
ATOM 2676 N N . GLY B 1 115 ? 9.484 15.508 6.32 1 90.25 115 GLY B N 1
ATOM 2677 C CA . GLY B 1 115 ? 9.758 15.852 7.707 1 90.25 115 GLY B CA 1
ATOM 2678 C C . GLY B 1 115 ? 10.852 16.891 7.855 1 90.25 115 GLY B C 1
ATOM 2679 O O . GLY B 1 115 ? 10.766 17.781 8.719 1 90.25 115 GLY B O 1
ATOM 2680 N N . LEU B 1 116 ? 11.828 16.828 7.039 1 89.44 116 LEU B N 1
ATOM 2681 C CA . LEU B 1 116 ? 12.914 17.812 7.074 1 89.44 116 LEU B CA 1
ATOM 2682 C C . LEU B 1 116 ? 12.406 19.188 6.684 1 89.44 116 LEU B C 1
ATOM 2684 O O . LEU B 1 116 ? 12.836 20.203 7.254 1 89.44 116 LEU B O 1
ATOM 2688 N N . LYS B 1 117 ? 11.516 19.125 5.781 1 88.06 117 LYS B N 1
ATOM 2689 C CA . LYS B 1 117 ? 10.953 20.391 5.328 1 88.06 117 LYS B CA 1
ATOM 2690 C C . LYS B 1 117 ? 10.094 21.031 6.414 1 88.06 117 LYS B C 1
ATOM 2692 O O . LYS B 1 117 ? 9.891 22.25 6.418 1 88.06 117 LYS B O 1
ATOM 2697 N N . ALA B 1 118 ? 9.648 20.203 7.246 1 86.25 118 ALA B N 1
ATOM 2698 C CA . ALA B 1 118 ? 8.797 20.703 8.328 1 86.25 118 ALA B CA 1
ATOM 2699 C C . ALA B 1 118 ? 9.633 21.359 9.422 1 86.25 118 ALA B C 1
ATOM 2701 O O . ALA B 1 118 ? 9.102 22.078 10.266 1 86.25 118 ALA B O 1
ATOM 2702 N N . VAL B 1 119 ? 10.922 21.156 9.445 1 86.88 119 VAL B N 1
ATOM 2703 C CA . VAL B 1 119 ? 11.828 21.781 10.398 1 86.88 119 VAL B CA 1
ATOM 2704 C C . VAL B 1 119 ? 12.266 23.141 9.875 1 86.88 119 VAL B C 1
ATOM 2706 O O . VAL B 1 119 ? 12.891 23.234 8.812 1 86.88 119 VAL B O 1
ATOM 2709 N N . PRO B 1 120 ? 11.898 24.156 10.633 1 88.06 120 PRO B N 1
ATOM 2710 C CA . PRO B 1 120 ? 12.25 25.5 10.148 1 88.06 120 PRO B CA 1
ATOM 2711 C C . PRO B 1 120 ? 13.75 25.656 9.898 1 88.06 120 PRO B C 1
ATOM 2713 O O . PRO B 1 120 ? 14.562 25.281 10.742 1 88.06 120 PRO B O 1
ATOM 2716 N N . GLY B 1 121 ? 14.062 26.203 8.812 1 86.88 121 GLY B N 1
ATOM 2717 C CA . GLY B 1 121 ? 15.453 26.453 8.445 1 86.88 121 GLY B CA 1
ATOM 2718 C C . GLY B 1 121 ? 16.172 27.359 9.422 1 86.88 121 GLY B C 1
ATOM 2719 O O . GLY B 1 121 ? 17.406 27.297 9.531 1 86.88 121 GLY B O 1
ATOM 2720 N N . THR B 1 122 ? 15.406 28.109 10.141 1 88.56 122 THR B N 1
ATOM 2721 C CA . THR B 1 122 ? 15.961 29.031 11.125 1 88.56 122 THR B CA 1
ATOM 2722 C C . THR B 1 122 ? 16.656 28.266 12.25 1 88.56 122 THR B C 1
ATOM 2724 O O . THR B 1 122 ? 17.625 28.766 12.844 1 88.56 122 THR B O 1
ATOM 2727 N N . GLN B 1 123 ? 16.219 27.125 12.422 1 89.31 123 GLN B N 1
ATOM 2728 C CA . GLN B 1 123 ? 16.812 26.328 13.484 1 89.31 123 GLN B CA 1
ATOM 2729 C C . GLN B 1 123 ? 18.25 25.922 13.133 1 89.31 123 GLN B C 1
ATOM 2731 O O . GLN B 1 123 ? 19.141 26.016 13.977 1 89.31 123 GLN B O 1
ATOM 2736 N N . MET B 1 124 ? 18.422 25.516 11.93 1 87.88 124 MET B N 1
ATOM 2737 C CA . MET B 1 124 ? 19.766 25.172 11.477 1 87.88 124 MET B CA 1
ATOM 2738 C C . MET B 1 124 ? 20.672 26.406 11.453 1 87.88 124 MET B C 1
ATOM 2740 O O . MET B 1 124 ? 21.812 26.344 11.914 1 87.88 124 MET B O 1
ATOM 2744 N N . ARG B 1 125 ? 20.125 27.469 11.023 1 90.62 125 ARG B N 1
ATOM 2745 C CA . ARG B 1 125 ? 20.891 28.703 10.945 1 90.62 125 ARG B CA 1
ATOM 2746 C C . ARG B 1 125 ? 21.266 29.188 12.336 1 90.62 125 ARG B C 1
ATOM 2748 O O . ARG B 1 125 ? 22.406 29.641 12.555 1 90.62 125 ARG B O 1
ATOM 2755 N N . ALA B 1 126 ? 20.281 29.141 13.156 1 93.19 126 ALA B N 1
ATOM 2756 C CA . ALA B 1 126 ? 20.531 29.547 14.531 1 93.19 126 ALA B CA 1
ATOM 2757 C C . ALA B 1 126 ? 21.594 28.672 15.188 1 93.19 126 ALA B C 1
ATOM 2759 O O . ALA B 1 126 ? 22.5 29.188 15.859 1 93.19 126 ALA B O 1
ATOM 2760 N N . ALA B 1 127 ? 21.516 27.406 14.969 1 92.69 127 ALA B N 1
ATOM 2761 C CA . ALA B 1 127 ? 22.484 26.469 15.555 1 92.69 127 ALA B CA 1
ATOM 2762 C C . ALA B 1 127 ? 23.891 26.719 15.023 1 92.69 127 ALA B C 1
ATOM 2764 O O . ALA B 1 127 ? 24.859 26.719 15.789 1 92.69 127 ALA B O 1
ATOM 2765 N N . ARG B 1 128 ? 23.969 27.016 13.773 1 91.81 128 ARG B N 1
ATOM 2766 C CA . ARG B 1 128 ? 25.266 27.281 13.156 1 91.81 128 ARG B CA 1
ATOM 2767 C C . ARG B 1 128 ? 25.828 28.609 13.641 1 91.81 128 ARG B C 1
ATOM 2769 O O . ARG B 1 128 ? 27.047 28.75 13.805 1 91.81 128 ARG B O 1
ATOM 2776 N N . SER B 1 129 ? 24.984 29.531 13.875 1 94.5 129 SER B N 1
ATOM 2777 C CA . SER B 1 129 ? 25.406 30.844 14.375 1 94.5 129 SER B CA 1
ATOM 2778 C C . SER B 1 129 ? 25.953 30.75 15.797 1 94.5 129 SER B C 1
ATOM 2780 O O . SER B 1 129 ? 26.766 31.562 16.219 1 94.5 129 SER B O 1
ATOM 2782 N N . LEU B 1 130 ? 25.484 29.797 16.547 1 94.81 130 LEU B N 1
ATOM 2783 C CA . LEU B 1 130 ? 25.922 29.578 17.922 1 94.81 130 LEU B CA 1
ATOM 2784 C C . LEU B 1 130 ? 27.219 28.781 17.969 1 94.81 130 LEU B C 1
ATOM 2786 O O . LEU B 1 130 ? 27.703 28.453 19.047 1 94.81 130 LEU B O 1
ATOM 2790 N N . GLY B 1 131 ? 27.703 28.406 16.734 1 93.31 131 GLY B N 1
ATOM 2791 C CA . GLY B 1 131 ? 29.016 27.781 16.688 1 93.31 131 GLY B CA 1
ATOM 2792 C C . GLY B 1 131 ? 28.953 26.281 16.5 1 93.31 131 GLY B C 1
ATOM 2793 O O . GLY B 1 131 ? 29.969 25.594 16.484 1 93.31 131 GLY B O 1
ATOM 2794 N N . MET B 1 132 ? 27.797 25.75 16.344 1 93 132 MET B N 1
ATOM 2795 C CA . MET B 1 132 ? 27.672 24.312 16.141 1 93 132 MET B CA 1
ATOM 2796 C C . MET B 1 132 ? 28.156 23.922 14.75 1 93 132 MET B C 1
ATOM 2798 O O . MET B 1 132 ? 27.922 24.656 13.781 1 93 132 MET B O 1
ATOM 2802 N N . SER B 1 133 ? 28.828 22.766 14.719 1 93.62 133 SER B N 1
ATOM 2803 C CA . SER B 1 133 ? 29.125 22.188 13.406 1 93.62 133 SER B CA 1
ATOM 2804 C C . SER B 1 133 ? 27.859 21.656 12.75 1 93.62 133 SER B C 1
ATOM 2806 O O . SER B 1 133 ? 26.828 21.5 13.406 1 93.62 133 SER B O 1
ATOM 2808 N N . ALA B 1 134 ? 27.938 21.438 11.453 1 86.81 134 ALA B N 1
ATOM 2809 C CA . ALA B 1 134 ? 26.781 20.891 10.742 1 86.81 134 ALA B CA 1
ATOM 2810 C C . ALA B 1 134 ? 26.344 19.547 11.344 1 86.81 134 ALA B C 1
ATOM 2812 O O . ALA B 1 134 ? 25.156 19.312 11.539 1 86.81 134 ALA B O 1
ATOM 2813 N N . PHE B 1 135 ? 27.312 18.812 11.625 1 88.94 135 PHE B N 1
ATOM 2814 C CA . PHE B 1 135 ? 27.031 17.484 12.188 1 88.94 135 PHE B CA 1
ATOM 2815 C C . PHE B 1 135 ? 26.375 17.609 13.555 1 88.94 135 PHE B C 1
ATOM 2817 O O . PHE B 1 135 ? 25.406 16.906 13.852 1 88.94 135 PHE B O 1
ATOM 2824 N N . GLN B 1 136 ? 26.844 18.531 14.297 1 91.31 136 GLN B N 1
ATOM 2825 C CA . GLN B 1 136 ? 26.281 18.766 15.617 1 91.31 136 GLN B CA 1
ATOM 2826 C C . GLN B 1 136 ? 24.844 19.281 15.516 1 91.31 136 GLN B C 1
ATOM 2828 O O . GLN B 1 136 ? 23.969 18.828 16.25 1 91.31 136 GLN B O 1
ATOM 2833 N N . ALA B 1 137 ? 24.672 20.203 14.602 1 91.44 137 ALA B N 1
ATOM 2834 C CA . ALA B 1 137 ? 23.359 20.797 14.406 1 91.44 137 ALA B CA 1
ATOM 2835 C C . ALA B 1 137 ? 22.344 19.75 13.938 1 91.44 137 ALA B C 1
ATOM 2837 O O . ALA B 1 137 ? 21.219 19.719 14.422 1 91.44 137 ALA B O 1
ATOM 2838 N N . TYR B 1 138 ? 22.797 18.922 13.062 1 86.88 138 TYR B N 1
ATOM 2839 C CA . TYR B 1 138 ? 21.906 17.875 12.555 1 86.88 138 TYR B CA 1
ATOM 2840 C C . TYR B 1 138 ? 21.578 16.859 13.641 1 86.88 138 TYR B C 1
ATOM 2842 O O . TYR B 1 138 ? 20.422 16.5 13.844 1 86.88 138 TYR B O 1
ATOM 2850 N N . ARG B 1 139 ? 22.547 16.453 14.289 1 88.06 139 ARG B N 1
ATOM 2851 C CA . ARG B 1 139 ? 22.391 15.398 15.273 1 88.06 139 ARG B CA 1
ATOM 2852 C C . ARG B 1 139 ? 21.594 15.883 16.484 1 88.06 139 ARG B C 1
ATOM 2854 O O . ARG B 1 139 ? 20.75 15.156 17.016 1 88.06 139 ARG B O 1
ATOM 2861 N N . MET B 1 140 ? 21.766 17.141 16.875 1 90.44 140 MET B N 1
ATOM 2862 C CA . MET B 1 140 ? 21.234 17.594 18.141 1 90.44 140 MET B CA 1
ATOM 2863 C C . MET B 1 140 ? 19.922 18.359 17.953 1 90.44 140 MET B C 1
ATOM 2865 O O . MET B 1 140 ? 19.109 18.453 18.875 1 90.44 140 MET B O 1
ATOM 2869 N N . ILE B 1 141 ? 19.688 18.828 16.781 1 89.75 141 ILE B N 1
ATOM 2870 C CA . ILE B 1 141 ? 18.531 19.703 16.609 1 89.75 141 ILE B CA 1
ATOM 2871 C C . ILE B 1 141 ? 17.609 19.141 15.523 1 89.75 141 ILE B C 1
ATOM 2873 O O . ILE B 1 141 ? 16.453 18.812 15.797 1 89.75 141 ILE B O 1
ATOM 2877 N N . VAL B 1 142 ? 18.172 18.938 14.414 1 87.62 142 VAL B N 1
ATOM 2878 C CA . VAL B 1 142 ? 17.344 18.641 13.25 1 87.62 142 VAL B CA 1
ATOM 2879 C C . VAL B 1 142 ? 16.812 17.219 13.344 1 87.62 142 VAL B C 1
ATOM 2881 O O . VAL B 1 142 ? 15.609 16.984 13.203 1 87.62 142 VAL B O 1
ATOM 2884 N N . VAL B 1 143 ? 17.688 16.266 13.688 1 86.81 143 VAL B N 1
ATOM 2885 C CA . VAL B 1 143 ? 17.328 14.859 13.648 1 86.81 143 VAL B CA 1
ATOM 2886 C C . VAL B 1 143 ? 16.266 14.555 14.711 1 86.81 143 VAL B C 1
ATOM 2888 O O . VAL B 1 143 ? 15.266 13.906 14.43 1 86.81 143 VAL B O 1
ATOM 2891 N N . PRO B 1 144 ? 16.484 15.055 15.898 1 87.31 144 PRO B N 1
ATOM 2892 C CA . PRO B 1 144 ? 15.453 14.805 16.906 1 87.31 144 PRO B CA 1
ATOM 2893 C C . PRO B 1 144 ? 14.094 15.375 16.516 1 87.31 144 PRO B C 1
ATOM 2895 O O . PRO B 1 144 ? 13.062 14.742 16.75 1 87.31 144 PRO B O 1
ATOM 2898 N N . GLN B 1 145 ? 14.047 16.516 15.922 1 89.5 145 GLN B N 1
ATOM 2899 C CA . GLN B 1 145 ? 12.797 17.125 15.477 1 89.5 145 GLN B CA 1
ATOM 2900 C C . GLN B 1 145 ? 12.195 16.344 14.312 1 89.5 145 GLN B C 1
ATOM 2902 O O . GLN B 1 145 ? 10.977 16.141 14.25 1 89.5 145 GLN B O 1
ATOM 2907 N N . LEU B 1 146 ? 13.094 15.883 13.453 1 88.5 146 LEU B N 1
ATOM 2908 C CA . LEU B 1 146 ? 12.672 15.07 12.312 1 88.5 146 LEU B CA 1
ATOM 2909 C C . LEU B 1 146 ? 12 13.781 12.781 1 88.5 146 LEU B C 1
ATOM 2911 O O . LEU B 1 146 ? 10.938 13.414 12.273 1 88.5 146 LEU B O 1
ATOM 2915 N N . LEU B 1 147 ? 12.578 13.148 13.734 1 86.19 147 LEU B N 1
ATOM 2916 C CA . LEU B 1 147 ? 12.062 11.883 14.234 1 86.19 147 LEU B CA 1
ATOM 2917 C C . LEU B 1 147 ? 10.672 12.062 14.844 1 86.19 147 LEU B C 1
ATOM 2919 O O . LEU B 1 147 ? 9.828 11.18 14.742 1 86.19 147 LEU B O 1
ATOM 2923 N N . ARG B 1 148 ? 10.484 13.211 15.406 1 88.44 148 ARG B N 1
ATOM 2924 C CA . ARG B 1 148 ? 9.172 13.5 15.977 1 88.44 148 ARG B CA 1
ATOM 2925 C C . ARG B 1 148 ? 8.125 13.688 14.883 1 88.44 148 ARG B C 1
ATOM 2927 O O . ARG B 1 148 ? 7 13.203 15.008 1 88.44 148 ARG B O 1
ATOM 2934 N N . VAL B 1 149 ? 8.57 14.289 13.906 1 88.5 149 VAL B N 1
ATOM 2935 C CA . VAL B 1 149 ? 7.648 14.617 12.82 1 88.5 149 VAL B CA 1
ATOM 2936 C C . VAL B 1 149 ? 7.305 13.352 12.039 1 88.5 149 VAL B C 1
ATOM 2938 O O . VAL B 1 149 ? 6.152 13.156 11.641 1 88.5 149 VAL B O 1
ATOM 2941 N N . VAL B 1 150 ? 8.258 12.469 11.906 1 91.69 150 VAL B N 1
ATOM 2942 C CA . VAL B 1 150 ? 8.039 11.352 10.992 1 91.69 150 VAL B CA 1
ATOM 2943 C C . VAL B 1 150 ? 7.648 10.102 11.781 1 91.69 150 VAL B C 1
ATOM 2945 O O . VAL B 1 150 ? 7.547 9.008 11.219 1 91.69 150 VAL B O 1
ATOM 2948 N N . PHE B 1 151 ? 7.398 10.234 13.008 1 90.88 151 PHE B N 1
ATOM 2949 C CA . PHE B 1 151 ? 7.098 9.086 13.859 1 90.88 151 PHE B CA 1
ATOM 2950 C C . PHE B 1 151 ? 5.863 8.352 13.352 1 90.88 151 PHE B C 1
ATOM 2952 O O . PHE B 1 151 ? 5.898 7.137 13.156 1 90.88 151 PHE B O 1
ATOM 2959 N N . TYR B 1 152 ? 4.758 9.047 13.164 1 88.19 152 TYR B N 1
ATOM 2960 C CA . TYR B 1 152 ? 3.518 8.422 12.734 1 88.19 152 TYR B CA 1
ATOM 2961 C C . TYR B 1 152 ? 3.654 7.863 11.32 1 88.19 152 TYR B C 1
ATOM 2963 O O . TYR B 1 152 ? 3.281 6.715 11.055 1 88.19 152 TYR B O 1
ATOM 2971 N N . PRO B 1 153 ? 4.285 8.617 10.469 1 90.44 153 PRO B N 1
ATOM 2972 C CA . PRO B 1 153 ? 4.555 8.062 9.141 1 90.44 153 PRO B CA 1
ATOM 2973 C C . PRO B 1 153 ? 5.391 6.785 9.195 1 90.44 153 PRO B C 1
ATOM 2975 O O . PRO B 1 153 ? 5.164 5.863 8.406 1 90.44 153 PRO B O 1
ATOM 2978 N N . LEU B 1 154 ? 6.328 6.719 10.125 1 93.81 154 LEU B N 1
ATOM 2979 C CA . LEU B 1 154 ? 7.152 5.523 10.273 1 93.81 154 LEU B CA 1
ATOM 2980 C C . LEU B 1 154 ? 6.312 4.344 10.758 1 93.81 154 LEU B C 1
ATOM 2982 O O . LEU B 1 154 ? 6.496 3.217 10.289 1 93.81 154 LEU B O 1
ATOM 2986 N N . THR B 1 155 ? 5.449 4.625 11.672 1 94.31 155 THR B N 1
ATOM 2987 C CA . THR B 1 155 ? 4.562 3.586 12.18 1 94.31 155 THR B CA 1
ATOM 2988 C C . THR B 1 155 ? 3.656 3.053 11.078 1 94.31 155 THR B C 1
ATOM 2990 O O . THR B 1 155 ? 3.486 1.84 10.938 1 94.31 155 THR B O 1
ATOM 2993 N N . ASN B 1 156 ? 3.127 3.938 10.289 1 93.12 156 ASN B N 1
ATOM 2994 C CA . ASN B 1 156 ? 2.287 3.539 9.164 1 93.12 156 ASN B CA 1
ATOM 2995 C C . ASN B 1 156 ? 3.064 2.699 8.148 1 93.12 156 ASN B C 1
ATOM 2997 O O . ASN B 1 156 ? 2.525 1.748 7.582 1 93.12 156 ASN B O 1
ATOM 3001 N N . GLN B 1 157 ? 4.262 3.092 7.953 1 96 157 GLN B N 1
ATOM 3002 C CA . GLN B 1 157 ? 5.094 2.352 7.012 1 96 157 GLN B CA 1
ATOM 3003 C C . GLN B 1 157 ? 5.387 0.944 7.52 1 96 157 GLN B C 1
ATOM 3005 O O . GLN B 1 157 ? 5.496 0.003 6.734 1 96 157 GLN B O 1
ATOM 3010 N N . MET B 1 158 ? 5.539 0.852 8.812 1 97 158 MET B N 1
ATOM 3011 C CA . MET B 1 158 ? 5.738 -0.466 9.406 1 97 158 MET B CA 1
ATOM 3012 C C . MET B 1 158 ? 4.512 -1.348 9.203 1 97 158 MET B C 1
ATOM 3014 O O . MET B 1 158 ? 4.637 -2.525 8.859 1 97 158 MET B O 1
ATOM 3018 N N . VAL B 1 159 ? 3.387 -0.819 9.438 1 96.44 159 VAL B N 1
ATOM 3019 C CA . VAL B 1 159 ? 2.152 -1.564 9.211 1 96.44 159 VAL B CA 1
ATOM 3020 C C . VAL B 1 159 ? 2.059 -1.972 7.742 1 96.44 159 VAL B C 1
ATOM 3022 O O . VAL B 1 159 ? 1.729 -3.119 7.43 1 96.44 159 VAL B O 1
ATOM 3025 N N . TRP B 1 160 ? 2.338 -1.059 6.875 1 95.31 160 TRP B N 1
ATOM 3026 C CA . TRP B 1 160 ? 2.357 -1.349 5.445 1 95.31 160 TRP B CA 1
ATOM 3027 C C . TRP B 1 160 ? 3.289 -2.516 5.137 1 95.31 160 TRP B C 1
ATOM 3029 O O . TRP B 1 160 ? 2.926 -3.43 4.395 1 95.31 160 TRP B O 1
ATOM 3039 N N . ALA B 1 161 ? 4.484 -2.461 5.719 1 97.56 161 ALA B N 1
ATOM 3040 C CA . ALA B 1 161 ? 5.461 -3.521 5.488 1 97.56 161 ALA B CA 1
ATOM 3041 C C . ALA B 1 161 ? 4.906 -4.879 5.902 1 97.56 161 ALA B C 1
ATOM 3043 O O . ALA B 1 161 ? 5.074 -5.871 5.184 1 97.56 161 ALA B O 1
ATOM 3044 N N . VAL B 1 162 ? 4.273 -4.906 7 1 97.88 162 VAL B N 1
ATOM 3045 C CA . VAL B 1 162 ? 3.686 -6.148 7.484 1 97.88 162 VAL B CA 1
ATOM 3046 C C . VAL B 1 162 ? 2.666 -6.668 6.473 1 97.88 162 VAL B C 1
ATOM 3048 O O . VAL B 1 162 ? 2.686 -7.848 6.113 1 97.88 162 VAL B O 1
ATOM 3051 N N . LEU B 1 163 ? 1.808 -5.852 6.043 1 96.69 163 LEU B N 1
ATOM 3052 C CA . LEU B 1 163 ? 0.748 -6.254 5.125 1 96.69 163 LEU B CA 1
ATOM 3053 C C . LEU B 1 163 ? 1.325 -6.672 3.777 1 96.69 163 LEU B C 1
ATOM 3055 O O . LEU B 1 163 ? 0.819 -7.602 3.143 1 96.69 163 LEU B O 1
ATOM 3059 N N . MET B 1 164 ? 2.42 -6.082 3.402 1 96.62 164 MET B N 1
ATOM 3060 C CA . MET B 1 164 ? 3.02 -6.363 2.102 1 96.62 164 MET B CA 1
ATOM 3061 C C . MET B 1 164 ? 3.797 -7.676 2.135 1 96.62 164 MET B C 1
ATOM 3063 O O . MET B 1 164 ? 4.109 -8.242 1.086 1 96.62 164 MET B O 1
ATOM 3067 N N . THR B 1 165 ? 4.141 -8.133 3.311 1 97.81 165 THR B N 1
ATOM 3068 C CA . THR B 1 165 ? 4.777 -9.438 3.381 1 97.81 165 THR B CA 1
ATOM 3069 C C . THR B 1 165 ? 3.873 -10.508 2.775 1 97.81 165 THR B C 1
ATOM 3071 O O . THR B 1 165 ? 4.344 -11.586 2.389 1 97.81 165 THR B O 1
ATOM 3074 N N . SER B 1 166 ? 2.607 -10.234 2.736 1 97 166 SER B N 1
ATOM 3075 C CA . SER B 1 166 ? 1.664 -11.195 2.17 1 97 166 SER B CA 1
ATOM 3076 C C . SER B 1 166 ? 2 -11.508 0.716 1 97 166 SER B C 1
ATOM 3078 O O . SER B 1 166 ? 1.584 -12.539 0.185 1 97 166 SER B O 1
ATOM 3080 N N . LEU B 1 167 ? 2.777 -10.703 0.041 1 96.12 167 LEU B N 1
ATOM 3081 C CA . LEU B 1 167 ? 3.107 -10.867 -1.371 1 96.12 167 LEU B CA 1
ATOM 3082 C C . LEU B 1 167 ? 4.137 -11.977 -1.565 1 96.12 167 LEU B C 1
ATOM 3084 O O . LEU B 1 167 ? 4.375 -12.414 -2.693 1 96.12 167 LEU B O 1
ATOM 3088 N N . GLY B 1 168 ? 4.715 -12.453 -0.484 1 96 168 GLY B N 1
ATOM 3089 C CA . GLY B 1 168 ? 5.707 -13.516 -0.578 1 96 168 GLY B CA 1
ATOM 3090 C C . GLY B 1 168 ? 5.176 -14.766 -1.242 1 96 168 GLY B C 1
ATOM 3091 O O . GLY B 1 168 ? 5.934 -15.516 -1.869 1 96 168 GLY B O 1
ATOM 3092 N N . VAL B 1 169 ? 3.932 -14.945 -1.146 1 92.81 169 VAL B N 1
ATOM 3093 C CA . VAL B 1 169 ? 3.309 -16.156 -1.667 1 92.81 169 VAL B CA 1
ATOM 3094 C C . VAL B 1 169 ? 3.449 -16.203 -3.188 1 92.81 169 VAL B C 1
ATOM 3096 O O . VAL B 1 169 ? 3.508 -17.281 -3.781 1 92.81 169 VAL B O 1
ATOM 3099 N N . VAL B 1 170 ? 3.582 -15.094 -3.838 1 87.31 170 VAL B N 1
ATOM 3100 C CA . VAL B 1 170 ? 3.623 -15.023 -5.293 1 87.31 170 VAL B CA 1
ATOM 3101 C C . VAL B 1 170 ? 4.949 -15.586 -5.801 1 87.31 170 VAL B C 1
ATOM 3103 O O . VAL B 1 170 ? 5.062 -15.977 -6.965 1 87.31 170 VAL B O 1
ATOM 3106 N N . VAL B 1 171 ? 5.973 -15.57 -4.914 1 91.19 171 VAL B N 1
ATOM 3107 C CA . VAL B 1 171 ? 7.262 -16.141 -5.301 1 91.19 171 VAL B CA 1
ATOM 3108 C C . VAL B 1 171 ? 7.5 -17.438 -4.547 1 91.19 171 VAL B C 1
ATOM 3110 O O . VAL B 1 171 ? 8.641 -17.891 -4.406 1 91.19 171 VAL B O 1
ATOM 3113 N N . GLY B 1 172 ? 6.48 -17.953 -3.951 1 91.94 172 GLY B N 1
ATOM 3114 C CA . GLY B 1 172 ? 6.539 -19.312 -3.436 1 91.94 172 GLY B CA 1
ATOM 3115 C C . GLY B 1 172 ? 6.898 -19.375 -1.963 1 91.94 172 GLY B C 1
ATOM 3116 O O . GLY B 1 172 ? 7.195 -20.453 -1.437 1 91.94 172 GLY B O 1
ATOM 3117 N N . LEU B 1 173 ? 6.961 -18.234 -1.286 1 95.5 173 LEU B N 1
ATOM 3118 C CA . LEU B 1 173 ? 7.199 -18.297 0.152 1 95.5 173 LEU B CA 1
ATOM 3119 C C . LEU B 1 173 ? 6.066 -19.031 0.866 1 95.5 173 LEU B C 1
ATOM 3121 O O . LEU B 1 173 ? 4.895 -18.688 0.695 1 95.5 173 LEU B O 1
ATOM 3125 N N . ASN B 1 174 ? 6.422 -19.984 1.706 1 95.81 174 ASN B N 1
ATOM 3126 C CA . ASN B 1 174 ? 5.367 -20.828 2.262 1 95.81 174 ASN B CA 1
ATOM 3127 C C . ASN B 1 174 ? 5.469 -20.922 3.781 1 95.81 174 ASN B C 1
ATOM 3129 O O . ASN B 1 174 ? 4.688 -21.625 4.414 1 95.81 174 ASN B O 1
ATOM 3133 N N . ASN B 1 175 ? 6.383 -20.172 4.293 1 96.69 175 ASN B N 1
ATOM 3134 C CA . ASN B 1 175 ? 6.551 -20.312 5.738 1 96.69 175 ASN B CA 1
ATOM 3135 C C . ASN B 1 175 ? 6.16 -19.047 6.473 1 96.69 175 ASN B C 1
ATOM 3137 O O . ASN B 1 175 ? 6.324 -18.953 7.691 1 96.69 175 ASN B O 1
ATOM 3141 N N . ASP B 1 176 ? 5.754 -18 5.777 1 97.94 176 ASP B N 1
ATOM 3142 C CA . ASP B 1 176 ? 5.16 -16.844 6.438 1 97.94 176 ASP B CA 1
ATOM 3143 C C . ASP B 1 176 ? 3.66 -17.031 6.637 1 97.94 176 ASP B C 1
ATOM 3145 O O . ASP B 1 176 ? 3.111 -18.078 6.309 1 97.94 176 ASP B O 1
ATOM 3149 N N . LEU B 1 177 ? 3.018 -16.109 7.242 1 97.81 177 LEU B N 1
ATOM 3150 C CA . LEU B 1 177 ? 1.611 -16.25 7.602 1 97.81 177 LEU B CA 1
ATOM 3151 C C . LEU B 1 177 ? 0.76 -16.516 6.363 1 97.81 177 LEU B C 1
ATOM 3153 O O . LEU B 1 177 ? -0.048 -17.453 6.348 1 97.81 177 LEU B O 1
ATOM 3157 N N . THR B 1 178 ? 0.946 -15.742 5.34 1 96.44 178 THR B N 1
ATOM 3158 C CA . THR B 1 178 ? 0.172 -15.922 4.117 1 96.44 178 THR B CA 1
ATOM 3159 C C . THR B 1 178 ? 0.491 -17.266 3.463 1 96.44 178 THR B C 1
ATOM 3161 O O . THR B 1 178 ? -0.412 -17.969 3.008 1 96.44 178 THR B O 1
ATOM 3164 N N . GLY B 1 179 ? 1.751 -17.609 3.414 1 95.88 179 GLY B N 1
ATOM 3165 C CA . GLY B 1 179 ? 2.148 -18.875 2.832 1 95.88 179 GLY B CA 1
ATOM 3166 C C . GLY B 1 179 ? 1.553 -20.078 3.549 1 95.88 179 GLY B C 1
ATOM 3167 O O . GLY B 1 179 ? 1.015 -20.984 2.912 1 95.88 179 GLY B O 1
ATOM 3168 N N . VAL B 1 180 ? 1.642 -20.078 4.805 1 96.88 180 VAL B N 1
ATOM 3169 C CA . VAL B 1 180 ? 1.073 -21.156 5.605 1 96.88 180 VAL B CA 1
ATOM 3170 C C . VAL B 1 180 ? -0.436 -21.219 5.383 1 96.88 180 VAL B C 1
ATOM 3172 O O . VAL B 1 180 ? -0.998 -22.312 5.242 1 96.88 180 VAL B O 1
ATOM 3175 N N . THR B 1 181 ? -1.074 -20.062 5.395 1 94.88 181 THR B N 1
ATOM 3176 C CA . THR B 1 181 ? -2.514 -19.984 5.168 1 94.88 181 THR B CA 1
ATOM 3177 C C . THR B 1 181 ? -2.877 -20.594 3.814 1 94.88 181 THR B C 1
ATOM 3179 O O . THR B 1 181 ? -3.811 -21.391 3.719 1 94.88 181 THR B O 1
ATOM 3182 N N . GLN B 1 182 ? -2.121 -20.25 2.846 1 91.94 182 GLN B N 1
ATOM 3183 C CA . GLN B 1 182 ? -2.375 -20.734 1.497 1 91.94 182 GLN B CA 1
ATOM 3184 C C . GLN B 1 182 ? -2.164 -22.25 1.42 1 91.94 182 GLN B C 1
ATOM 3186 O O . GLN B 1 182 ? -2.893 -22.953 0.712 1 91.94 182 GLN B O 1
ATOM 3191 N N . GLU B 1 183 ? -1.168 -22.719 2.033 1 93.56 183 GLU B N 1
ATOM 3192 C CA . GLU B 1 183 ? -0.912 -24.156 2.045 1 93.56 183 GLU B CA 1
ATOM 3193 C C . GLU B 1 183 ? -2.096 -24.922 2.627 1 93.56 183 GLU B C 1
ATOM 3195 O O . GLU B 1 183 ? -2.537 -25.922 2.053 1 93.56 183 GLU B O 1
ATOM 3200 N N . TYR B 1 184 ? -2.574 -24.469 3.754 1 92.88 184 TYR B N 1
ATOM 3201 C CA . TYR B 1 184 ? -3.729 -25.109 4.371 1 92.88 184 TYR B CA 1
ATOM 3202 C C . TYR B 1 184 ? -4.965 -24.984 3.492 1 92.88 184 TYR B C 1
ATOM 3204 O O . TYR B 1 184 ? -5.77 -25.906 3.393 1 92.88 184 TYR B O 1
ATOM 3212 N N . ASN B 1 185 ? -5.121 -23.844 2.883 1 88.31 185 ASN B N 1
ATOM 3213 C CA . ASN B 1 185 ? -6.27 -23.594 2.016 1 88.31 185 ASN B CA 1
ATOM 3214 C C . ASN B 1 185 ? -6.281 -24.547 0.825 1 88.31 185 ASN B C 1
ATOM 3216 O O . ASN B 1 185 ? -7.332 -25.094 0.466 1 88.31 185 ASN B O 1
ATOM 3220 N N . VAL B 1 186 ? -5.176 -24.75 0.25 1 85.69 186 VAL B N 1
ATOM 3221 C CA . VAL B 1 186 ? -5.078 -25.594 -0.931 1 85.69 186 VAL B CA 1
ATOM 3222 C C . VAL B 1 186 ? -5.348 -27.047 -0.547 1 85.69 186 VAL B C 1
ATOM 3224 O O . VAL B 1 186 ? -5.934 -27.797 -1.325 1 85.69 186 VAL B O 1
ATOM 3227 N N . LYS B 1 187 ? -5.008 -27.422 0.63 1 89 187 LYS B N 1
ATOM 3228 C CA . LYS B 1 187 ? -5.152 -28.797 1.093 1 89 187 LYS B CA 1
ATOM 3229 C C . LYS B 1 187 ? -6.582 -29.078 1.538 1 89 187 LYS B C 1
ATOM 3231 O O . LYS B 1 187 ? -7.078 -30.203 1.387 1 89 187 LYS B O 1
ATOM 3236 N N . THR B 1 188 ? -7.227 -28.062 2.059 1 86.56 188 THR B N 1
ATOM 3237 C CA . THR B 1 188 ? -8.5 -28.328 2.723 1 86.56 188 THR B CA 1
ATOM 3238 C C . THR B 1 188 ? -9.648 -27.641 1.994 1 86.56 188 THR B C 1
ATOM 3240 O O . THR B 1 188 ? -10.812 -27.953 2.23 1 86.56 188 THR B O 1
ATOM 3243 N N . PHE B 1 189 ? -9.305 -26.625 1.224 1 80.12 189 PHE B N 1
ATOM 3244 C CA . PHE B 1 189 ? -10.266 -25.828 0.477 1 80.12 189 PHE B CA 1
ATOM 3245 C C . PHE B 1 189 ? -11.195 -25.078 1.422 1 80.12 189 PHE B C 1
ATOM 3247 O O . PHE B 1 189 ? -12.375 -24.875 1.114 1 80.12 189 PHE B O 1
ATOM 3254 N N . ARG B 1 190 ? -10.711 -24.859 2.604 1 85.81 190 ARG B N 1
ATOM 3255 C CA . ARG B 1 190 ? -11.461 -24.078 3.582 1 85.81 190 ARG B CA 1
ATOM 3256 C C . ARG B 1 190 ? -10.969 -22.641 3.623 1 85.81 190 ARG B C 1
ATOM 3258 O O . ARG B 1 190 ? -10.484 -22.172 4.656 1 85.81 190 ARG B O 1
ATOM 3265 N N . THR B 1 191 ? -11.289 -21.938 2.594 1 84.12 191 THR B N 1
ATOM 3266 C CA . THR B 1 191 ? -10.758 -20.594 2.332 1 84.12 191 THR B CA 1
ATOM 3267 C C . THR B 1 191 ? -11.227 -19.609 3.404 1 84.12 191 THR B C 1
ATOM 3269 O O . THR B 1 191 ? -10.406 -18.906 3.998 1 84.12 191 THR B O 1
ATOM 3272 N N . PHE B 1 192 ? -12.445 -19.609 3.787 1 86.19 192 PHE B N 1
ATOM 3273 C CA . PHE B 1 192 ? -13.008 -18.609 4.699 1 86.19 192 PHE B CA 1
ATOM 3274 C C . PHE B 1 192 ? -12.383 -18.734 6.082 1 86.19 192 PHE B C 1
ATOM 3276 O O . PHE B 1 192 ? -11.977 -17.734 6.672 1 86.19 192 PHE B O 1
ATOM 3283 N N . GLU B 1 193 ? -12.273 -19.906 6.52 1 90 193 GLU B N 1
ATOM 3284 C CA . GLU B 1 193 ? -11.781 -20.125 7.879 1 90 193 GLU B CA 1
ATOM 3285 C C . GLU B 1 193 ? -10.312 -19.719 8 1 90 193 GLU B C 1
ATOM 3287 O O . GLU B 1 193 ? -9.953 -18.922 8.883 1 90 193 GLU B O 1
ATOM 3292 N N . TYR B 1 194 ? -9.484 -20.203 7.086 1 91.19 194 TYR B N 1
ATOM 3293 C CA . TYR B 1 194 ? -8.047 -19.984 7.203 1 91.19 194 TYR B CA 1
ATOM 3294 C C . TYR B 1 194 ? -7.699 -18.516 6.922 1 91.19 194 TYR B C 1
ATOM 3296 O O . TYR B 1 194 ? -6.883 -17.922 7.629 1 91.19 194 TYR B O 1
ATOM 3304 N N . PHE B 1 195 ? -8.359 -17.953 5.961 1 90.38 195 PHE B N 1
ATOM 3305 C CA . PHE B 1 195 ? -8.047 -16.562 5.645 1 90.38 195 PHE B CA 1
ATOM 3306 C C . PHE B 1 195 ? -8.633 -15.625 6.688 1 90.38 195 PHE B C 1
ATOM 3308 O O . PHE B 1 195 ? -8.062 -14.562 6.961 1 90.38 195 PHE B O 1
ATOM 3315 N N . ALA B 1 196 ? -9.719 -15.977 7.27 1 89.81 196 ALA B N 1
ATOM 3316 C CA . ALA B 1 196 ? -10.258 -15.18 8.367 1 89.81 196 ALA B CA 1
ATOM 3317 C C . ALA B 1 196 ? -9.305 -15.164 9.555 1 89.81 196 ALA B C 1
ATOM 3319 O O . ALA B 1 196 ? -9.055 -14.109 10.148 1 89.81 196 ALA B O 1
ATOM 3320 N N . ILE B 1 197 ? -8.797 -16.344 9.898 1 94.19 197 ILE B N 1
ATOM 3321 C CA . ILE B 1 197 ? -7.848 -16.422 11 1 94.19 197 ILE B CA 1
ATOM 3322 C C . ILE B 1 197 ? -6.602 -15.609 10.672 1 94.19 197 ILE B C 1
ATOM 3324 O O . ILE B 1 197 ? -6.105 -14.859 11.508 1 94.19 197 ILE B O 1
ATOM 3328 N N . ALA B 1 198 ? -6.109 -15.789 9.43 1 95.75 198 ALA B N 1
ATOM 3329 C CA . ALA B 1 198 ? -4.938 -15.039 8.992 1 95.75 198 ALA B CA 1
ATOM 3330 C C . ALA B 1 198 ? -5.199 -13.531 9.047 1 95.75 198 ALA B C 1
ATOM 3332 O O . ALA B 1 198 ? -4.328 -12.758 9.461 1 95.75 198 ALA B O 1
ATOM 3333 N N . ALA B 1 199 ? -6.375 -13.164 8.625 1 93.25 199 ALA B N 1
ATOM 3334 C CA . ALA B 1 199 ? -6.746 -11.758 8.656 1 93.25 199 ALA B CA 1
ATOM 3335 C C . ALA B 1 199 ? -6.73 -11.211 10.086 1 93.25 199 ALA B C 1
ATOM 3337 O O . ALA B 1 199 ? -6.25 -10.10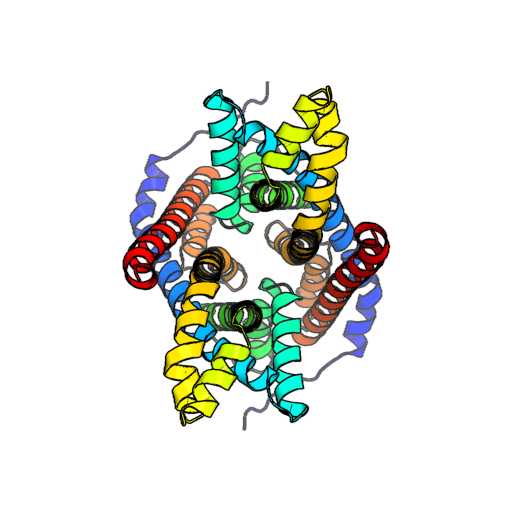2 10.328 1 93.25 199 ALA B O 1
ATOM 3338 N N . VAL B 1 200 ? -7.234 -11.938 11 1 94.69 200 VAL B N 1
ATOM 3339 C CA . VAL B 1 200 ? -7.25 -11.531 12.398 1 94.69 200 VAL B CA 1
ATOM 3340 C C . VAL B 1 200 ? -5.82 -11.414 12.922 1 94.69 200 VAL B C 1
ATOM 3342 O O . VAL B 1 200 ? -5.5 -10.477 13.656 1 94.69 200 VAL B O 1
ATOM 3345 N N . LEU B 1 201 ? -5.023 -12.328 12.555 1 97.19 201 LEU B N 1
ATOM 3346 C CA . LEU B 1 201 ? -3.635 -12.297 13.008 1 97.19 201 LEU B CA 1
ATOM 3347 C C . LEU B 1 201 ? -2.904 -11.094 12.43 1 97.19 201 LEU B C 1
ATOM 3349 O O . LEU B 1 201 ? -2.15 -10.422 13.141 1 97.19 201 LEU B O 1
ATOM 3353 N N . TYR B 1 202 ? -3.102 -10.859 11.141 1 97.25 202 TYR B N 1
ATOM 3354 C CA . TYR B 1 202 ? -2.529 -9.648 10.562 1 97.25 202 TYR B CA 1
ATOM 3355 C C . TYR B 1 202 ? -3.021 -8.406 11.289 1 97.25 202 TYR B C 1
ATOM 3357 O O . TYR B 1 202 ? -2.236 -7.504 11.594 1 97.25 202 TYR B O 1
ATOM 3365 N N . TYR B 1 203 ? -4.289 -8.383 11.531 1 95.25 203 TYR B N 1
ATOM 3366 C CA . TYR B 1 203 ? -4.906 -7.262 12.234 1 95.25 203 TYR B CA 1
ATOM 3367 C C . TYR B 1 203 ? -4.281 -7.066 13.609 1 95.25 203 TYR B C 1
ATOM 3369 O O . TYR B 1 203 ? -3.963 -5.941 14 1 95.25 203 TYR B O 1
ATOM 3377 N N . LEU B 1 204 ? -4.082 -8.086 14.289 1 96 204 LEU B N 1
ATOM 3378 C CA . LEU B 1 204 ? -3.504 -8.031 15.625 1 96 204 LEU B CA 1
ATOM 3379 C C . LEU B 1 204 ? -2.055 -7.562 15.57 1 96 204 LEU B C 1
ATOM 3381 O O . LEU B 1 204 ? -1.613 -6.797 16.438 1 96 204 LEU B O 1
ATOM 3385 N N . ILE B 1 205 ? -1.321 -8.016 14.617 1 96.56 205 ILE B N 1
ATOM 3386 C CA . ILE B 1 205 ? 0.059 -7.57 14.453 1 96.56 205 ILE B CA 1
ATOM 3387 C C . ILE B 1 205 ? 0.091 -6.07 14.18 1 96.56 205 ILE B C 1
ATOM 3389 O O . ILE B 1 205 ? 0.865 -5.336 14.797 1 96.56 205 ILE B O 1
ATOM 3393 N N . ALA B 1 206 ? -0.737 -5.691 13.297 1 95.12 206 ALA B N 1
ATOM 3394 C CA . ALA B 1 206 ? -0.804 -4.27 12.953 1 95.12 206 ALA B CA 1
ATOM 3395 C C . ALA B 1 206 ? -1.175 -3.434 14.18 1 95.12 206 ALA B C 1
ATOM 3397 O O . ALA B 1 206 ? -0.557 -2.4 14.438 1 95.12 206 ALA B O 1
ATOM 3398 N N . LYS B 1 207 ? -2.137 -3.887 14.93 1 93.75 207 LYS B N 1
ATOM 3399 C CA . LYS B 1 207 ? -2.57 -3.168 16.125 1 93.75 207 LYS B CA 1
ATOM 3400 C C . LYS B 1 207 ? -1.475 -3.158 17.188 1 93.75 207 LYS B C 1
ATOM 3402 O O . LYS B 1 207 ? -1.299 -2.166 17.891 1 93.75 207 LYS B O 1
ATOM 3407 N N . ALA B 1 208 ? -0.823 -4.227 17.297 1 95 208 ALA B N 1
ATOM 3408 C CA . ALA B 1 208 ? 0.283 -4.305 18.234 1 95 208 ALA B CA 1
ATOM 3409 C C . ALA B 1 208 ? 1.376 -3.299 17.891 1 95 208 ALA B C 1
ATOM 3411 O O . ALA B 1 208 ? 1.928 -2.641 18.781 1 95 208 ALA B O 1
ATOM 3412 N N . ILE B 1 209 ? 1.657 -3.174 16.672 1 94.31 209 ILE B N 1
ATOM 3413 C CA . ILE B 1 209 ? 2.674 -2.236 16.219 1 94.31 209 ILE B CA 1
ATOM 3414 C C . ILE B 1 209 ? 2.254 -0.808 16.562 1 94.31 209 ILE B C 1
ATOM 3416 O O . ILE B 1 209 ? 3.049 -0.031 17.094 1 94.31 209 ILE B O 1
ATOM 3420 N N . VAL B 1 210 ? 1.083 -0.502 16.266 1 91.38 210 VAL B N 1
ATOM 3421 C CA . VAL B 1 210 ? 0.572 0.838 16.531 1 91.38 210 VAL B CA 1
ATOM 3422 C C . VAL B 1 210 ? 0.572 1.098 18.047 1 91.38 210 VAL B C 1
ATOM 3424 O O . VAL B 1 210 ? 0.948 2.184 18.484 1 91.38 210 VAL B O 1
ATOM 3427 N N . ALA B 1 211 ? 0.19 0.106 18.812 1 92.19 211 ALA B N 1
ATOM 3428 C CA . ALA B 1 211 ? 0.152 0.242 20.266 1 92.19 211 ALA B CA 1
ATOM 3429 C C . ALA B 1 211 ? 1.554 0.442 20.844 1 92.19 211 ALA B C 1
ATOM 3431 O O . ALA B 1 211 ? 1.764 1.293 21.703 1 92.19 211 ALA B O 1
ATOM 3432 N N . ILE B 1 212 ? 2.438 -0.302 20.375 1 92.12 212 ILE B N 1
ATOM 3433 C CA . ILE B 1 212 ? 3.82 -0.192 20.828 1 92.12 212 ILE B CA 1
ATOM 3434 C C . ILE B 1 212 ? 4.383 1.174 20.438 1 92.12 212 ILE B C 1
ATOM 3436 O O . ILE B 1 212 ? 5.066 1.82 21.234 1 92.12 212 ILE B O 1
ATOM 3440 N N . ALA B 1 213 ? 4.074 1.57 19.219 1 89.81 213 ALA B N 1
ATOM 3441 C CA . ALA B 1 213 ? 4.52 2.885 18.766 1 89.81 213 ALA B CA 1
ATOM 3442 C C . ALA B 1 213 ? 3.945 3.994 19.641 1 89.81 213 ALA B C 1
ATOM 3444 O O . ALA B 1 213 ? 4.645 4.953 19.969 1 89.81 213 ALA B O 1
ATOM 3445 N N . ARG B 1 214 ? 2.721 3.922 20.031 1 88.31 214 ARG B N 1
ATOM 3446 C CA . ARG B 1 214 ? 2.082 4.91 20.891 1 88.31 214 ARG B CA 1
ATOM 3447 C C . ARG B 1 214 ? 2.754 4.953 22.266 1 88.31 214 ARG B C 1
ATOM 3449 O O . ARG B 1 214 ? 2.939 6.031 22.828 1 88.31 214 ARG B O 1
ATOM 3456 N N . LEU B 1 215 ? 3.1 3.85 22.734 1 88.06 215 LEU B N 1
ATOM 3457 C CA . LEU B 1 215 ? 3.766 3.768 24.031 1 88.06 215 LEU B CA 1
ATOM 3458 C C . LEU B 1 215 ? 5.148 4.406 23.969 1 88.06 215 LEU B C 1
ATOM 3460 O O . LEU B 1 215 ? 5.578 5.062 24.922 1 88.06 215 LEU B O 1
ATOM 3464 N N . LEU B 1 216 ? 5.789 4.238 22.875 1 84.88 216 LEU B N 1
ATOM 3465 C CA . LEU B 1 216 ? 7.121 4.812 22.703 1 84.88 216 LEU B CA 1
ATOM 3466 C C . LEU B 1 216 ? 7.039 6.316 22.484 1 84.88 216 LEU B C 1
ATOM 3468 O O . LEU B 1 216 ? 7.973 7.047 22.828 1 84.88 216 LEU B O 1
ATOM 3472 N N . SER B 1 217 ? 5.969 6.742 21.844 1 80.69 217 SER B N 1
ATOM 3473 C CA . SER B 1 217 ? 5.781 8.164 21.594 1 80.69 217 SER B CA 1
ATOM 3474 C C . SER B 1 217 ? 5.621 8.945 22.891 1 80.69 217 SER B C 1
ATOM 3476 O O . SER B 1 217 ? 6.016 10.109 22.969 1 80.69 217 SER B O 1
ATOM 3478 N N . TRP B 1 218 ? 5.035 8.406 23.906 1 71.31 218 TRP B N 1
ATOM 3479 C CA . TRP B 1 218 ? 4.867 9.055 25.203 1 71.31 218 TRP B CA 1
ATOM 3480 C C . TRP B 1 218 ? 6.215 9.453 25.797 1 71.31 218 TRP B C 1
ATOM 3482 O O . TRP B 1 218 ? 6.34 10.516 26.422 1 71.31 218 TRP B O 1
ATOM 3492 N N . ARG B 1 219 ? 7.215 8.828 25.422 1 66.81 219 ARG B N 1
ATOM 3493 C CA . ARG B 1 219 ? 8.547 9.125 25.938 1 66.81 219 ARG B CA 1
ATOM 3494 C C . ARG B 1 219 ? 9.273 10.125 25.031 1 66.81 219 ARG B C 1
ATOM 3496 O O . ARG B 1 219 ? 10 10.992 25.516 1 66.81 219 ARG B O 1
ATOM 3503 N N . LEU B 1 220 ? 9.023 9.961 23.797 1 64.75 220 LEU B N 1
ATOM 3504 C CA . LEU B 1 220 ? 9.727 10.789 22.828 1 64.75 220 LEU B CA 1
ATOM 3505 C C . LEU B 1 220 ? 9.148 12.195 22.781 1 64.75 220 LEU B C 1
ATOM 3507 O O . LEU B 1 220 ? 9.867 13.164 22.547 1 64.75 220 LEU B O 1
ATOM 3511 N N . PHE B 1 221 ? 7.781 12.312 23.016 1 64.69 221 PHE B N 1
ATOM 3512 C CA . PHE B 1 221 ? 7.164 13.617 22.812 1 64.69 221 PHE B CA 1
ATOM 3513 C C . PHE B 1 221 ? 6.883 14.297 24.156 1 64.69 221 PHE B C 1
ATOM 3515 O O . PHE B 1 221 ? 6.199 15.328 24.203 1 64.69 221 PHE B O 1
ATOM 3522 N N . ARG B 1 222 ? 7.195 13.703 25.312 1 56.78 222 ARG B N 1
ATOM 3523 C CA . ARG B 1 222 ? 6.984 14.367 26.594 1 56.78 222 ARG B CA 1
ATOM 3524 C C . ARG B 1 222 ? 7.621 15.758 26.609 1 56.78 222 ARG B C 1
ATOM 3526 O O . ARG B 1 222 ? 7.156 16.656 27.312 1 56.78 222 ARG B O 1
ATOM 3533 N N . TYR B 1 223 ? 8.57 16 25.969 1 44.62 223 TYR B N 1
ATOM 3534 C CA . TYR B 1 223 ? 9.07 17.344 26.219 1 44.62 223 TYR B CA 1
ATOM 3535 C C . TYR B 1 223 ? 8.484 18.344 25.219 1 44.62 223 TYR B C 1
ATOM 3537 O O . TYR B 1 223 ? 8.211 17.984 24.078 1 44.62 223 TYR B O 1
#

Organism: NCBI:txid53407